Protein 4GRD (pdb70)

B-factor: mean 15.96, std 6.88, range [7.81, 51.04]

Structure (mmCIF, N/CA/C/O backbone):
data_4GRD
#
_entry.id   4GRD
#
_cell.length_a   116.510
_cell.length_b   117.180
_cell.length_c   122.310
_cell.angle_alpha   90.00
_cell.angle_beta   90.00
_cell.angle_gamma   90.00
#
_symmetry.space_group_name_H-M   'I 2 2 2'
#
loop_
_entity.id
_entity.type
_entity.pdbx_description
1 polymer 'Phosphoribosylaminoimidazole carboxylase catalytic subunit'
2 water water
#
loop_
_atom_site.group_PDB
_atom_site.id
_atom_site.type_symbol
_atom_site.label_atom_id
_atom_site.label_alt_id
_atom_site.label_comp_id
_atom_site.label_asym_id
_atom_site.label_entity_id
_atom_site.label_seq_id
_atom_site.pdbx_PDB_ins_code
_atom_site.Cartn_x
_atom_site.Cartn_y
_atom_site.Cartn_z
_atom_site.occupancy
_atom_site.B_iso_or_equiv
_atom_site.auth_seq_id
_atom_site.auth_comp_id
_atom_site.auth_asym_id
_atom_site.auth_atom_id
_atom_site.pdbx_PDB_model_num
ATOM 1 N N . THR A 1 6 ? 26.836 36.546 3.430 1.00 36.00 7 THR A N 1
ATOM 2 C CA . THR A 1 6 ? 27.956 36.836 2.463 1.00 36.85 7 THR A CA 1
ATOM 3 C C . THR A 1 6 ? 28.253 38.347 2.504 1.00 34.90 7 THR A C 1
ATOM 4 O O . THR A 1 6 ? 29.369 38.765 2.825 1.00 33.92 7 THR A O 1
ATOM 6 N N . ALA A 1 7 ? 27.238 39.166 2.227 1.00 32.59 8 ALA A N 1
ATOM 7 C CA . ALA A 1 7 ? 27.294 40.576 2.594 1.00 28.88 8 ALA A CA 1
ATOM 8 C C . ALA A 1 7 ? 27.345 40.579 4.113 1.00 26.10 8 ALA A C 1
ATOM 9 O O . ALA A 1 7 ? 26.653 39.747 4.741 1.00 28.51 8 ALA A O 1
ATOM 11 N N . HIS A 1 8 ? 28.175 41.449 4.707 1.00 20.87 9 HIS A N 1
ATOM 12 C CA . HIS A 1 8 ? 28.112 41.757 6.167 1.00 17.84 9 HIS A CA 1
ATOM 13 C C . HIS A 1 8 ? 28.663 40.697 7.095 1.00 16.39 9 HIS A C 1
ATOM 14 O O . HIS A 1 8 ? 28.066 40.369 8.135 1.00 14.12 9 HIS A O 1
ATOM 21 N N . THR A 1 9 ? 29.822 40.155 6.726 1.00 16.68 10 THR A N 1
ATOM 22 C CA . THR A 1 9 ? 30.522 39.179 7.536 1.00 17.39 10 THR A CA 1
ATOM 23 C C . THR A 1 9 ? 31.955 39.644 7.754 1.00 17.50 10 THR A C 1
ATOM 24 O O . THR A 1 9 ? 32.486 40.475 7.020 1.00 16.85 10 THR A O 1
ATOM 28 N N . HIS A 1 10 ? 32.561 39.128 8.812 1.00 17.30 11 HIS A N 1
ATOM 29 C CA . HIS A 1 10 ? 33.958 39.392 9.095 1.00 18.22 11 HIS A CA 1
ATOM 30 C C . HIS A 1 10 ? 34.499 38.263 9.908 1.00 18.58 11 HIS A C 1
ATOM 31 O O . HIS A 1 10 ? 33.774 37.661 10.688 1.00 18.97 11 HIS A O 1
ATOM 38 N N . SER A 1 11 ? 35.787 37.978 9.739 1.00 20.20 12 SER A N 1
ATOM 39 C CA . SER A 1 11 ? 36.453 36.924 10.503 1.00 20.91 12 SER A CA 1
ATOM 40 C C . SER A 1 11 ? 36.747 37.352 11.955 1.00 19.93 12 SER A C 1
ATOM 41 O O . SER A 1 11 ? 36.966 36.505 12.824 1.00 19.11 12 SER A O 1
ATOM 44 N N . ALA A 1 12 ? 36.716 38.661 12.218 1.00 18.48 13 ALA A N 1
ATOM 45 C CA . ALA A 1 12 ? 37.039 39.216 13.534 1.00 17.34 13 ALA A CA 1
ATOM 46 C C . ALA A 1 12 ? 36.223 40.507 13.788 1.00 15.84 13 ALA A C 1
ATOM 47 O O . ALA A 1 12 ? 36.779 41.595 13.934 1.00 14.93 13 ALA A O 1
ATOM 49 N N . PRO A 1 13 ? 34.905 40.382 13.815 1.00 15.11 14 PRO A N 1
ATOM 50 C CA . PRO A 1 13 ? 34.087 41.576 13.994 1.00 14.48 14 PRO A CA 1
ATOM 51 C C . PRO A 1 13 ? 34.236 42.184 15.377 1.00 13.72 14 PRO A C 1
ATOM 52 O O . PRO A 1 13 ? 34.418 41.466 16.357 1.00 13.61 14 PRO A O 1
ATOM 56 N N . LEU A 1 14 ? 34.151 43.509 15.456 1.00 12.51 15 LEU A N 1
ATOM 57 C CA . LEU A 1 14 ? 34.115 44.178 16.755 1.00 12.03 15 LEU A CA 1
ATOM 58 C C . LEU A 1 14 ? 32.691 44.561 17.140 1.00 11.30 15 LEU A C 1
ATOM 59 O O . LEU A 1 14 ? 32.383 44.759 18.334 1.00 11.01 15 LEU A O 1
ATOM 64 N N . VAL A 1 15 ? 31.809 44.657 16.147 1.00 10.75 16 VAL A N 1
ATOM 65 C CA . VAL A 1 15 ? 30.404 45.025 16.401 1.00 10.40 16 VAL A CA 1
ATOM 66 C C . VAL A 1 15 ? 29.501 44.073 15.615 1.00 10.14 16 VAL A C 1
ATOM 67 O O . VAL A 1 15 ? 29.757 43.783 14.437 1.00 10.46 16 VAL A O 1
ATOM 71 N N . GLY A 1 16 ? 28.483 43.548 16.283 1.00 9.97 17 GLY A N 1
ATOM 72 C CA . GLY A 1 16 ? 27.440 42.781 15.632 1.00 10.03 17 GLY A CA 1
ATOM 73 C C . GLY A 1 16 ? 26.159 43.591 15.552 1.00 10.10 17 GLY A C 1
ATOM 74 O O . GLY A 1 16 ? 25.792 44.259 16.516 1.00 10.27 17 GLY A O 1
ATOM 75 N N . VAL A 1 17 ? 25.519 43.570 14.387 1.00 9.76 18 VAL A N 1
ATOM 76 C CA . VAL A 1 17 ? 24.249 44.255 14.146 1.00 9.80 18 VAL A CA 1
ATOM 77 C C . VAL A 1 17 ? 23.180 43.194 13.892 1.00 10.03 18 VAL A C 1
ATOM 78 O O . VAL A 1 17 ? 23.237 42.481 12.884 1.00 10.26 18 VAL A O 1
ATOM 82 N N . LEU A 1 18 ? 22.236 43.066 14.812 1.00 10.21 19 LEU A N 1
ATOM 83 C CA . LEU A 1 18 ? 21.229 42.010 14.766 1.00 10.58 19 LEU A CA 1
ATOM 84 C C . LEU A 1 18 ? 19.831 42.603 14.648 1.00 11.10 19 LEU A C 1
ATOM 85 O O . LEU A 1 18 ? 19.563 43.695 15.172 1.00 10.94 19 LEU A O 1
ATOM 90 N N . MET A 1 19 ? 18.921 41.849 14.033 1.00 11.30 20 MET A N 1
ATOM 91 C CA . MET A 1 19 ? 17.531 42.249 13.928 1.00 11.92 20 MET A CA 1
ATOM 92 C C . MET A 1 19 ? 16.710 40.983 13.697 1.00 12.65 20 MET A C 1
ATOM 93 O O . MET A 1 19 ? 17.233 40.003 13.167 1.00 12.55 20 MET A O 1
ATOM 98 N N . GLY A 1 20 ? 15.426 41.021 14.055 1.00 13.74 21 GLY A N 1
ATOM 99 C CA . GLY A 1 20 ? 14.577 39.828 13.995 1.00 15.07 21 GLY A CA 1
ATOM 100 C C . GLY A 1 20 ? 14.088 39.455 12.608 1.00 15.65 21 GLY A C 1
ATOM 101 O O . GLY A 1 20 ? 13.699 38.305 12.376 1.00 15.93 21 GLY A O 1
ATOM 102 N N . SER A 1 21 ? 14.155 40.402 11.667 1.00 15.53 22 SER A N 1
ATOM 103 C CA . SER A 1 21 ? 13.702 40.146 10.285 1.00 15.94 22 SER A CA 1
ATOM 104 C C . SER A 1 21 ? 14.449 41.013 9.282 1.00 15.82 22 SER A C 1
ATOM 105 O O . SER A 1 21 ? 14.906 42.122 9.619 1.00 14.87 22 SER A O 1
ATOM 108 N N . SER A 1 22 ? 14.529 40.541 8.038 1.00 15.95 23 SER A N 1
ATOM 109 C CA . SER A 1 22 ? 15.066 41.375 6.970 1.00 15.95 23 SER A CA 1
ATOM 110 C C . SER A 1 22 ? 14.220 42.634 6.782 1.00 15.78 23 SER A C 1
ATOM 111 O O . SER A 1 22 ? 14.711 43.614 6.265 1.00 14.64 23 SER A O 1
ATOM 114 N N . SER A 1 23 ? 12.975 42.627 7.241 1.00 16.14 24 SER A N 1
ATOM 115 C CA . SER A 1 23 ? 12.130 43.827 7.140 1.00 17.04 24 SER A CA 1
ATOM 116 C C . SER A 1 23 ? 12.683 44.988 7.988 1.00 16.49 24 SER A C 1
ATOM 117 O O . SER A 1 23 ? 12.391 46.140 7.707 1.00 17.61 24 SER A O 1
ATOM 120 N N . ASP A 1 24 ? 13.501 44.682 8.997 1.00 15.15 25 ASP A N 1
ATOM 121 C CA . ASP A 1 24 ? 14.123 45.699 9.855 1.00 14.67 25 ASP A CA 1
ATOM 122 C C . ASP A 1 24 ? 15.322 46.374 9.205 1.00 14.07 25 ASP A C 1
ATOM 123 O O . ASP A 1 24 ? 15.868 47.357 9.738 1.00 13.38 25 ASP A O 1
ATOM 128 N N . TRP A 1 25 ? 15.746 45.864 8.047 1.00 13.94 26 TRP A N 1
ATOM 129 C CA . TRP A 1 25 ? 16.956 46.373 7.419 1.00 13.76 26 TRP A CA 1
ATOM 130 C C . TRP A 1 25 ? 16.825 47.814 7.011 1.00 14.30 26 TRP A C 1
ATOM 131 O O . TRP A 1 25 ? 17.797 48.561 7.046 1.00 13.67 26 TRP A O 1
ATOM 142 N N A ASP A 1 26 ? 15.624 48.238 6.624 0.50 15.31 27 ASP A N 1
ATOM 143 N N B ASP A 1 26 ? 15.613 48.228 6.648 0.50 15.18 27 ASP A N 1
ATOM 144 C CA A ASP A 1 26 ? 15.391 49.639 6.251 0.50 16.27 27 ASP A CA 1
ATOM 145 C CA B ASP A 1 26 ? 15.355 49.620 6.279 0.50 16.07 27 ASP A CA 1
ATOM 146 C C A ASP A 1 26 ? 15.857 50.611 7.346 0.50 15.33 27 ASP A C 1
ATOM 147 C C B ASP A 1 26 ? 15.840 50.606 7.347 0.50 15.22 27 ASP A C 1
ATOM 148 O O A ASP A 1 26 ? 16.353 51.691 7.041 0.50 15.18 27 ASP A O 1
ATOM 149 O O B ASP A 1 26 ? 16.333 51.683 7.026 0.50 15.07 27 ASP A O 1
ATOM 158 N N . VAL A 1 27 ? 15.687 50.214 8.606 1.00 14.43 28 VAL A N 1
ATOM 159 C CA . VAL A 1 27 ? 16.204 50.973 9.754 1.00 13.82 28 VAL A CA 1
ATOM 160 C C . VAL A 1 27 ? 17.667 50.599 10.044 1.00 12.84 28 VAL A C 1
ATOM 161 O O . VAL A 1 27 ? 18.541 51.456 10.171 1.00 11.93 28 VAL A O 1
ATOM 165 N N . MET A 1 28 ? 17.941 49.309 10.159 1.00 12.09 29 MET A N 1
ATOM 166 C CA . MET A 1 28 ? 19.238 48.889 10.693 1.00 11.91 29 MET A CA 1
ATOM 167 C C . MET A 1 28 ? 20.410 49.117 9.733 1.00 11.90 29 MET A C 1
ATOM 168 O O . MET A 1 28 ? 21.573 49.221 10.158 1.00 11.14 29 MET A O 1
ATOM 173 N N . LYS A 1 29 ? 20.108 49.291 8.448 1.00 12.26 30 LYS A N 1
ATOM 174 C CA . LYS A 1 29 ? 21.169 49.603 7.482 1.00 12.80 30 LYS A CA 1
ATOM 175 C C . LYS A 1 29 ? 21.886 50.898 7.829 1.00 12.54 30 LYS A C 1
ATOM 176 O O . LYS A 1 29 ? 23.020 51.097 7.408 1.00 11.93 30 LYS A O 1
ATOM 182 N N . HIS A 1 30 ? 21.209 51.809 8.549 1.00 12.78 31 HIS A N 1
ATOM 183 C CA . HIS A 1 30 ? 21.824 53.077 8.954 1.00 13.17 31 HIS A CA 1
ATOM 184 C C . HIS A 1 30 ? 22.929 52.894 9.968 1.00 12.62 31 HIS A C 1
ATOM 185 O O . HIS A 1 30 ? 23.882 53.695 10.026 1.00 13.14 31 HIS A O 1
ATOM 192 N N . ALA A 1 31 ? 22.829 51.838 10.778 1.00 11.80 32 ALA A N 1
ATOM 193 C CA . ALA A 1 31 ? 23.927 51.451 11.671 1.00 11.18 32 ALA A CA 1
ATOM 194 C C . ALA A 1 31 ? 25.097 50.923 10.865 1.00 11.11 32 ALA A C 1
ATOM 195 O O . ALA A 1 31 ? 26.248 51.305 11.074 1.00 10.58 32 ALA A O 1
ATOM 197 N N . VAL A 1 32 ? 24.798 50.028 9.927 1.00 10.83 33 VAL A N 1
ATOM 198 C CA . VAL A 1 32 ? 25.854 49.440 9.101 1.00 10.75 33 VAL A CA 1
ATOM 199 C C . VAL A 1 32 ? 26.596 50.512 8.304 1.00 10.96 33 VAL A C 1
ATOM 200 O O . VAL A 1 32 ? 27.803 50.429 8.154 1.00 10.96 33 VAL A O 1
ATOM 204 N N . ALA A 1 33 ? 25.885 51.511 7.785 1.00 11.07 34 ALA A N 1
ATOM 205 C CA . ALA A 1 33 ? 26.524 52.616 7.062 1.00 11.53 34 ALA A CA 1
ATOM 206 C C . ALA A 1 33 ? 27.583 53.344 7.894 1.00 11.54 34 ALA A C 1
ATOM 207 O O . ALA A 1 33 ? 28.682 53.610 7.397 1.00 11.80 34 ALA A O 1
ATOM 209 N N . ILE A 1 34 ? 27.281 53.624 9.163 1.00 11.23 35 ILE A N 1
ATOM 210 C CA . ILE A 1 34 ? 28.250 54.263 10.074 1.00 11.24 35 ILE A CA 1
ATOM 211 C C . ILE A 1 34 ? 29.455 53.354 10.274 1.00 11.43 35 ILE A C 1
ATOM 212 O O . ILE A 1 34 ? 30.629 53.798 10.215 1.00 11.76 35 ILE A O 1
ATOM 217 N N . LEU A 1 35 ? 29.201 52.067 10.503 1.00 11.38 36 LEU A N 1
ATOM 218 C CA . LEU A 1 35 ? 30.304 51.131 10.786 1.00 11.39 36 LEU A CA 1
ATOM 219 C C . LEU A 1 35 ? 31.253 51.049 9.595 1.00 12.32 36 LEU A C 1
ATOM 220 O O . LEU A 1 35 ? 32.495 51.048 9.756 1.00 12.71 36 LEU A O 1
ATOM 225 N N . GLN A 1 36 ? 30.681 51.012 8.393 1.00 12.90 37 GLN A N 1
ATOM 226 C CA . GLN A 1 36 ? 31.481 51.031 7.173 1.00 13.95 37 GLN A CA 1
ATOM 227 C C . GLN A 1 36 ? 32.261 52.331 7.027 1.00 14.94 37 GLN A C 1
ATOM 228 O O . GLN A 1 36 ? 33.440 52.304 6.703 1.00 16.08 37 GLN A O 1
ATOM 234 N N . GLU A 1 37 ? 31.604 53.455 7.265 1.00 15.57 38 GLU A N 1
ATOM 235 C CA . GLU A 1 37 ? 32.249 54.762 7.173 1.00 17.08 38 GLU A CA 1
ATOM 236 C C . GLU A 1 37 ? 33.457 54.857 8.100 1.00 16.38 38 GLU A C 1
ATOM 237 O O . GLU A 1 37 ? 34.460 55.457 7.732 1.00 16.60 38 GLU A O 1
ATOM 243 N N . PHE A 1 38 ? 33.346 54.295 9.302 1.00 14.88 39 PHE A N 1
ATOM 244 C CA . PHE A 1 38 ? 34.408 54.350 10.314 1.00 14.96 39 PHE A CA 1
ATOM 245 C C . PHE A 1 38 ? 35.396 53.200 10.226 1.00 15.04 39 PHE A C 1
ATOM 246 O O . PHE A 1 38 ? 36.331 53.121 11.036 1.00 15.68 39 PHE A O 1
ATOM 254 N N . GLY A 1 39 ? 35.210 52.306 9.262 1.00 14.84 40 GLY A N 1
ATOM 255 C CA . GLY A 1 39 ? 36.118 51.185 9.103 1.00 15.34 40 GLY A CA 1
ATOM 256 C C . GLY A 1 39 ? 36.089 50.180 10.244 1.00 14.98 40 GLY A C 1
ATOM 257 O O . GLY A 1 39 ? 37.091 49.509 10.499 1.00 15.73 40 GLY A O 1
ATOM 258 N N . VAL A 1 40 ? 34.943 50.042 10.912 1.00 13.98 41 VAL A N 1
ATOM 259 C CA . VAL A 1 40 ? 34.802 49.101 12.026 1.00 13.45 41 VAL A CA 1
ATOM 260 C C . VAL A 1 40 ? 34.483 47.713 11.480 1.00 13.46 41 VAL A C 1
ATOM 261 O O . VAL A 1 40 ? 33.491 47.546 10.782 1.00 13.27 41 VAL A O 1
ATOM 265 N N . PRO A 1 41 ? 35.330 46.713 11.775 1.00 13.45 42 PRO A N 1
ATOM 266 C CA . PRO A 1 41 ? 34.954 45.344 11.428 1.00 13.11 42 PRO A CA 1
ATOM 267 C C . PRO A 1 41 ? 33.616 44.938 12.056 1.00 12.48 42 PRO A C 1
ATOM 268 O O . PRO A 1 41 ? 33.432 45.080 13.274 1.00 12.44 42 PRO A O 1
ATOM 272 N N . TYR A 1 42 ? 32.678 44.469 11.237 1.00 12.00 43 TYR A N 1
ATOM 273 C CA . TYR A 1 42 ? 31.333 44.202 11.740 1.00 11.62 43 TYR A CA 1
ATOM 274 C C . TYR A 1 42 ? 30.717 43.013 11.020 1.00 11.65 43 TYR A C 1
ATOM 275 O O . TYR A 1 42 ? 31.179 42.579 9.938 1.00 12.15 43 TYR A O 1
ATOM 284 N N . GLU A 1 43 ? 29.677 42.477 11.645 1.00 11.33 44 GLU A N 1
ATOM 285 C CA . GLU A 1 43 ? 28.792 41.511 11.010 1.00 11.32 44 GLU A CA 1
ATOM 286 C C . GLU A 1 43 ? 27.376 41.967 11.226 1.00 11.01 44 GLU A C 1
ATOM 287 O O . GLU A 1 43 ? 27.088 42.671 12.185 1.00 10.60 44 GLU A O 1
ATOM 293 N N . ALA A 1 44 ? 26.497 41.628 10.294 1.00 11.14 45 ALA A N 1
ATOM 294 C CA . ALA A 1 44 ? 25.084 41.896 10.422 1.00 11.48 45 ALA A CA 1
ATOM 295 C C . ALA A 1 44 ? 24.342 40.605 10.152 1.00 12.67 45 ALA A C 1
ATOM 296 O O . ALA A 1 44 ? 24.686 39.882 9.193 1.00 12.47 45 ALA A O 1
ATOM 298 N N . LYS A 1 45 ? 23.343 40.319 10.980 1.00 13.04 46 LYS A N 1
ATOM 299 C CA . LYS A 1 45 ? 22.639 39.027 10.955 1.00 14.49 46 LYS A CA 1
ATOM 300 C C . LYS A 1 45 ? 21.170 39.176 11.297 1.00 13.79 46 LYS A C 1
ATOM 301 O O . LYS A 1 45 ? 20.796 40.018 12.109 1.00 13.47 46 LYS A O 1
ATOM 307 N N . VAL A 1 46 ? 20.350 38.292 10.735 1.00 13.76 47 VAL A N 1
ATOM 308 C CA . VAL A 1 46 ? 18.975 38.134 11.171 1.00 13.49 47 VAL A CA 1
ATOM 309 C C . VAL A 1 46 ? 18.918 37.095 12.303 1.00 13.39 47 VAL A C 1
ATOM 310 O O . VAL A 1 46 ? 19.246 35.901 12.117 1.00 13.35 47 VAL A O 1
ATOM 314 N N . VAL A 1 47 ? 18.600 37.569 13.517 1.00 13.47 48 VAL A N 1
ATOM 315 C CA . VAL A 1 47 ? 18.455 36.706 14.692 1.00 12.73 48 VAL A CA 1
ATOM 316 C C . VAL A 1 47 ? 17.158 37.138 15.384 1.00 12.76 48 VAL A C 1
ATOM 317 O O . VAL A 1 47 ? 17.079 38.229 15.932 1.00 12.50 48 VAL A O 1
ATOM 321 N N . SER A 1 48 ? 16.134 36.286 15.314 1.00 12.58 49 SER A N 1
ATOM 322 C CA . SER A 1 48 ? 14.841 36.591 15.877 1.00 12.53 49 SER A CA 1
ATOM 323 C C . SER A 1 48 ? 14.698 36.043 17.285 1.00 12.42 49 SER A C 1
ATOM 324 O O . SER A 1 48 ? 14.877 34.833 17.522 1.00 12.08 49 SER A O 1
ATOM 327 N N . ALA A 1 49 ? 14.298 36.922 18.220 1.00 12.00 50 ALA A N 1
ATOM 328 C CA . ALA A 1 49 ? 14.053 36.495 19.612 1.00 11.70 50 ALA A CA 1
ATOM 329 C C . ALA A 1 49 ? 12.981 35.401 19.692 1.00 11.68 50 ALA A C 1
ATOM 330 O O . ALA A 1 49 ? 13.063 34.488 20.512 1.00 11.23 50 ALA A O 1
ATOM 332 N N . HIS A 1 50 ? 11.957 35.522 18.858 1.00 11.75 51 HIS A N 1
ATOM 333 C CA . HIS A 1 50 ? 10.788 34.657 18.971 1.00 12.11 51 HIS A CA 1
ATOM 334 C C . HIS A 1 50 ? 10.761 33.475 18.024 1.00 12.33 51 HIS A C 1
ATOM 335 O O . HIS A 1 50 ? 10.160 32.457 18.353 1.00 12.47 51 HIS A O 1
ATOM 342 N N . ARG A 1 51 ? 11.364 33.614 16.841 1.00 12.71 52 ARG A N 1
ATOM 343 C CA . ARG A 1 51 ? 11.448 32.519 15.864 1.00 13.42 52 ARG A CA 1
ATOM 344 C C . ARG A 1 51 ? 12.773 31.752 15.938 1.00 12.33 52 ARG A C 1
ATOM 345 O O . ARG A 1 51 ? 12.859 30.659 15.424 1.00 11.82 52 ARG A O 1
ATOM 353 N N . MET A 1 52 ? 13.800 32.368 16.531 1.00 11.63 53 MET A N 1
ATOM 354 C CA . MET A 1 52 ? 15.141 31.777 16.685 1.00 11.48 53 MET A CA 1
ATOM 355 C C . MET A 1 52 ? 15.668 31.925 18.131 1.00 11.28 53 MET A C 1
ATOM 356 O O . MET A 1 52 ? 16.794 32.390 18.367 1.00 11.13 53 MET A O 1
ATOM 361 N N . PRO A 1 53 ? 14.861 31.534 19.116 1.00 11.42 54 PRO A N 1
ATOM 362 C CA . PRO A 1 53 ? 15.269 31.813 20.500 1.00 11.68 54 PRO A CA 1
ATOM 363 C C . PRO A 1 53 ? 16.585 31.142 20.911 1.00 12.12 54 PRO A C 1
ATOM 364 O O . PRO A 1 53 ? 17.412 31.782 21.561 1.00 11.98 54 PRO A O 1
ATOM 368 N N . ASP A 1 54 ? 16.790 29.890 20.504 1.00 12.60 55 ASP A N 1
ATOM 369 C CA . ASP A 1 54 ? 18.049 29.178 20.816 1.00 13.73 55 ASP A CA 1
ATOM 370 C C . ASP A 1 54 ? 19.259 29.822 20.175 1.00 13.25 55 ASP A C 1
ATOM 371 O O . ASP A 1 54 ? 20.318 29.963 20.802 1.00 12.93 55 ASP A O 1
ATOM 376 N N . GLU A 1 55 ? 19.103 30.201 18.914 1.00 12.60 56 GLU A N 1
ATOM 377 C CA . GLU A 1 55 ? 20.142 30.906 18.172 1.00 12.76 56 GLU A CA 1
ATOM 378 C C . GLU A 1 55 ? 20.513 32.258 18.786 1.00 12.24 56 GLU A C 1
ATOM 379 O O . GLU A 1 55 ? 21.686 32.646 18.764 1.00 12.47 56 GLU A O 1
ATOM 385 N N . MET A 1 56 ? 19.524 32.990 19.300 1.00 11.72 57 MET A N 1
ATOM 386 C CA . MET A 1 56 ? 19.773 34.241 19.992 1.00 11.43 57 MET A CA 1
ATOM 387 C C . MET A 1 56 ? 20.641 33.972 21.221 1.00 11.72 57 MET A C 1
ATOM 388 O O . MET A 1 56 ? 21.634 34.682 21.460 1.00 10.74 57 MET A O 1
ATOM 393 N N . PHE A 1 57 ? 20.244 32.984 22.026 1.00 11.92 58 PHE A N 1
ATOM 394 C CA . PHE A 1 57 ? 21.040 32.647 23.229 1.00 12.69 58 PHE A CA 1
ATOM 395 C C . PHE A 1 57 ? 22.478 32.244 22.843 1.00 13.29 58 PHE A C 1
ATOM 396 O O . PHE A 1 57 ? 23.446 32.651 23.506 1.00 14.00 58 PHE A O 1
ATOM 404 N N . ASP A 1 58 ? 22.618 31.485 21.766 1.00 13.80 59 ASP A N 1
ATOM 405 C CA . ASP A 1 58 ? 23.936 30.977 21.329 1.00 14.30 59 ASP A CA 1
ATOM 406 C C . ASP A 1 58 ? 24.799 32.149 20.901 1.00 13.45 59 ASP A C 1
ATOM 407 O O . ASP A 1 58 ? 25.992 32.215 21.229 1.00 12.49 59 ASP A O 1
ATOM 412 N N . TYR A 1 59 ? 24.192 33.096 20.197 1.00 12.53 60 TYR A N 1
ATOM 413 C CA . TYR A 1 59 ? 24.936 34.285 19.751 1.00 12.12 60 TYR A CA 1
ATOM 414 C C . TYR A 1 59 ? 25.449 35.090 20.945 1.00 12.12 60 TYR A C 1
ATOM 415 O O . TYR A 1 59 ? 26.610 35.487 20.984 1.00 12.15 60 TYR A O 1
ATOM 424 N N . ALA A 1 60 ? 24.585 35.351 21.924 1.00 12.02 61 ALA A N 1
ATOM 425 C CA . ALA A 1 60 ? 24.991 36.114 23.115 1.00 12.31 61 ALA A CA 1
ATOM 426 C C . ALA A 1 60 ? 26.089 35.367 23.888 1.00 12.75 61 ALA A C 1
ATOM 427 O O . ALA A 1 60 ? 27.089 35.969 24.280 1.00 13.00 61 ALA A O 1
ATOM 429 N N . GLU A 1 61 ? 25.882 34.088 24.117 1.00 13.37 62 GLU A N 1
ATOM 430 C CA . GLU A 1 61 ? 26.884 33.244 24.820 1.00 14.63 62 GLU A CA 1
ATOM 431 C C . GLU A 1 61 ? 28.275 33.397 24.252 1.00 14.27 62 GLU A C 1
ATOM 432 O O . GLU A 1 61 ? 29.242 33.515 25.000 1.00 15.29 62 GLU A O 1
ATOM 438 N N . LYS A 1 62 ? 28.376 33.401 22.927 1.00 13.73 63 LYS A N 1
ATOM 439 C CA . LYS A 1 62 ? 29.665 33.431 22.231 1.00 13.82 63 LYS A CA 1
ATOM 440 C C . LYS A 1 62 ? 30.250 34.823 21.984 1.00 12.91 63 LYS A C 1
ATOM 441 O O . LYS A 1 62 ? 31.395 34.944 21.552 1.00 12.46 63 LYS A O 1
ATOM 447 N N . ALA A 1 63 ? 29.474 35.875 22.244 1.00 12.09 64 ALA A N 1
ATOM 448 C CA . ALA A 1 63 ? 29.887 37.228 21.881 1.00 12.14 64 ALA A CA 1
ATOM 449 C C . ALA A 1 63 ? 31.197 37.651 22.510 1.00 12.35 64 ALA A C 1
ATOM 450 O O . ALA A 1 63 ? 32.054 38.192 21.833 1.00 11.73 64 ALA A O 1
ATOM 452 N N . ARG A 1 64 ? 31.355 37.402 23.809 1.00 13.40 65 ARG A N 1
ATOM 453 C CA . ARG A 1 64 ? 32.554 37.887 24.470 1.00 14.78 65 ARG A CA 1
ATOM 454 C C . ARG A 1 64 ? 33.808 37.148 23.962 1.00 13.93 65 ARG A C 1
ATOM 455 O O . ARG A 1 64 ? 34.789 37.783 23.561 1.00 13.83 65 ARG A O 1
ATOM 463 N N . GLU A 1 65 ? 33.770 35.821 23.932 1.00 14.50 66 GLU A N 1
ATOM 464 C CA . GLU A 1 65 ? 34.956 35.054 23.478 1.00 14.52 66 GLU A CA 1
ATOM 465 C C . GLU A 1 65 ? 35.316 35.379 22.026 1.00 14.16 66 GLU A C 1
ATOM 466 O O . GLU A 1 65 ? 36.487 35.306 21.678 1.00 14.35 66 GLU A O 1
ATOM 472 N N . ARG A 1 66 ? 34.336 35.734 21.188 1.00 13.80 67 ARG A N 1
ATOM 473 C CA . ARG A 1 66 ? 34.609 36.082 19.795 1.00 13.74 67 ARG A CA 1
ATOM 474 C C . ARG A 1 66 ? 35.256 37.446 19.607 1.00 13.59 67 ARG A C 1
ATOM 475 O O . ARG A 1 66 ? 35.678 37.773 18.495 1.00 14.26 67 ARG A O 1
ATOM 483 N N . GLY A 1 67 ? 35.337 38.250 20.660 1.00 13.15 68 GLY A N 1
ATOM 484 C CA . GLY A 1 67 ? 35.977 39.573 20.592 1.00 12.95 68 GLY A CA 1
ATOM 485 C C . GLY A 1 67 ? 35.003 40.738 20.335 1.00 12.98 68 GLY A C 1
ATOM 486 O O . GLY A 1 67 ? 35.435 41.887 20.148 1.00 13.24 68 GLY A O 1
ATOM 487 N N . LEU A 1 68 ? 33.690 40.470 20.337 1.00 12.32 69 LEU A N 1
ATOM 488 C CA . LEU A 1 68 ? 32.722 41.561 20.122 1.00 12.00 69 LEU A CA 1
ATOM 489 C C . LEU A 1 68 ? 32.843 42.590 21.252 1.00 11.89 69 LEU A C 1
ATOM 490 O O . LEU A 1 68 ? 32.960 42.232 22.434 1.00 11.52 69 LEU A O 1
ATOM 495 N N . ARG A 1 69 ? 32.813 43.869 20.872 1.00 11.38 70 ARG A N 1
ATOM 496 C CA . ARG A 1 69 ? 32.863 44.973 21.825 1.00 11.28 70 ARG A CA 1
ATOM 497 C C . ARG A 1 69 ? 31.485 45.633 22.035 1.00 10.72 70 ARG A C 1
ATOM 498 O O . ARG A 1 69 ? 31.277 46.326 23.028 1.00 10.51 70 ARG A O 1
ATOM 506 N N . ALA A 1 70 ? 30.558 45.406 21.101 1.00 10.25 71 ALA A N 1
ATOM 507 C CA . ALA A 1 70 ? 29.167 45.892 21.224 1.00 9.87 71 ALA A CA 1
ATOM 508 C C . ALA A 1 70 ? 28.267 45.039 20.344 1.00 9.55 71 ALA A C 1
ATOM 509 O O . ALA A 1 70 ? 28.686 44.571 19.280 1.00 9.54 71 ALA A O 1
ATOM 511 N N . ILE A 1 71 ? 27.030 44.845 20.771 1.00 9.40 72 ILE A N 1
ATOM 512 C CA . ILE A 1 71 ? 26.005 44.258 19.902 1.00 9.36 72 ILE A CA 1
ATOM 513 C C . ILE A 1 71 ? 24.914 45.298 19.747 1.00 9.35 72 ILE A C 1
ATOM 514 O O . ILE A 1 71 ? 24.339 45.721 20.741 1.00 9.43 72 ILE A O 1
ATOM 519 N N . ILE A 1 72 ? 24.675 45.726 18.520 1.00 9.49 73 ILE A N 1
ATOM 520 C CA . ILE A 1 72 ? 23.551 46.602 18.156 1.00 9.54 73 ILE A CA 1
ATOM 521 C C . ILE A 1 72 ? 22.387 45.706 17.759 1.00 9.75 73 ILE A C 1
ATOM 522 O O . ILE A 1 72 ? 22.529 44.840 16.870 1.00 10.40 73 ILE A O 1
ATOM 527 N N . ALA A 1 73 ? 21.253 45.848 18.422 1.00 9.51 74 ALA A N 1
ATOM 528 C CA . ALA A 1 73 ? 20.104 44.975 18.185 1.00 9.68 74 ALA A CA 1
ATOM 529 C C . ALA A 1 73 ? 18.847 45.815 17.990 1.00 9.89 74 ALA A C 1
ATOM 530 O O . ALA A 1 73 ? 18.498 46.609 18.849 1.00 9.44 74 ALA A O 1
ATOM 532 N N . GLY A 1 74 ? 18.166 45.629 16.867 1.00 10.28 75 GLY A N 1
ATOM 533 C CA . GLY A 1 74 ? 16.939 46.352 16.575 1.00 10.69 75 GLY A CA 1
ATOM 534 C C . GLY A 1 74 ? 15.756 45.445 16.643 1.00 11.18 75 GLY A C 1
ATOM 535 O O . GLY A 1 74 ? 15.832 44.296 16.171 1.00 11.41 75 GLY A O 1
ATOM 536 N N . ALA A 1 75 ? 14.646 45.948 17.190 1.00 11.21 76 ALA A N 1
ATOM 537 C CA . ALA A 1 75 ? 13.405 45.181 17.250 1.00 11.74 76 ALA A CA 1
ATOM 538 C C . ALA A 1 75 ? 12.237 46.134 17.458 1.00 11.92 76 ALA A C 1
ATOM 539 O O . ALA A 1 75 ? 12.392 47.227 18.000 1.00 11.46 76 ALA A O 1
ATOM 541 N N . GLY A 1 76 ? 11.067 45.681 17.063 1.00 12.18 77 GLY A N 1
ATOM 542 C CA . GLY A 1 76 ? 9.851 46.499 17.151 1.00 12.36 77 GLY A CA 1
ATOM 543 C C . GLY A 1 76 ? 8.711 45.746 17.820 1.00 12.64 77 GLY A C 1
ATOM 544 O O . GLY A 1 76 ? 8.734 44.500 17.907 1.00 12.99 77 GLY A O 1
ATOM 545 N N . GLY A 1 77 ? 7.698 46.491 18.270 1.00 12.32 78 GLY A N 1
ATOM 546 C CA . GLY A 1 77 ? 6.536 45.892 18.933 1.00 12.23 78 GLY A CA 1
ATOM 547 C C . GLY A 1 77 ? 6.907 45.425 20.332 1.00 12.08 78 GLY A C 1
ATOM 548 O O . GLY A 1 77 ? 7.489 46.181 21.107 1.00 11.64 78 GLY A O 1
ATOM 549 N N . ALA A 1 78 ? 6.604 44.160 20.632 1.00 12.01 79 ALA A N 1
ATOM 550 C CA . ALA A 1 78 ? 7.062 43.500 21.864 1.00 11.88 79 ALA A CA 1
ATOM 551 C C . ALA A 1 78 ? 8.503 43.135 21.526 1.00 11.81 79 ALA A C 1
ATOM 552 O O . ALA A 1 78 ? 8.789 42.044 21.027 1.00 12.33 79 ALA A O 1
ATOM 554 N N . ALA A 1 79 ? 9.394 44.112 21.725 1.00 11.43 80 ALA A N 1
ATOM 555 C CA . ALA A 1 79 ? 10.768 44.076 21.254 1.00 11.17 80 ALA A CA 1
ATOM 556 C C . ALA A 1 79 ? 11.636 43.454 22.356 1.00 11.24 80 ALA A C 1
ATOM 557 O O . ALA A 1 79 ? 11.976 44.115 23.332 1.00 12.63 80 ALA A O 1
ATOM 559 N N . HIS A 1 80 ? 11.938 42.171 22.237 1.00 10.58 81 HIS A N 1
ATOM 560 C CA . HIS A 1 80 ? 12.611 41.425 23.284 1.00 10.31 81 HIS A CA 1
ATOM 561 C C . HIS A 1 80 ? 14.061 41.123 22.967 1.00 9.96 81 HIS A C 1
ATOM 562 O O . HIS A 1 80 ? 14.830 40.752 23.846 1.00 10.07 81 HIS A O 1
ATOM 569 N N . LEU A 1 81 ? 14.452 41.291 21.713 1.00 9.77 82 LEU A N 1
ATOM 570 C CA . LEU A 1 81 ? 15.789 40.884 21.259 1.00 9.38 82 LEU A CA 1
ATOM 571 C C . LEU A 1 81 ? 16.939 41.569 22.046 1.00 9.15 82 LEU A C 1
ATOM 572 O O . LEU A 1 81 ? 17.850 40.861 22.570 1.00 9.05 82 LEU A O 1
ATOM 577 N N . PRO A 1 82 ? 16.917 42.915 22.165 1.00 8.81 83 PRO A N 1
ATOM 578 C CA . PRO A 1 82 ? 17.999 43.562 22.959 1.00 8.85 83 PRO A CA 1
ATOM 579 C C . PRO A 1 82 ? 18.104 43.044 24.408 1.00 8.93 83 PRO A C 1
ATOM 580 O O . PRO A 1 82 ? 19.201 42.685 24.867 1.00 9.03 83 PRO A O 1
ATOM 584 N N . GLY A 1 83 ? 16.975 42.972 25.107 1.00 9.10 84 GLY A N 1
ATOM 585 C CA . GLY A 1 83 ? 16.973 42.599 26.514 1.00 9.21 84 GLY A CA 1
ATOM 586 C C . GLY A 1 83 ? 17.430 41.172 26.724 1.00 9.27 84 GLY A C 1
ATOM 587 O O . GLY A 1 83 ? 18.158 40.868 27.678 1.00 9.01 84 GLY A O 1
ATOM 588 N N . MET A 1 84 ? 17.014 40.273 25.841 1.00 9.46 85 MET A N 1
ATOM 589 C CA . MET A 1 84 ? 17.367 38.856 26.013 1.00 9.70 85 MET A CA 1
ATOM 590 C C . MET A 1 84 ? 18.803 38.566 25.573 1.00 9.77 85 MET A C 1
ATOM 591 O O . MET A 1 84 ? 19.471 37.698 26.153 1.00 10.07 85 MET A O 1
ATOM 596 N N . LEU A 1 85 ? 19.326 39.294 24.583 1.00 9.66 86 LEU A N 1
ATOM 597 C CA . LEU A 1 85 ? 20.779 39.268 24.336 1.00 9.78 86 LEU A CA 1
ATOM 598 C C . LEU A 1 85 ? 21.539 39.708 25.601 1.00 9.73 86 LEU A C 1
ATOM 599 O O . LEU A 1 85 ? 22.483 39.022 26.091 1.00 10.16 86 LEU A O 1
ATOM 604 N N . ALA A 1 86 ? 21.094 40.807 26.196 1.00 9.48 87 ALA A N 1
ATOM 605 C CA . ALA A 1 86 ? 21.792 41.363 27.348 1.00 9.66 87 ALA A CA 1
ATOM 606 C C . ALA A 1 86 ? 21.690 40.398 28.559 1.00 9.90 87 ALA A C 1
ATOM 607 O O . ALA A 1 86 ? 22.607 40.321 29.389 1.00 10.26 87 ALA A O 1
ATOM 609 N N . ALA A 1 87 ? 20.618 39.599 28.617 1.00 9.98 88 ALA A N 1
ATOM 610 C CA . ALA A 1 87 ? 20.455 38.627 29.709 1.00 10.37 88 ALA A CA 1
ATOM 611 C C . ALA A 1 87 ? 21.525 37.536 29.627 1.00 10.72 88 ALA A C 1
ATOM 612 O O . ALA A 1 87 ? 21.868 36.916 30.642 1.00 11.06 88 ALA A O 1
ATOM 614 N N . LYS A 1 88 ? 22.084 37.351 28.434 1.00 10.89 89 LYS A N 1
ATOM 615 C CA . LYS A 1 88 ? 22.956 36.220 28.133 1.00 11.44 89 LYS A CA 1
ATOM 616 C C . LYS A 1 88 ? 24.403 36.581 27.768 1.00 11.87 89 LYS A C 1
ATOM 617 O O . LYS A 1 88 ? 25.212 35.679 27.491 1.00 11.95 89 LYS A O 1
ATOM 623 N N . THR A 1 89 ? 24.740 37.871 27.802 1.00 11.84 90 THR A N 1
ATOM 624 C CA . THR A 1 89 ? 26.128 38.340 27.600 1.00 12.45 90 THR A CA 1
ATOM 625 C C . THR A 1 89 ? 26.427 39.563 28.486 1.00 12.94 90 THR A C 1
ATOM 626 O O . THR A 1 89 ? 25.514 40.308 28.838 1.00 12.48 90 THR A O 1
ATOM 630 N N . THR A 1 90 ? 27.695 39.745 28.872 1.00 13.80 91 THR A N 1
ATOM 631 C CA . THR A 1 90 ? 28.139 41.017 29.513 1.00 14.22 91 THR A CA 1
ATOM 632 C C . THR A 1 90 ? 28.753 42.039 28.530 1.00 13.33 91 THR A C 1
ATOM 633 O O . THR A 1 90 ? 29.162 43.125 28.935 1.00 13.55 91 THR A O 1
ATOM 637 N N . VAL A 1 91 ? 28.809 41.678 27.256 1.00 12.36 92 VAL A N 1
ATOM 638 C CA . VAL A 1 91 ? 29.171 42.588 26.178 1.00 11.68 92 VAL A CA 1
ATOM 639 C C . VAL A 1 91 ? 28.074 43.671 26.086 1.00 11.21 92 VAL A C 1
ATOM 640 O O . VAL A 1 91 ? 26.883 43.327 26.201 1.00 11.35 92 VAL A O 1
ATOM 644 N N . PRO A 1 92 ? 28.471 44.954 25.974 1.00 10.79 93 PRO A N 1
ATOM 645 C CA . PRO A 1 92 ? 27.460 46.041 25.842 1.00 10.52 93 PRO A CA 1
ATOM 646 C C . PRO A 1 92 ? 26.427 45.766 24.735 1.00 10.16 93 PRO A C 1
ATOM 647 O O . PRO A 1 92 ? 26.810 45.486 23.580 1.00 10.09 93 PRO A O 1
ATOM 651 N N . VAL A 1 93 ? 25.139 45.876 25.088 1.00 9.79 94 VAL A N 1
ATOM 652 C CA . VAL A 1 93 ? 24.042 45.739 24.147 1.00 9.56 94 VAL A CA 1
ATOM 653 C C . VAL A 1 93 ? 23.377 47.100 23.960 1.00 9.52 94 VAL A C 1
ATOM 654 O O . VAL A 1 93 ? 23.013 47.783 24.923 1.00 9.39 94 VAL A O 1
ATOM 658 N N . LEU A 1 94 ? 23.257 47.469 22.699 1.00 9.58 95 LEU A N 1
ATOM 659 C CA . LEU A 1 94 ? 22.790 48.758 22.233 1.00 9.74 95 LEU A CA 1
ATOM 660 C C . LEU A 1 94 ? 21.475 48.516 21.480 1.00 9.69 95 LEU A C 1
ATOM 661 O O . LEU A 1 94 ? 21.478 47.937 20.402 1.00 9.75 95 LEU A O 1
ATOM 666 N N . GLY A 1 95 ? 20.360 48.937 22.074 1.00 9.36 96 GLY A N 1
ATOM 667 C CA . GLY A 1 95 ? 19.046 48.666 21.529 1.00 9.34 96 GLY A CA 1
ATOM 668 C C . GLY A 1 95 ? 18.480 49.804 20.684 1.00 9.28 96 GLY A C 1
ATOM 669 O O . GLY A 1 95 ? 18.517 50.981 21.082 1.00 9.00 96 GLY A O 1
ATOM 670 N N . VAL A 1 96 ? 17.918 49.424 19.536 1.00 9.12 97 VAL A N 1
ATOM 671 C CA . VAL A 1 96 ? 17.314 50.327 18.585 1.00 9.15 97 VAL A CA 1
ATOM 672 C C . VAL A 1 96 ? 15.839 49.981 18.432 1.00 9.27 97 VAL A C 1
ATOM 673 O O . VAL A 1 96 ? 15.494 48.922 17.899 1.00 9.21 97 VAL A O 1
ATOM 677 N N . PRO A 1 97 ? 14.944 50.856 18.938 1.00 9.40 98 PRO A N 1
ATOM 678 C CA . PRO A 1 97 ? 13.549 50.583 18.734 1.00 9.70 98 PRO A CA 1
ATOM 679 C C . PRO A 1 97 ? 13.155 50.838 17.277 1.00 10.28 98 PRO A C 1
ATOM 680 O O . PRO A 1 97 ? 13.406 51.917 16.749 1.00 10.70 98 PRO A O 1
ATOM 684 N N . VAL A 1 98 ? 12.546 49.846 16.649 1.00 10.57 99 VAL A N 1
ATOM 685 C CA . VAL A 1 98 ? 12.087 49.965 15.278 1.00 11.26 99 VAL A CA 1
ATOM 686 C C . VAL A 1 98 ? 10.619 50.326 15.357 1.00 11.74 99 VAL A C 1
ATOM 687 O O . VAL A 1 98 ? 9.850 49.683 16.113 1.00 11.72 99 VAL A O 1
ATOM 691 N N . ALA A 1 99 ? 10.200 51.319 14.578 1.00 12.38 100 ALA A N 1
ATOM 692 C CA . ALA A 1 99 ? 8.800 51.748 14.641 1.00 13.40 100 ALA A CA 1
ATOM 693 C C . ALA A 1 99 ? 7.895 50.637 14.161 1.00 14.50 100 ALA A C 1
ATOM 694 O O . ALA A 1 99 ? 8.188 49.910 13.199 1.00 15.24 100 ALA A O 1
ATOM 696 N N . SER A 1 100 ? 6.782 50.521 14.869 1.00 15.22 101 SER A N 1
ATOM 697 C CA . SER A 1 100 ? 5.757 49.553 14.623 1.00 15.44 101 SER A CA 1
ATOM 698 C C . SER A 1 100 ? 4.633 50.252 13.820 1.00 15.65 101 SER A C 1
ATOM 699 O O . SER A 1 100 ? 4.521 51.486 13.814 1.00 16.34 101 SER A O 1
ATOM 702 N N . LYS A 1 101 ? 3.817 49.452 13.159 1.00 15.68 102 LYS A N 1
ATOM 703 C CA . LYS A 1 101 ? 2.802 49.958 12.241 1.00 15.94 102 LYS A CA 1
ATOM 704 C C . LYS A 1 101 ? 1.781 50.844 12.923 1.00 15.28 102 LYS A C 1
ATOM 705 O O . LYS A 1 101 ? 1.463 51.907 12.410 1.00 15.23 102 LYS A O 1
ATOM 711 N N . TYR A 1 102 ? 1.267 50.417 14.083 1.00 14.42 103 TYR A N 1
ATOM 712 C CA . TYR A 1 102 ? 0.177 51.164 14.729 1.00 14.20 103 TYR A CA 1
ATOM 713 C C . TYR A 1 102 ? 0.642 52.095 15.850 1.00 14.08 103 TYR A C 1
ATOM 714 O O . TYR A 1 102 ? 0.150 53.232 15.956 1.00 14.25 103 TYR A O 1
ATOM 723 N N . LEU A 1 103 ? 1.561 51.613 16.673 1.00 13.27 104 LEU A N 1
ATOM 724 C CA . LEU A 1 103 ? 2.002 52.364 17.843 1.00 13.19 104 LEU A CA 1
ATOM 725 C C . LEU A 1 103 ? 3.257 53.216 17.586 1.00 13.71 104 LEU A C 1
ATOM 726 O O . LEU A 1 103 ? 3.719 53.926 18.489 1.00 13.61 104 LEU A O 1
ATOM 731 N N . LYS A 1 104 ? 3.799 53.122 16.375 1.00 14.38 105 LYS A N 1
ATOM 732 C CA . LYS A 1 104 ? 4.851 54.031 15.883 1.00 15.25 105 LYS A CA 1
ATOM 733 C C . LYS A 1 104 ? 6.136 53.929 16.727 1.00 13.80 105 LYS A C 1
ATOM 734 O O . LYS A 1 104 ? 6.891 54.903 16.854 1.00 13.56 105 LYS A O 1
ATOM 740 N N . GLY A 1 105 ? 6.383 52.761 17.299 1.00 12.56 106 GLY A N 1
ATOM 741 C CA . GLY A 1 105 ? 7.593 52.548 18.122 1.00 11.81 106 GLY A CA 1
ATOM 742 C C . GLY A 1 105 ? 7.521 52.911 19.594 1.00 11.25 106 GLY A C 1
ATOM 743 O O . GLY A 1 105 ? 8.504 52.702 20.336 1.00 10.81 106 GLY A O 1
ATOM 744 N N . VAL A 1 106 ? 6.373 53.404 20.043 1.00 10.91 107 VAL A N 1
ATOM 745 C CA . VAL A 1 106 ? 6.121 53.590 21.484 1.00 10.78 107 VAL A CA 1
ATOM 746 C C . VAL A 1 106 ? 6.222 52.272 22.252 1.00 10.68 107 VAL A C 1
ATOM 747 O O . VAL A 1 106 ? 6.883 52.195 23.309 1.00 10.61 107 VAL A O 1
ATOM 751 N N . ASP A 1 107 ? 5.590 51.230 21.710 1.00 10.37 108 ASP A N 1
ATOM 752 C CA . ASP A 1 107 ? 5.737 49.868 22.238 1.00 10.44 108 ASP A CA 1
ATOM 753 C C . ASP A 1 107 ? 7.181 49.352 22.176 1.00 10.16 108 ASP A C 1
ATOM 754 O O . ASP A 1 107 ? 7.736 48.866 23.173 1.00 10.11 108 ASP A O 1
ATOM 759 N N . SER A 1 108 ? 7.834 49.592 21.059 1.00 10.06 109 SER A N 1
ATOM 760 C CA . SER A 1 108 ? 9.225 49.180 20.876 1.00 9.86 109 SER A CA 1
ATOM 761 C C . SER A 1 108 ? 10.094 49.842 21.937 1.00 9.66 109 SER A C 1
ATOM 762 O O . SER A 1 108 ? 10.913 49.181 22.588 1.00 9.64 109 SER A O 1
ATOM 765 N N . LEU A 1 109 ? 9.903 51.146 22.113 1.00 9.50 110 LEU A N 1
ATOM 766 C CA . LEU A 1 109 ? 10.735 51.920 23.062 1.00 9.43 110 LEU A CA 1
ATOM 767 C C . LEU A 1 109 ? 10.547 51.390 24.497 1.00 9.55 110 LEU A C 1
ATOM 768 O O . LEU A 1 109 ? 11.522 51.093 25.185 1.00 9.35 110 LEU A O 1
ATOM 773 N N . HIS A 1 110 ? 9.297 51.263 24.940 1.00 9.98 111 HIS A N 1
ATOM 774 C CA . HIS A 1 110 ? 9.018 50.714 26.287 1.00 10.31 111 HIS A CA 1
ATOM 775 C C . HIS A 1 110 ? 9.667 49.378 26.525 1.00 10.41 111 HIS A C 1
ATOM 776 O O . HIS A 1 110 ? 10.259 49.157 27.586 1.00 10.64 111 HIS A O 1
ATOM 783 N N . SER A 1 111 ? 9.534 48.493 25.540 1.00 10.35 112 SER A N 1
ATOM 784 C CA A SER A 1 111 ? 10.024 47.099 25.569 0.50 10.54 112 SER A CA 1
ATOM 785 C CA B SER A 1 111 ? 9.990 47.122 25.686 0.50 10.61 112 SER A CA 1
ATOM 786 C C . SER A 1 111 ? 11.521 46.980 25.676 1.00 10.41 112 SER A C 1
ATOM 787 O O . SER A 1 111 ? 12.053 45.974 26.152 1.00 11.19 112 SER A O 1
ATOM 792 N N . ILE A 1 112 ? 12.236 48.003 25.208 1.00 9.88 113 ILE A N 1
ATOM 793 C CA . ILE A 1 112 ? 13.694 47.974 25.213 1.00 9.39 113 ILE A CA 1
ATOM 794 C C . ILE A 1 112 ? 14.283 48.779 26.379 1.00 9.36 113 ILE A C 1
ATOM 795 O O . ILE A 1 112 ? 15.157 48.290 27.086 1.00 9.38 113 ILE A O 1
ATOM 800 N N . VAL A 1 113 ? 13.786 49.985 26.612 1.00 9.07 114 VAL A N 1
ATOM 801 C CA . VAL A 1 113 ? 14.498 50.899 27.534 1.00 9.15 114 VAL A CA 1
ATOM 802 C C . VAL A 1 113 ? 14.201 50.546 28.994 1.00 9.42 114 VAL A C 1
ATOM 803 O O . VAL A 1 113 ? 15.064 50.714 29.843 1.00 9.75 114 VAL A O 1
ATOM 807 N N . GLN A 1 114 ? 13.033 49.983 29.281 1.00 9.67 115 GLN A N 1
ATOM 808 C CA . GLN A 1 114 ? 12.568 49.824 30.673 1.00 10.19 115 GLN A CA 1
ATOM 809 C C . GLN A 1 114 ? 13.085 48.558 31.376 1.00 10.64 115 GLN A C 1
ATOM 810 O O . GLN A 1 114 ? 12.359 47.897 32.125 1.00 10.89 115 GLN A O 1
ATOM 816 N N . MET A 1 115 ? 14.341 48.218 31.122 1.00 10.85 116 MET A N 1
ATOM 817 C CA . MET A 1 115 ? 14.962 47.055 31.726 1.00 11.30 116 MET A CA 1
ATOM 818 C C . MET A 1 115 ? 15.129 47.235 33.247 1.00 12.16 116 MET A C 1
ATOM 819 O O . MET A 1 115 ? 15.576 48.286 33.699 1.00 12.25 116 MET A O 1
ATOM 824 N N . PRO A 1 116 ? 14.758 46.224 34.030 1.00 13.42 117 PRO A N 1
ATOM 825 C CA A PRO A 1 116 ? 14.989 46.305 35.463 0.50 13.89 117 PRO A CA 1
ATOM 826 C CA B PRO A 1 116 ? 14.972 46.231 35.471 0.50 13.87 117 PRO A CA 1
ATOM 827 C C . PRO A 1 116 ? 16.456 46.280 35.845 1.00 14.25 117 PRO A C 1
ATOM 828 O O . PRO A 1 116 ? 17.338 45.888 35.044 1.00 13.76 117 PRO A O 1
ATOM 835 N N . LYS A 1 117 ? 16.738 46.704 37.072 1.00 14.65 118 LYS A N 1
ATOM 836 C CA . LYS A 1 117 ? 18.104 46.697 37.560 1.00 15.54 118 LYS A CA 1
ATOM 837 C C . LYS A 1 117 ? 18.768 45.337 37.392 1.00 15.04 118 LYS A C 1
ATOM 838 O O . LYS A 1 117 ? 18.180 44.307 37.754 1.00 14.70 118 LYS A O 1
ATOM 844 N N . GLY A 1 118 ? 19.993 45.346 36.871 1.00 14.15 119 GLY A N 1
ATOM 845 C CA . GLY A 1 118 ? 20.821 44.157 36.754 1.00 13.88 119 GLY A CA 1
ATOM 846 C C . GLY A 1 118 ? 21.222 43.749 35.360 1.00 13.48 119 GLY A C 1
ATOM 847 O O . GLY A 1 118 ? 22.261 43.114 35.167 1.00 13.35 119 GLY A O 1
ATOM 848 N N . VAL A 1 119 ? 20.388 44.102 34.384 1.00 12.76 120 VAL A N 1
ATOM 849 C CA . VAL A 1 119 ? 20.632 43.762 32.995 1.00 12.29 120 VAL A CA 1
ATOM 850 C C . VAL A 1 119 ? 20.365 44.995 32.119 1.00 12.02 120 VAL A C 1
ATOM 851 O O . VAL A 1 119 ? 19.221 45.258 31.695 1.00 12.01 120 VAL A O 1
ATOM 855 N N . PRO A 1 120 ? 21.405 45.816 31.894 1.00 11.83 121 PRO A N 1
ATOM 856 C CA . PRO A 1 120 ? 21.200 47.061 31.123 1.00 11.45 121 PRO A CA 1
ATOM 857 C C . PRO A 1 120 ? 21.101 46.863 29.631 1.00 10.87 121 PRO A C 1
ATOM 858 O O . PRO A 1 120 ? 21.768 45.973 29.063 1.00 10.55 121 PRO A O 1
ATOM 862 N N . VAL A 1 121 ? 20.296 47.722 28.992 1.00 10.00 122 VAL A N 1
ATOM 863 C CA . VAL A 1 121 ? 20.356 47.919 27.543 1.00 9.40 122 VAL A CA 1
ATOM 864 C C . VAL A 1 121 ? 20.445 49.412 27.290 1.00 9.12 122 VAL A C 1
ATOM 865 O O . VAL A 1 121 ? 19.575 50.189 27.706 1.00 8.87 122 VAL A O 1
ATOM 869 N N . ALA A 1 122 ? 21.507 49.821 26.609 1.00 8.93 123 ALA A N 1
ATOM 870 C CA . ALA A 1 122 ? 21.657 51.204 26.179 1.00 8.75 123 ALA A CA 1
ATOM 871 C C . ALA A 1 122 ? 20.703 51.450 25.029 1.00 8.61 123 ALA A C 1
ATOM 872 O O . ALA A 1 122 ? 20.861 50.830 23.967 1.00 8.82 123 ALA A O 1
ATOM 874 N N . THR A 1 123 ? 19.737 52.356 25.210 1.00 8.48 124 THR A N 1
ATOM 875 C CA . THR A 1 123 ? 18.676 52.538 24.228 1.00 8.42 124 THR A CA 1
ATOM 876 C C . THR A 1 123 ? 18.837 53.863 23.488 1.00 8.51 124 THR A C 1
ATOM 877 O O . THR A 1 123 ? 19.189 54.909 24.100 1.00 8.37 124 THR A O 1
ATOM 881 N N . PHE A 1 124 ? 18.563 53.811 22.187 1.00 8.42 125 PHE A N 1
ATOM 882 C CA . PHE A 1 124 ? 18.646 54.994 21.303 1.00 8.54 125 PHE A CA 1
ATOM 883 C C . PHE A 1 124 ? 17.303 55.342 20.681 1.00 8.66 125 PHE A C 1
ATOM 884 O O . PHE A 1 124 ? 16.295 54.661 20.922 1.00 8.69 125 PHE A O 1
ATOM 892 N N . ALA A 1 125 ? 17.263 56.430 19.909 1.00 8.72 126 ALA A N 1
ATOM 893 C CA . ALA A 1 125 ? 16.002 56.933 19.378 1.00 8.81 126 ALA A CA 1
ATOM 894 C C . ALA A 1 125 ? 15.251 55.910 18.518 1.00 9.02 126 ALA A C 1
ATOM 895 O O . ALA A 1 125 ? 15.868 55.017 17.920 1.00 9.23 126 ALA A O 1
ATOM 897 N N . ILE A 1 126 ? 13.931 56.089 18.427 1.00 9.19 127 ILE A N 1
ATOM 898 C CA . ILE A 1 126 ? 13.092 55.257 17.549 1.00 9.31 127 ILE A CA 1
ATOM 899 C C . ILE A 1 126 ? 13.561 55.464 16.122 1.00 9.62 127 ILE A C 1
ATOM 900 O O . ILE A 1 126 ? 13.701 56.598 15.644 1.00 9.61 127 ILE A O 1
ATOM 905 N N . GLY A 1 127 ? 13.846 54.354 15.448 1.00 9.80 128 GLY A N 1
ATOM 906 C CA . GLY A 1 127 ? 14.103 54.383 14.008 1.00 10.44 128 GLY A CA 1
ATOM 907 C C . GLY A 1 127 ? 15.525 54.634 13.559 1.00 10.86 128 GLY A C 1
ATOM 908 O O . GLY A 1 127 ? 16.479 54.362 14.274 1.00 10.93 128 GLY A O 1
ATOM 909 N N . GLU A 1 128 ? 15.624 55.120 12.324 1.00 11.50 129 GLU A N 1
ATOM 910 C CA A GLU A 1 128 ? 16.901 55.322 11.620 0.50 11.86 129 GLU A CA 1
ATOM 911 C CA B GLU A 1 128 ? 16.903 55.285 11.635 0.50 11.43 129 GLU A CA 1
ATOM 912 C C . GLU A 1 128 ? 17.910 56.137 12.414 1.00 11.42 129 GLU A C 1
ATOM 913 O O . GLU A 1 128 ? 19.092 55.832 12.418 1.00 11.62 129 GLU A O 1
ATOM 924 N N . ALA A 1 129 ? 17.446 57.179 13.091 1.00 11.21 130 ALA A N 1
ATOM 925 C CA . ALA A 1 129 ? 18.349 58.007 13.933 1.00 10.76 130 ALA A CA 1
ATOM 926 C C . ALA A 1 129 ? 18.997 57.169 15.034 1.00 10.25 130 ALA A C 1
ATOM 927 O O . ALA A 1 129 ? 20.179 57.290 15.299 1.00 9.82 130 ALA A O 1
ATOM 929 N N . GLY A 1 130 ? 18.205 56.331 15.691 1.00 10.08 131 GLY A N 1
ATOM 930 C CA . GLY A 1 130 ? 18.751 55.460 16.728 1.00 9.63 131 GLY A CA 1
ATOM 931 C C . GLY A 1 130 ? 19.720 54.429 16.195 1.00 9.49 131 GLY A C 1
ATOM 932 O O . GLY A 1 130 ? 20.682 54.110 16.845 1.00 9.56 131 GLY A O 1
ATOM 933 N N . ALA A 1 131 ? 19.476 53.912 14.995 1.00 9.33 132 ALA A N 1
ATOM 934 C CA . ALA A 1 131 ? 20.362 52.922 14.405 1.00 9.24 132 ALA A CA 1
ATOM 935 C C . ALA A 1 131 ? 21.707 53.565 14.110 1.00 9.24 132 ALA A C 1
ATOM 936 O O . ALA A 1 131 ? 22.763 53.040 14.503 1.00 9.17 132 ALA A O 1
ATOM 938 N N . ALA A 1 132 ? 21.692 54.724 13.481 1.00 9.22 133 ALA A N 1
ATOM 939 C CA . ALA A 1 132 ? 22.947 55.430 13.211 1.00 9.35 133 ALA A CA 1
ATOM 940 C C . ALA A 1 132 ? 23.655 55.794 14.517 1.00 9.29 133 ALA A C 1
ATOM 941 O O . ALA A 1 132 ? 24.868 55.623 14.635 1.00 9.33 133 ALA A O 1
ATOM 943 N N . ASN A 1 133 ? 22.899 56.254 15.512 1.00 9.22 134 ASN A N 1
ATOM 944 C CA . ASN A 1 133 ? 23.522 56.632 16.799 1.00 9.30 134 ASN A CA 1
ATOM 945 C C . ASN A 1 133 ? 24.072 55.464 17.611 1.00 9.07 134 ASN A C 1
ATOM 946 O O . ASN A 1 133 ? 25.050 55.612 18.300 1.00 8.70 134 ASN A O 1
ATOM 951 N N . ALA A 1 134 ? 23.467 54.287 17.482 1.00 8.94 135 ALA A N 1
ATOM 952 C CA . ALA A 1 134 ? 23.969 53.123 18.193 1.00 8.79 135 ALA A CA 1
ATOM 953 C C . ALA A 1 134 ? 25.339 52.779 17.629 1.00 8.99 135 ALA A C 1
ATOM 954 O O . ALA A 1 134 ? 26.267 52.432 18.382 1.00 8.91 135 ALA A O 1
ATOM 956 N N . ALA A 1 135 ? 25.464 52.876 16.300 1.00 9.10 136 ALA A N 1
ATOM 957 C CA . ALA A 1 135 ? 26.742 52.610 15.663 1.00 9.55 136 ALA A CA 1
ATOM 958 C C . ALA A 1 135 ? 27.795 53.673 16.071 1.00 9.63 136 ALA A C 1
ATOM 959 O O . ALA A 1 135 ? 28.956 53.333 16.382 1.00 9.71 136 ALA A O 1
ATOM 961 N N . LEU A 1 136 ? 27.399 54.945 16.091 1.00 9.62 137 LEU A N 1
ATOM 962 C CA . LEU A 1 136 ? 28.321 56.021 16.521 1.00 9.74 137 LEU A CA 1
ATOM 963 C C . LEU A 1 136 ? 28.712 55.853 17.983 1.00 10.07 137 LEU A C 1
ATOM 964 O O . LEU A 1 136 ? 29.842 56.129 18.362 1.00 10.42 137 LEU A O 1
ATOM 969 N N . PHE A 1 137 ? 27.776 55.365 18.797 1.00 10.29 138 PHE A N 1
ATOM 970 C CA . PHE A 1 137 ? 28.071 55.052 20.196 1.00 10.43 138 PHE A CA 1
ATOM 971 C C . PHE A 1 137 ? 29.035 53.873 20.307 1.00 10.51 138 PHE A C 1
ATOM 972 O O . PHE A 1 137 ? 29.919 53.888 21.168 1.00 10.86 138 PHE A O 1
ATOM 980 N N . ALA A 1 138 ? 28.866 52.859 19.474 1.00 10.60 139 ALA A N 1
ATOM 981 C CA . ALA A 1 138 ? 29.836 51.749 19.456 1.00 10.53 139 ALA A CA 1
ATOM 982 C C . ALA A 1 138 ? 31.233 52.269 19.153 1.00 10.83 139 ALA A C 1
ATOM 983 O O . ALA A 1 138 ? 32.195 51.847 19.791 1.00 10.91 139 ALA A O 1
ATOM 985 N N . VAL A 1 139 ? 31.345 53.203 18.211 1.00 11.08 140 VAL A N 1
ATOM 986 C CA . VAL A 1 139 ? 32.641 53.818 17.922 1.00 11.30 140 VAL A CA 1
ATOM 987 C C . VAL A 1 139 ? 33.173 54.560 19.148 1.00 11.71 140 VAL A C 1
ATOM 988 O O . VAL A 1 139 ? 34.378 54.498 19.413 1.00 12.09 140 VAL A O 1
ATOM 992 N N . SER A 1 140 ? 32.309 55.251 19.904 1.00 11.92 141 SER A N 1
ATOM 993 C CA A SER A 1 140 ? 32.766 55.900 21.141 0.50 12.03 141 SER A CA 1
ATOM 994 C CA B SER A 1 140 ? 32.773 55.909 21.131 0.50 12.08 141 SER A CA 1
ATOM 995 C C . SER A 1 140 ? 33.295 54.875 22.131 1.00 12.04 141 SER A C 1
ATOM 996 O O . SER A 1 140 ? 34.285 55.135 22.808 1.00 11.94 141 SER A O 1
ATOM 1001 N N . ILE A 1 141 ? 32.651 53.708 22.213 1.00 11.56 142 ILE A N 1
ATOM 1002 C CA . ILE A 1 141 ? 33.163 52.638 23.069 1.00 11.84 142 ILE A CA 1
ATOM 1003 C C . ILE A 1 141 ? 34.561 52.206 22.611 1.00 12.15 142 ILE A C 1
ATOM 1004 O O . ILE A 1 141 ? 35.510 52.108 23.407 1.00 12.39 142 ILE A O 1
ATOM 1009 N N . LEU A 1 142 ? 34.724 51.990 21.324 1.00 12.28 143 LEU A N 1
ATOM 1010 C CA . LEU A 1 142 ? 36.047 51.613 20.813 1.00 12.70 143 LEU A CA 1
ATOM 1011 C C . LEU A 1 142 ? 37.095 52.713 21.053 1.00 13.55 143 LEU A C 1
ATOM 1012 O O . LEU A 1 142 ? 38.276 52.402 21.283 1.00 13.93 143 LEU A O 1
ATOM 1017 N N . SER A 1 143 ? 36.660 53.972 21.018 1.00 13.62 144 SER A N 1
ATOM 1018 C CA . SER A 1 143 ? 37.556 55.129 21.232 1.00 14.20 144 SER A CA 1
A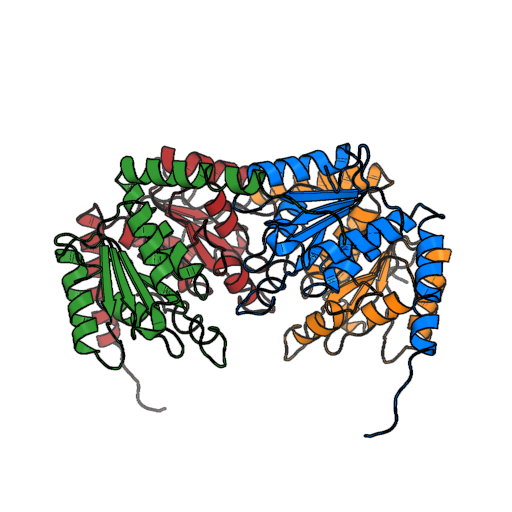TOM 1019 C C . SER A 1 143 ? 38.146 55.195 22.654 1.00 14.71 144 SER A C 1
ATOM 1020 O O . SER A 1 143 ? 39.108 55.955 22.909 1.00 15.46 144 SER A O 1
ATOM 1023 N N . GLY A 1 144 ? 37.590 54.414 23.566 1.00 14.89 145 GLY A N 1
ATOM 1024 C CA . GLY A 1 144 ? 38.070 54.360 24.942 1.00 16.30 145 GLY A CA 1
ATOM 1025 C C . GLY A 1 144 ? 39.509 53.886 25.017 1.00 17.61 145 GLY A C 1
ATOM 1026 O O . GLY A 1 144 ? 40.291 54.361 25.877 1.00 18.76 145 GLY A O 1
ATOM 1027 N N . ASN A 1 145 ? 39.862 52.974 24.115 1.00 23.74 146 ASN A N 1
ATOM 1028 C CA . ASN A 1 145 ? 41.221 52.444 24.052 1.00 25.13 146 ASN A CA 1
ATOM 1029 C C . ASN A 1 145 ? 41.799 52.400 22.627 1.00 24.33 146 ASN A C 1
ATOM 1030 O O . ASN A 1 145 ? 42.626 51.555 22.325 1.00 24.50 146 ASN A O 1
ATOM 1035 N N . SER A 1 146 ? 41.354 53.319 21.762 1.00 22.26 147 SER A N 1
ATOM 1036 C CA . SER A 1 146 ? 41.875 53.453 20.396 1.00 21.48 147 SER A CA 1
ATOM 1037 C C . SER A 1 146 ? 41.990 54.918 20.013 1.00 21.37 147 SER A C 1
ATOM 1038 O O . SER A 1 146 ? 40.986 55.596 19.863 1.00 19.43 147 SER A O 1
ATOM 1041 N N . VAL A 1 147 ? 43.216 55.409 19.851 1.00 22.33 148 VAL A N 1
ATOM 1042 C CA . VAL A 1 147 ? 43.432 56.763 19.344 1.00 23.59 148 VAL A CA 1
ATOM 1043 C C . VAL A 1 147 ? 42.854 56.945 17.927 1.00 22.55 148 VAL A C 1
ATOM 1044 O O . VAL A 1 147 ? 42.250 57.984 17.637 1.00 22.01 148 VAL A O 1
ATOM 1048 N N . ASP A 1 148 ? 43.006 55.928 17.086 1.00 22.23 149 ASP A N 1
ATOM 1049 C CA A ASP A 1 148 ? 42.420 55.919 15.734 0.50 21.85 149 ASP A CA 1
ATOM 1050 C CA B ASP A 1 148 ? 42.438 55.948 15.736 0.50 21.90 149 ASP A CA 1
ATOM 1051 C C . ASP A 1 148 ? 40.924 56.200 15.739 1.00 20.28 149 ASP A C 1
ATOM 1052 O O . ASP A 1 148 ? 40.459 57.092 15.049 1.00 20.20 149 ASP A O 1
ATOM 1061 N N . TYR A 1 149 ? 40.167 55.452 16.537 1.00 19.16 150 TYR A N 1
ATOM 1062 C CA . TYR A 1 149 ? 38.720 55.684 16.616 1.00 17.90 150 TYR A CA 1
ATOM 1063 C C . TYR A 1 149 ? 38.359 57.015 17.288 1.00 17.79 150 TYR A C 1
ATOM 1064 O O . TYR A 1 149 ? 37.383 57.673 16.878 1.00 16.73 150 TYR A O 1
ATOM 1073 N N . ALA A 1 150 ? 39.133 57.447 18.285 1.00 17.57 151 ALA A N 1
ATOM 1074 C CA . ALA A 1 150 ? 38.930 58.783 18.839 1.00 18.01 151 ALA A CA 1
ATOM 1075 C C . ALA A 1 150 ? 39.130 59.839 17.747 1.00 18.03 151 ALA A C 1
ATOM 1076 O O . ALA A 1 150 ? 38.332 60.770 17.611 1.00 17.72 151 ALA A O 1
ATOM 1078 N N . ASN A 1 151 ? 40.191 59.686 16.966 1.00 18.55 152 ASN A N 1
ATOM 1079 C CA . ASN A 1 151 ? 40.469 60.638 15.884 1.00 19.21 152 ASN A CA 1
ATOM 1080 C C . ASN A 1 151 ? 39.360 60.680 14.820 1.00 18.54 152 ASN A C 1
ATOM 1081 O O . ASN A 1 151 ? 38.985 61.768 14.372 1.00 18.48 152 ASN A O 1
ATOM 1086 N N . ARG A 1 152 ? 38.830 59.510 14.467 1.00 18.30 153 ARG A N 1
ATOM 1087 C CA . ARG A 1 152 ? 37.753 59.434 13.481 1.00 18.63 153 ARG A CA 1
ATOM 1088 C C . ARG A 1 152 ? 36.496 60.109 13.983 1.00 17.90 153 ARG A C 1
ATOM 1089 O O . ARG A 1 152 ? 35.853 60.822 13.236 1.00 17.74 153 ARG A O 1
ATOM 1097 N N . LEU A 1 153 ? 36.144 59.888 15.254 1.00 17.27 154 LEU A N 1
ATOM 1098 C CA . LEU A 1 153 ? 35.014 60.607 15.841 1.00 17.31 154 LEU A CA 1
ATOM 1099 C C . LEU A 1 153 ? 35.181 62.116 15.797 1.00 17.26 154 LEU A C 1
ATOM 1100 O O . LEU A 1 153 ? 34.238 62.835 15.486 1.00 17.49 154 LEU A O 1
ATOM 1105 N N . ALA A 1 154 ? 36.375 62.607 16.129 1.00 17.28 155 ALA A N 1
ATOM 1106 C CA . ALA A 1 154 ? 36.637 64.039 16.175 1.00 17.90 155 ALA A CA 1
ATOM 1107 C C . ALA A 1 154 ? 36.453 64.636 14.770 1.00 17.66 155 ALA A C 1
ATOM 1108 O O . ALA A 1 154 ? 35.811 65.660 14.602 1.00 17.64 155 ALA A O 1
ATOM 1110 N N . ALA A 1 155 ? 36.965 63.928 13.776 1.00 17.35 156 ALA A N 1
ATOM 1111 C CA . ALA A 1 155 ? 36.848 64.358 12.379 1.00 17.87 156 ALA A CA 1
ATOM 1112 C C . ALA A 1 155 ? 35.384 64.332 11.914 1.00 17.69 156 ALA A C 1
ATOM 1113 O O . ALA A 1 155 ? 34.946 65.252 11.261 1.00 18.26 156 ALA A O 1
ATOM 1115 N N . PHE A 1 156 ? 34.624 63.302 12.302 1.00 17.60 157 PHE A N 1
ATOM 1116 C CA . PHE A 1 156 ? 33.197 63.241 12.028 1.00 18.24 157 PHE A CA 1
ATOM 1117 C C . PHE A 1 156 ? 32.484 64.477 12.567 1.00 18.98 157 PHE A C 1
ATOM 1118 O O . PHE A 1 156 ? 31.666 65.077 11.896 1.00 18.87 157 PHE A O 1
ATOM 1126 N N . ARG A 1 157 ? 32.825 64.876 13.783 1.00 15.34 158 ARG A N 1
ATOM 1127 C CA . ARG A 1 157 ? 32.152 65.994 14.427 1.00 15.31 158 ARG A CA 1
ATOM 1128 C C . ARG A 1 157 ? 32.487 67.315 13.759 1.00 15.15 158 ARG A C 1
ATOM 1129 O O . ARG A 1 157 ? 31.607 68.180 13.631 1.00 14.39 158 ARG A O 1
ATOM 1137 N N . VAL A 1 158 ? 33.728 67.462 13.312 1.00 15.37 159 VAL A N 1
ATOM 1138 C CA . VAL A 1 158 ? 34.096 68.642 12.526 1.00 16.10 159 VAL A CA 1
ATOM 1139 C C . VAL A 1 158 ? 33.280 68.706 11.214 1.00 16.54 159 VAL A C 1
ATOM 1140 O O . VAL A 1 158 ? 32.702 69.743 10.884 1.00 15.90 159 VAL A O 1
ATOM 1144 N N . ARG A 1 159 ? 33.199 67.590 10.500 1.00 17.43 160 ARG A N 1
ATOM 1145 C CA . ARG A 1 159 ? 32.387 67.524 9.268 1.00 18.67 160 ARG A CA 1
ATOM 1146 C C . ARG A 1 159 ? 30.920 67.860 9.511 1.00 17.22 160 ARG A C 1
ATOM 1147 O O . ARG A 1 159 ? 30.308 68.576 8.709 1.00 16.62 160 ARG A O 1
ATOM 1155 N N . GLN A 1 160 ? 30.350 67.324 10.597 1.00 16.28 161 GLN A N 1
ATOM 1156 C CA A GLN A 1 160 ? 28.983 67.600 11.034 0.60 16.04 161 GLN A CA 1
ATOM 1157 C CA B GLN A 1 160 ? 28.968 67.603 10.920 0.40 15.57 161 GLN A CA 1
ATOM 1158 C C . GLN A 1 160 ? 28.766 69.083 11.227 1.00 15.00 161 GLN A C 1
ATOM 1159 O O . GLN A 1 160 ? 27.749 69.674 10.828 1.00 13.68 161 GLN A O 1
ATOM 1170 N N . ASN A 1 161 ? 29.724 69.685 11.925 1.00 14.26 162 ASN A N 1
ATOM 1171 C CA . ASN A 1 161 ? 29.654 71.095 12.226 1.00 13.93 162 ASN A CA 1
ATOM 1172 C C . ASN A 1 161 ? 29.753 71.954 10.965 1.00 14.37 162 ASN A C 1
ATOM 1173 O O . ASN A 1 161 ? 28.975 72.913 10.779 1.00 14.00 162 ASN A O 1
ATOM 1178 N N . GLU A 1 162 ? 30.698 71.614 10.091 1.00 15.42 163 GLU A N 1
ATOM 1179 C CA . GLU A 1 162 ? 30.826 72.297 8.809 1.00 17.15 163 GLU A CA 1
ATOM 1180 C C . GLU A 1 162 ? 29.552 72.180 7.954 1.00 16.39 163 GLU A C 1
ATOM 1181 O O . GLU A 1 162 ? 29.119 73.160 7.329 1.00 16.43 163 GLU A O 1
ATOM 1187 N N . ALA A 1 163 ? 28.942 71.004 7.951 1.00 16.57 164 ALA A N 1
ATOM 1188 C CA . ALA A 1 163 ? 27.722 70.776 7.172 1.00 16.77 164 ALA A CA 1
ATOM 1189 C C . ALA A 1 163 ? 26.587 71.641 7.689 1.00 15.66 164 ALA A C 1
ATOM 1190 O O . ALA A 1 163 ? 25.822 72.211 6.905 1.00 16.09 164 ALA A O 1
ATOM 1192 N N . ALA A 1 164 ? 26.505 71.799 9.016 1.00 15.15 165 ALA A N 1
ATOM 1193 C CA . ALA A 1 164 ? 25.464 72.647 9.606 1.00 14.78 165 ALA A CA 1
ATOM 1194 C C . ALA A 1 164 ? 25.649 74.107 9.221 1.00 14.59 165 ALA A C 1
ATOM 1195 O O . ALA A 1 164 ? 24.701 74.794 8.873 1.00 14.37 165 ALA A O 1
ATOM 1197 N N . HIS A 1 165 ? 26.894 74.576 9.263 1.00 15.15 166 HIS A N 1
ATOM 1198 C CA . HIS A 1 165 ? 27.234 75.920 8.829 1.00 15.03 166 HIS A CA 1
ATOM 1199 C C . HIS A 1 165 ? 26.918 76.191 7.380 1.00 16.13 166 HIS A C 1
ATOM 1200 O O . HIS A 1 165 ? 26.630 77.336 7.019 1.00 16.98 166 HIS A O 1
ATOM 1207 N N . ALA A 1 166 ? 26.978 75.159 6.532 1.00 16.02 167 ALA A N 1
ATOM 1208 C CA . ALA A 1 166 ? 26.739 75.328 5.104 1.00 16.44 167 ALA A CA 1
ATOM 1209 C C . ALA A 1 166 ? 25.252 75.386 4.725 1.00 16.12 167 ALA A C 1
ATOM 1210 O O . ALA A 1 166 ? 24.915 75.796 3.609 1.00 16.16 167 ALA A O 1
ATOM 1212 N N . MET A 1 167 ? 24.366 74.988 5.631 1.00 15.75 168 MET A N 1
ATOM 1213 C CA . MET A 1 167 ? 22.932 74.968 5.326 1.00 16.62 168 MET A CA 1
ATOM 1214 C C . MET A 1 167 ? 22.412 76.362 5.030 1.00 16.17 168 MET A C 1
ATOM 1215 O O . MET A 1 167 ? 22.901 77.369 5.567 1.00 15.40 168 MET A O 1
ATOM 1220 N N . VAL A 1 168 ? 21.395 76.402 4.188 1.00 16.42 169 VAL A N 1
ATOM 1221 C CA . VAL A 1 168 ? 20.855 77.678 3.709 1.00 17.20 169 VAL A CA 1
ATOM 1222 C C . VAL A 1 168 ? 19.352 77.700 3.851 1.00 16.36 169 VAL A C 1
ATOM 1223 O O . VAL A 1 168 ? 18.689 76.663 3.714 1.00 16.14 169 VAL A O 1
ATOM 1227 N N . LEU A 1 169 ? 18.825 78.885 4.172 1.00 15.57 170 LEU A N 1
ATOM 1228 C CA . LEU A 1 169 ? 17.389 79.096 4.321 1.00 14.99 170 LEU A CA 1
ATOM 1229 C C . LEU A 1 169 ? 16.951 79.952 3.134 1.00 15.47 170 LEU A C 1
ATOM 1230 O O . LEU A 1 169 ? 17.465 81.057 2.930 1.00 15.22 170 LEU A O 1
ATOM 1235 N N . PRO A 1 170 ? 16.033 79.424 2.316 1.00 15.46 171 PRO A N 1
ATOM 1236 C CA . PRO A 1 170 ? 15.660 80.106 1.087 1.00 16.03 171 PRO A CA 1
ATOM 1237 C C . PRO A 1 170 ? 14.653 81.226 1.323 1.00 15.84 171 PRO A C 1
ATOM 1238 O O . PRO A 1 170 ? 13.975 81.215 2.355 1.00 14.36 171 PRO A O 1
ATOM 1242 N N . PRO A 1 171 ? 14.523 82.162 0.363 1.00 16.64 172 PRO A N 1
ATOM 1243 C CA . PRO A 1 171 ? 13.405 83.128 0.420 1.00 16.87 172 PRO A CA 1
ATOM 1244 C C . PRO A 1 171 ? 12.044 82.470 0.547 1.00 16.89 172 PRO A C 1
ATOM 1245 O O . PRO A 1 171 ? 11.865 81.328 0.126 1.00 17.14 172 PRO A O 1
ATOM 1249 N N . LEU A 1 172 ? 11.084 83.185 1.128 1.00 17.62 173 LEU A N 1
ATOM 1250 C CA . LEU A 1 172 ? 9.686 82.750 1.072 1.00 18.86 173 LEU A CA 1
ATOM 1251 C C . LEU A 1 172 ? 9.239 82.736 -0.385 1.00 21.48 173 LEU A C 1
ATOM 1252 O O . LEU A 1 172 ? 9.656 83.579 -1.162 1.00 20.02 173 LEU A O 1
ATOM 1257 N N . GLU A 1 173 ? 8.401 81.771 -0.733 1.00 25.71 174 GLU A N 1
ATOM 1258 C CA . GLU A 1 173 ? 7.982 81.557 -2.124 1.00 30.56 174 GLU A CA 1
ATOM 1259 C C . GLU A 1 173 ? 6.799 82.433 -2.468 1.00 35.33 174 GLU A C 1
ATOM 1260 O O . GLU A 1 173 ? 5.941 82.728 -1.642 1.00 38.75 174 GLU A O 1
ATOM 1263 N N . THR B 1 6 ? 33.739 67.015 49.252 1.00 41.45 7 THR B N 1
ATOM 1264 C CA . THR B 1 6 ? 34.251 65.946 50.178 1.00 40.24 7 THR B CA 1
ATOM 1265 C C . THR B 1 6 ? 34.019 64.538 49.603 1.00 37.24 7 THR B C 1
ATOM 1266 O O . THR B 1 6 ? 34.967 63.868 49.183 1.00 37.70 7 THR B O 1
ATOM 1268 N N . ALA B 1 7 ? 32.762 64.098 49.570 1.00 33.27 8 ALA B N 1
ATOM 1269 C CA . ALA B 1 7 ? 32.433 62.756 49.113 1.00 30.28 8 ALA B CA 1
ATOM 1270 C C . ALA B 1 7 ? 32.478 62.736 47.587 1.00 26.67 8 ALA B C 1
ATOM 1271 O O . ALA B 1 7 ? 32.313 63.784 46.941 1.00 27.39 8 ALA B O 1
ATOM 1273 N N . HIS B 1 8 ? 32.736 61.563 47.019 1.00 22.66 9 HIS B N 1
ATOM 1274 C CA . HIS B 1 8 ? 32.567 61.343 45.577 1.00 19.99 9 HIS B CA 1
ATOM 1275 C C . HIS B 1 8 ? 33.535 62.122 44.727 1.00 19.83 9 HIS B C 1
ATOM 1276 O O . HIS B 1 8 ? 33.164 62.695 43.701 1.00 17.70 9 HIS B O 1
ATOM 1283 N N . THR B 1 9 ? 34.784 62.177 45.177 1.00 20.47 10 THR B N 1
ATOM 1284 C CA . THR B 1 9 ? 35.864 62.762 44.413 1.00 21.21 10 THR B CA 1
ATOM 1285 C C . THR B 1 9 ? 36.933 61.700 44.180 1.00 21.36 10 THR B C 1
ATOM 1286 O O . THR B 1 9 ? 37.001 60.704 44.894 1.00 21.18 10 THR B O 1
ATOM 1290 N N . HIS B 1 10 ? 37.749 61.908 43.163 1.00 21.46 11 HIS B N 1
ATOM 1291 C CA . HIS B 1 10 ? 38.866 61.035 42.861 1.00 22.21 11 HIS B CA 1
ATOM 1292 C C . HIS B 1 10 ? 39.846 61.790 42.004 1.00 23.14 11 HIS B C 1
ATOM 1293 O O . HIS B 1 10 ? 39.453 62.606 41.173 1.00 23.43 11 HIS B O 1
ATOM 1300 N N . SER B 1 11 ? 41.127 61.487 42.160 1.00 24.39 12 SER B N 1
ATOM 1301 C CA . SER B 1 11 ? 42.158 62.151 41.363 1.00 25.04 12 SER B CA 1
ATOM 1302 C C . SER B 1 11 ? 42.259 61.571 39.948 1.00 23.65 12 SER B C 1
ATOM 1303 O O . SER B 1 11 ? 42.801 62.208 39.060 1.00 23.86 12 SER B O 1
ATOM 1306 N N . ALA B 1 12 ? 41.724 60.371 39.724 1.00 21.48 13 ALA B N 1
ATOM 1307 C CA . ALA B 1 12 ? 41.805 59.738 38.412 1.00 20.08 13 ALA B CA 1
ATOM 1308 C C . ALA B 1 12 ? 40.508 58.933 38.174 1.00 18.39 13 ALA B C 1
ATOM 1309 O O . ALA B 1 12 ? 40.517 57.714 38.098 1.00 17.24 13 ALA B O 1
ATOM 1311 N N . PRO B 1 13 ? 39.370 59.635 38.087 1.00 17.37 14 PRO B N 1
ATOM 1312 C CA . PRO B 1 13 ? 38.119 58.914 37.917 1.00 16.44 14 PRO B CA 1
ATOM 1313 C C . PRO B 1 13 ? 37.998 58.328 36.523 1.00 15.57 14 PRO B C 1
ATOM 1314 O O . PRO B 1 13 ? 38.486 58.942 35.547 1.00 15.60 14 PRO B O 1
ATOM 1318 N N . LEU B 1 14 ? 37.340 57.169 36.433 1.00 14.37 15 LEU B N 1
ATOM 1319 C CA . LEU B 1 14 ? 36.999 56.563 35.131 1.00 14.05 15 LEU B CA 1
ATOM 1320 C C . LEU B 1 14 ? 35.559 56.843 34.714 1.00 13.23 15 LEU B C 1
ATOM 1321 O O . LEU B 1 14 ? 35.245 56.801 33.511 1.00 13.16 15 LEU B O 1
ATOM 1326 N N . VAL B 1 15 ? 34.684 57.124 35.691 1.00 12.82 16 VAL B N 1
ATOM 1327 C CA . VAL B 1 15 ? 33.263 57.423 35.430 1.00 12.36 16 VAL B CA 1
ATOM 1328 C C . VAL B 1 15 ? 32.872 58.675 36.205 1.00 12.53 16 VAL B C 1
ATOM 1329 O O . VAL B 1 15 ? 33.248 58.816 37.388 1.00 12.40 16 VAL B O 1
ATOM 1333 N N . GLY B 1 16 ? 32.184 59.600 35.524 1.00 12.02 17 GLY B N 1
ATOM 1334 C CA . GLY B 1 16 ? 31.576 60.767 36.160 1.00 11.96 17 GLY B CA 1
ATOM 1335 C C . GLY B 1 16 ? 30.075 60.561 36.287 1.00 11.92 17 GLY B C 1
ATOM 1336 O O . GLY B 1 16 ? 29.450 60.017 35.346 1.00 12.97 17 GLY B O 1
ATOM 1337 N N . VAL B 1 17 ? 29.507 60.931 37.434 1.00 11.30 18 VAL B N 1
ATOM 1338 C CA . VAL B 1 17 ? 28.076 60.869 37.661 1.00 11.43 18 VAL B CA 1
ATOM 1339 C C . VAL B 1 17 ? 27.549 62.277 37.933 1.00 11.72 18 VAL B C 1
ATOM 1340 O O . VAL B 1 17 ? 27.803 62.868 38.985 1.00 11.79 18 VAL B O 1
ATOM 1344 N N . LEU B 1 18 ? 26.831 62.821 36.961 1.00 11.49 19 LEU B N 1
ATOM 1345 C CA . LEU B 1 18 ? 26.364 64.189 37.007 1.00 11.76 19 LEU B CA 1
ATOM 1346 C C . LEU B 1 18 ? 24.842 64.273 37.105 1.00 12.10 19 LEU B C 1
ATOM 1347 O O . LEU B 1 18 ? 24.131 63.388 36.642 1.00 11.87 19 LEU B O 1
ATOM 1352 N N . MET B 1 19 ? 24.369 65.342 37.727 1.00 12.71 20 MET B N 1
ATOM 1353 C CA . MET B 1 19 ? 22.942 65.638 37.858 1.00 13.36 20 MET B CA 1
ATOM 1354 C C . MET B 1 19 ? 22.751 67.133 38.105 1.00 14.15 20 MET B C 1
ATOM 1355 O O . MET B 1 19 ? 23.646 67.799 38.611 1.00 14.42 20 MET B O 1
ATOM 1360 N N . GLY B 1 20 ? 21.565 67.637 37.772 1.00 15.25 21 GLY B N 1
ATOM 1361 C CA . GLY B 1 20 ? 21.276 69.048 37.814 1.00 16.22 21 GLY B CA 1
ATOM 1362 C C . GLY B 1 20 ? 21.063 69.617 39.200 1.00 16.83 21 GLY B C 1
ATOM 1363 O O . GLY B 1 20 ? 21.182 70.819 39.411 1.00 18.11 21 GLY B O 1
ATOM 1364 N N . SER B 1 21 ? 20.712 68.756 40.138 1.00 17.25 22 SER B N 1
ATOM 1365 C CA . SER B 1 21 ? 20.362 69.186 41.494 1.00 17.80 22 SER B CA 1
ATOM 1366 C C . SER B 1 21 ? 20.640 68.086 42.487 1.00 18.34 22 SER B C 1
ATOM 1367 O O . SER B 1 21 ? 20.568 66.902 42.137 1.00 17.05 22 SER B O 1
ATOM 1370 N N . SER B 1 22 ? 20.926 68.465 43.738 1.00 18.30 23 SER B N 1
ATOM 1371 C CA . SER B 1 22 ? 21.040 67.482 44.805 1.00 18.61 23 SER B CA 1
ATOM 1372 C C . SER B 1 22 ? 19.718 66.745 45.019 1.00 19.40 23 SER B C 1
ATOM 1373 O O . SER B 1 22 ? 19.735 65.635 45.519 1.00 19.24 23 SER B O 1
ATOM 1376 N N . SER B 1 23 ? 18.589 67.317 44.582 1.00 19.84 24 SER B N 1
ATOM 1377 C CA . SER B 1 23 ? 17.318 66.589 44.602 1.00 21.24 24 SER B CA 1
ATOM 1378 C C . SER B 1 23 ? 17.309 65.319 43.732 1.00 20.31 24 SER B C 1
ATOM 1379 O O . SER B 1 23 ? 16.499 64.431 43.957 1.00 21.51 24 SER B O 1
ATOM 1382 N N . ASP B 1 24 ? 18.203 65.237 42.746 1.00 19.15 25 ASP B N 1
ATOM 1383 C CA . ASP B 1 24 ? 18.324 64.061 41.886 1.00 18.17 25 ASP B CA 1
ATOM 1384 C C . ASP B 1 24 ? 19.127 62.934 42.562 1.00 17.00 25 ASP B C 1
ATOM 1385 O O . ASP B 1 24 ? 19.165 61.819 42.045 1.00 16.21 25 ASP B O 1
ATOM 1390 N N . TRP B 1 25 ? 19.748 63.208 43.709 1.00 16.72 26 TRP B N 1
ATOM 1391 C CA . TRP B 1 25 ? 20.559 62.202 44.409 1.00 16.38 26 TRP B CA 1
ATOM 1392 C C . TRP B 1 25 ? 19.763 60.973 44.808 1.00 16.82 26 TRP B C 1
ATOM 1393 O O . TRP B 1 25 ? 20.280 59.876 44.756 1.00 17.03 26 TRP B O 1
ATOM 1404 N N . ASP B 1 26 ? 18.500 61.138 45.188 1.00 17.95 27 ASP B N 1
ATOM 1405 C CA A ASP B 1 26 ? 17.648 59.985 45.553 0.50 18.76 27 ASP B CA 1
ATOM 1406 C CA B ASP B 1 26 ? 17.649 59.990 45.545 0.50 18.81 27 ASP B CA 1
ATOM 1407 C C . ASP B 1 26 ? 17.685 58.898 44.470 1.00 18.03 27 ASP B C 1
ATOM 1408 O O . ASP B 1 26 ? 17.709 57.700 44.769 1.00 18.37 27 ASP B O 1
ATOM 1417 N N . VAL B 1 27 ? 17.709 59.316 43.218 1.00 16.59 28 VAL B N 1
ATOM 1418 C CA . VAL B 1 27 ? 17.859 58.395 42.096 1.00 15.47 28 VAL B CA 1
ATOM 1419 C C . VAL B 1 27 ? 19.319 58.061 41.774 1.00 14.37 28 VAL B C 1
ATOM 1420 O O . VAL B 1 27 ? 19.687 56.885 41.653 1.00 13.39 28 VAL B O 1
ATOM 1424 N N . MET B 1 28 ? 20.144 59.088 41.613 1.00 14.40 29 MET B N 1
ATOM 1425 C CA . MET B 1 28 ? 21.488 58.904 41.079 1.00 14.01 29 MET B CA 1
ATOM 1426 C C . MET B 1 28 ? 22.447 58.199 42.036 1.00 14.19 29 MET B C 1
ATOM 1427 O O . MET B 1 28 ? 23.464 57.624 41.612 1.00 13.75 29 MET B O 1
ATOM 1432 N N . LYS B 1 29 ? 22.128 58.204 43.332 1.00 14.63 30 LYS B N 1
ATOM 1433 C CA . LYS B 1 29 ? 22.940 57.460 44.310 1.00 14.73 30 LYS B CA 1
ATOM 1434 C C . LYS B 1 29 ? 22.994 55.968 43.986 1.00 14.36 30 LYS B C 1
ATOM 1435 O O . LYS B 1 29 ? 23.944 55.259 44.383 1.00 13.73 30 LYS B O 1
ATOM 1441 N N . HIS B 1 30 ? 21.974 55.459 43.278 1.00 14.13 31 HIS B N 1
ATOM 1442 C CA . HIS B 1 30 ? 22.005 54.056 42.848 1.00 14.29 31 HIS B CA 1
ATOM 1443 C C . HIS B 1 30 ? 23.072 53.780 41.843 1.00 13.49 31 HIS B C 1
ATOM 1444 O O . HIS B 1 30 ? 23.524 52.650 41.773 1.00 14.14 31 HIS B O 1
ATOM 1451 N N . ALA B 1 31 ? 23.434 54.772 41.005 1.00 13.21 32 ALA B N 1
ATOM 1452 C CA . ALA B 1 31 ? 24.588 54.643 40.101 1.00 12.75 32 ALA B CA 1
ATOM 1453 C C . ALA B 1 31 ? 25.879 54.556 40.919 1.00 12.97 32 ALA B C 1
ATOM 1454 O O . ALA B 1 31 ? 26.748 53.684 40.684 1.00 12.82 32 ALA B O 1
ATOM 1456 N N . VAL B 1 32 ? 25.984 55.446 41.898 1.00 12.92 33 VAL B N 1
ATOM 1457 C CA . VAL B 1 32 ? 27.179 55.507 42.750 1.00 12.78 33 VAL B CA 1
ATOM 1458 C C . VAL B 1 32 ? 27.327 54.225 43.564 1.00 12.94 33 VAL B C 1
ATOM 1459 O O . VAL B 1 32 ? 28.449 53.738 43.702 1.00 12.98 33 VAL B O 1
ATOM 1463 N N . ALA B 1 33 ? 26.232 53.647 44.062 1.00 13.38 34 ALA B N 1
ATOM 1464 C CA . ALA B 1 33 ? 26.330 52.390 44.808 1.00 14.19 34 ALA B CA 1
ATOM 1465 C C . ALA B 1 33 ? 26.988 51.292 43.975 1.00 13.89 34 ALA B C 1
ATOM 1466 O O . ALA B 1 33 ? 27.846 50.565 44.464 1.00 14.66 34 ALA B O 1
ATOM 1468 N N . ILE B 1 34 ? 26.578 51.162 42.706 1.00 13.32 35 ILE B N 1
ATOM 1469 C CA . ILE B 1 34 ? 27.170 50.159 41.813 1.00 13.02 35 ILE B CA 1
ATOM 1470 C C . ILE B 1 34 ? 28.639 50.450 41.594 1.00 12.94 35 ILE B C 1
ATOM 1471 O O . ILE B 1 34 ? 29.480 49.543 41.717 1.00 13.34 35 ILE B O 1
ATOM 1476 N N . LEU B 1 35 ? 28.974 51.703 41.303 1.00 12.94 36 LEU B N 1
ATOM 1477 C CA . LEU B 1 35 ? 30.391 52.046 41.074 1.00 12.90 36 LEU B CA 1
ATOM 1478 C C . LEU B 1 35 ? 31.273 51.699 42.305 1.00 13.72 36 LEU B C 1
ATOM 1479 O O . LEU B 1 35 ? 32.369 51.154 42.169 1.00 13.52 36 LEU B O 1
ATOM 1484 N N . GLN B 1 36 ? 30.766 51.980 43.494 1.00 14.60 37 GLN B N 1
ATOM 1485 C CA . GLN B 1 36 ? 31.467 51.613 44.724 1.00 15.33 37 GLN B CA 1
ATOM 1486 C C . GLN B 1 36 ? 31.613 50.101 44.874 1.00 15.80 37 GLN B C 1
ATOM 1487 O O . GLN B 1 36 ? 32.720 49.603 45.153 1.00 16.19 37 GLN B O 1
ATOM 1493 N N . GLU B 1 37 ? 30.523 49.364 44.673 1.00 16.18 38 GLU B N 1
ATOM 1494 C CA . GLU B 1 37 ? 30.549 47.906 44.779 1.00 17.53 38 GLU B CA 1
ATOM 1495 C C . GLU B 1 37 ? 31.578 47.296 43.846 1.00 16.77 38 GLU B C 1
ATOM 1496 O O . GLU B 1 37 ? 32.224 46.294 44.191 1.00 16.57 38 GLU B O 1
ATOM 1502 N N . PHE B 1 38 ? 31.744 47.889 42.662 1.00 15.04 39 PHE B N 1
ATOM 1503 C CA . PHE B 1 38 ? 32.654 47.344 41.654 1.00 14.90 39 PHE B CA 1
ATOM 1504 C C . PHE B 1 38 ? 34.061 47.906 41.745 1.00 15.07 39 PHE B C 1
ATOM 1505 O O . PHE B 1 38 ? 34.937 47.532 40.965 1.00 14.85 39 PHE B O 1
ATOM 1513 N N . GLY B 1 39 ? 34.280 48.821 42.680 1.00 15.87 40 GLY B N 1
ATOM 1514 C CA . GLY B 1 39 ? 35.597 49.410 42.856 1.00 16.06 40 GLY B CA 1
ATOM 1515 C C . GLY B 1 39 ? 36.027 50.323 41.711 1.00 15.90 40 GLY B C 1
ATOM 1516 O O . GLY B 1 39 ? 37.215 50.453 41.446 1.00 16.23 40 GLY B O 1
ATOM 1517 N N . VAL B 1 40 ? 35.069 50.958 41.031 1.00 14.89 41 VAL B N 1
ATOM 1518 C CA . VAL B 1 40 ? 35.388 51.841 39.928 1.00 14.27 41 VAL B CA 1
ATOM 1519 C C . VAL B 1 40 ? 35.714 53.238 40.462 1.00 14.23 41 VAL B C 1
ATOM 1520 O O . VAL B 1 40 ? 34.871 53.851 41.125 1.00 13.60 41 VAL B O 1
ATOM 1524 N N . PRO B 1 41 ? 36.912 53.744 40.170 1.00 14.75 42 PRO B N 1
ATOM 1525 C CA . PRO B 1 41 ? 37.190 55.145 40.491 1.00 14.83 42 PRO B CA 1
ATOM 1526 C C . PRO B 1 41 ? 36.176 56.066 39.829 1.00 14.27 42 PRO B C 1
ATOM 1527 O O . PRO B 1 41 ? 35.949 55.969 38.613 1.00 14.14 42 PRO B O 1
ATOM 1531 N N . TYR B 1 42 ? 35.558 56.933 40.618 1.00 13.91 43 TYR B N 1
ATOM 1532 C CA . TYR B 1 42 ? 34.471 57.785 40.106 1.00 13.34 43 TYR B CA 1
ATOM 1533 C C . TYR B 1 42 ? 34.429 59.117 40.829 1.00 13.67 43 TYR B C 1
ATOM 1534 O O . TYR B 1 42 ? 34.983 59.263 41.927 1.00 13.97 43 TYR B O 1
ATOM 1543 N N . GLU B 1 43 ? 33.702 60.062 40.231 1.00 13.14 44 GLU B N 1
ATOM 1544 C CA . GLU B 1 43 ? 33.313 61.304 40.875 1.00 13.43 44 GLU B CA 1
ATOM 1545 C C . GLU B 1 43 ? 31.827 61.527 40.631 1.00 13.11 44 GLU B C 1
ATOM 1546 O O . GLU B 1 43 ? 31.307 61.084 39.608 1.00 12.52 44 GLU B O 1
ATOM 1552 N N . ALA B 1 44 ? 31.157 62.212 41.549 1.00 13.63 45 ALA B N 1
ATOM 1553 C CA . ALA B 1 44 ? 29.754 62.603 41.383 1.00 14.18 45 ALA B CA 1
ATOM 1554 C C . ALA B 1 44 ? 29.670 64.098 41.646 1.00 15.52 45 ALA B C 1
ATOM 1555 O O . ALA B 1 44 ? 30.260 64.579 42.628 1.00 16.08 45 ALA B O 1
ATOM 1557 N N . LYS B 1 45 ? 28.932 64.822 40.805 1.00 15.14 46 LYS B N 1
ATOM 1558 C CA A LYS B 1 45 ? 28.917 66.290 40.846 0.50 15.74 46 LYS B CA 1
ATOM 1559 C CA B LYS B 1 45 ? 28.920 66.289 40.810 0.50 15.67 46 LYS B CA 1
ATOM 1560 C C . LYS B 1 45 ? 27.543 66.801 40.458 1.00 15.17 46 LYS B C 1
ATOM 1561 O O . LYS B 1 45 ? 26.824 66.174 39.647 1.00 13.99 46 LYS B O 1
ATOM 1572 N N . VAL B 1 46 ? 27.170 67.932 41.046 1.00 14.70 47 VAL B N 1
ATOM 1573 C CA . VAL B 1 46 ? 25.996 68.655 40.588 1.00 14.45 47 VAL B CA 1
ATOM 1574 C C . VAL B 1 46 ? 26.445 69.582 39.461 1.00 14.45 47 VAL B C 1
ATOM 1575 O O . VAL B 1 46 ? 27.246 70.520 39.665 1.00 14.66 47 VAL B O 1
ATOM 1579 N N . VAL B 1 47 ? 25.931 69.313 38.257 1.00 13.61 48 VAL B N 1
ATOM 1580 C CA . VAL B 1 47 ? 26.182 70.137 37.080 1.00 13.33 48 VAL B CA 1
ATOM 1581 C C . VAL B 1 47 ? 24.839 70.305 36.374 1.00 13.14 48 VAL B C 1
ATOM 1582 O O . VAL B 1 47 ? 24.306 69.348 35.808 1.00 13.46 48 VAL B O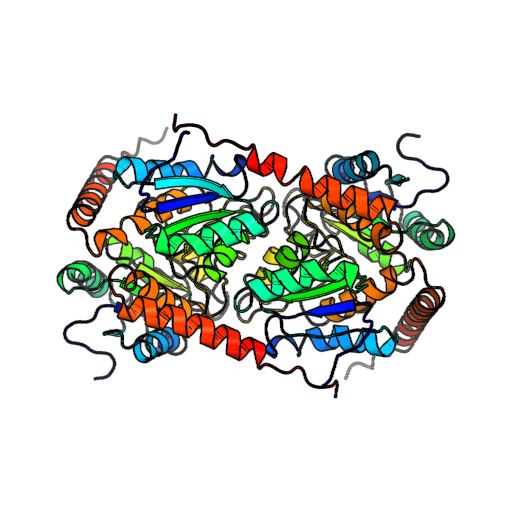 1
ATOM 1586 N N . SER B 1 48 ? 24.277 71.515 36.451 1.00 13.17 49 SER B N 1
ATOM 1587 C CA . SER B 1 48 ? 22.959 71.817 35.864 1.00 12.63 49 SER B CA 1
ATOM 1588 C C . SER B 1 48 ? 23.090 72.353 34.425 1.00 12.54 49 SER B C 1
ATOM 1589 O O . SER B 1 48 ? 23.790 73.336 34.177 1.00 12.94 49 SER B O 1
ATOM 1592 N N . ALA B 1 49 ? 22.410 71.702 33.475 1.00 11.98 50 ALA B N 1
ATOM 1593 C CA . ALA B 1 49 ? 22.357 72.197 32.089 1.00 11.60 50 ALA B CA 1
ATOM 1594 C C . ALA B 1 49 ? 21.847 73.637 32.013 1.00 11.59 50 ALA B C 1
ATOM 1595 O O . ALA B 1 49 ? 22.350 74.450 31.220 1.00 11.24 50 ALA B O 1
ATOM 1597 N N . HIS B 1 50 ? 20.841 73.962 32.823 1.00 11.53 51 HIS B N 1
ATOM 1598 C CA . HIS B 1 50 ? 20.163 75.266 32.707 1.00 12.15 51 HIS B CA 1
ATOM 1599 C C . HIS B 1 50 ? 20.690 76.349 33.610 1.00 12.77 51 HIS B C 1
ATOM 1600 O O . HIS B 1 50 ? 20.646 77.517 33.247 1.00 12.07 51 HIS B O 1
ATOM 1607 N N . ARG B 1 51 ? 21.199 75.969 34.778 1.00 13.18 52 ARG B N 1
ATOM 1608 C CA . ARG B 1 51 ? 21.734 76.932 35.734 1.00 14.14 52 ARG B CA 1
ATOM 1609 C C . ARG B 1 51 ? 23.261 77.005 35.700 1.00 13.52 52 ARG B C 1
ATOM 1610 O O . ARG B 1 51 ? 23.855 77.958 36.237 1.00 13.03 52 ARG B O 1
ATOM 1618 N N . MET B 1 52 ? 23.891 75.995 35.091 1.00 12.43 53 MET B N 1
ATOM 1619 C CA . MET B 1 52 ? 25.356 75.946 34.962 1.00 12.35 53 MET B CA 1
ATOM 1620 C C . MET B 1 52 ? 25.787 75.582 33.537 1.00 11.84 53 MET B C 1
ATOM 1621 O O . MET B 1 52 ? 26.610 74.699 33.347 1.00 11.49 53 MET B O 1
ATOM 1626 N N . PRO B 1 53 ? 25.247 76.284 32.520 1.00 11.72 54 PRO B N 1
ATOM 1627 C CA . PRO B 1 53 ? 25.526 75.871 31.138 1.00 11.77 54 PRO B CA 1
ATOM 1628 C C . PRO B 1 53 ? 26.998 75.922 30.758 1.00 12.46 54 PRO B C 1
ATOM 1629 O O . PRO B 1 53 ? 27.503 74.999 30.095 1.00 12.56 54 PRO B O 1
ATOM 1633 N N . ASP B 1 54 ? 27.701 76.964 31.191 1.00 13.15 55 ASP B N 1
ATOM 1634 C CA . ASP B 1 54 ? 29.119 77.071 30.858 1.00 14.52 55 ASP B CA 1
ATOM 1635 C C . ASP B 1 54 ? 29.939 75.955 31.513 1.00 13.94 55 ASP B C 1
ATOM 1636 O O . ASP B 1 54 ? 30.833 75.375 30.895 1.00 13.91 55 ASP B O 1
ATOM 1641 N N . GLU B 1 55 ? 29.623 75.650 32.760 1.00 13.54 56 GLU B N 1
ATOM 1642 C CA . GLU B 1 55 ? 30.323 74.606 33.515 1.00 14.00 56 GLU B CA 1
ATOM 1643 C C . GLU B 1 55 ? 30.087 73.217 32.893 1.00 13.38 56 GLU B C 1
ATOM 1644 O O . GLU B 1 55 ? 30.979 72.346 32.878 1.00 13.14 56 GLU B O 1
ATOM 1650 N N . MET B 1 56 ? 28.881 73.006 32.382 1.00 12.62 57 MET B N 1
ATOM 1651 C CA . MET B 1 56 ? 28.536 71.755 31.706 1.00 12.19 57 MET B CA 1
ATOM 1652 C C . MET B 1 56 ? 29.427 71.580 30.472 1.00 12.41 57 MET B C 1
ATOM 1653 O O . MET B 1 56 ? 30.002 70.512 30.250 1.00 12.28 57 MET B O 1
ATOM 1658 N N . PHE B 1 57 ? 29.520 72.632 29.655 1.00 12.74 58 PHE B N 1
ATOM 1659 C CA . PHE B 1 57 ? 30.410 72.608 28.491 1.00 12.90 58 PHE B CA 1
ATOM 1660 C C . PHE B 1 57 ? 31.856 72.324 28.881 1.00 13.35 58 PHE B C 1
ATOM 1661 O O . PHE B 1 57 ? 32.535 71.506 28.242 1.00 12.80 58 PHE B O 1
ATOM 1669 N N . ASP B 1 58 ? 32.326 72.991 29.931 1.00 14.00 59 ASP B N 1
ATOM 1670 C CA . ASP B 1 58 ? 33.712 72.805 30.403 1.00 14.95 59 ASP B CA 1
ATOM 1671 C C . ASP B 1 58 ? 33.977 71.366 30.842 1.00 14.21 59 ASP B C 1
ATOM 1672 O O . ASP B 1 58 ? 35.021 70.775 30.495 1.00 14.03 59 ASP B O 1
ATOM 1677 N N . TYR B 1 59 ? 33.043 70.802 31.620 1.00 13.66 60 TYR B N 1
ATOM 1678 C CA . TYR B 1 59 ? 33.186 69.426 32.056 1.00 13.50 60 TYR B CA 1
ATOM 1679 C C . TYR B 1 59 ? 33.344 68.485 30.851 1.00 13.17 60 TYR B C 1
ATOM 1680 O O . TYR B 1 59 ? 34.201 67.608 30.849 1.00 12.88 60 TYR B O 1
ATOM 1689 N N . ALA B 1 60 ? 32.461 68.630 29.857 1.00 13.27 61 ALA B N 1
ATOM 1690 C CA . ALA B 1 60 ? 32.457 67.739 28.706 1.00 13.08 61 ALA B CA 1
ATOM 1691 C C . ALA B 1 60 ? 33.765 67.927 27.932 1.00 13.68 61 ALA B C 1
ATOM 1692 O O . ALA B 1 60 ? 34.397 66.953 27.529 1.00 13.45 61 ALA B O 1
ATOM 1694 N N . GLU B 1 61 ? 34.157 69.175 27.735 1.00 14.25 62 GLU B N 1
ATOM 1695 C CA . GLU B 1 61 ? 35.396 69.473 26.999 1.00 15.80 62 GLU B CA 1
ATOM 1696 C C . GLU B 1 61 ? 36.613 68.737 27.567 1.00 15.72 62 GLU B C 1
ATOM 1697 O O . GLU B 1 61 ? 37.448 68.228 26.818 1.00 16.02 62 GLU B O 1
ATOM 1703 N N . LYS B 1 62 ? 36.688 68.699 28.890 1.00 15.29 63 LYS B N 1
ATOM 1704 C CA . LYS B 1 62 ? 37.825 68.141 29.610 1.00 15.72 63 LYS B CA 1
ATOM 1705 C C . LYS B 1 62 ? 37.769 66.643 29.867 1.00 14.89 63 LYS B C 1
ATOM 1706 O O . LYS B 1 62 ? 38.770 66.074 30.320 1.00 15.60 63 LYS B O 1
ATOM 1712 N N . ALA B 1 63 ? 36.626 65.998 29.594 1.00 14.16 64 ALA B N 1
ATOM 1713 C CA . ALA B 1 63 ? 36.369 64.616 30.019 1.00 14.17 64 ALA B CA 1
ATOM 1714 C C . ALA B 1 63 ? 37.414 63.640 29.482 1.00 15.11 64 ALA B C 1
ATOM 1715 O O . ALA B 1 63 ? 37.997 62.846 30.261 1.00 15.40 64 ALA B O 1
ATOM 1717 N N . ARG B 1 64 ? 37.669 63.692 28.181 1.00 15.40 65 ARG B N 1
ATOM 1718 C CA . ARG B 1 64 ? 38.558 62.673 27.575 1.00 16.60 65 ARG B CA 1
ATOM 1719 C C . ARG B 1 64 ? 39.982 62.806 28.130 1.00 18.09 65 ARG B C 1
ATOM 1720 O O . ARG B 1 64 ? 40.554 61.819 28.603 1.00 18.33 65 ARG B O 1
ATOM 1728 N N . GLU B 1 65 ? 40.516 64.024 28.120 1.00 18.89 66 GLU B N 1
ATOM 1729 C CA . GLU B 1 65 ? 41.884 64.275 28.576 1.00 21.37 66 GLU B CA 1
ATOM 1730 C C . GLU B 1 65 ? 42.075 63.953 30.062 1.00 20.93 66 GLU B C 1
ATOM 1731 O O . GLU B 1 65 ? 43.180 63.586 30.493 1.00 20.42 66 GLU B O 1
ATOM 1737 N N . ARG B 1 66 ? 41.010 64.050 30.854 1.00 18.83 67 ARG B N 1
ATOM 1738 C CA . ARG B 1 66 ? 41.080 63.640 32.250 1.00 18.90 67 ARG B CA 1
ATOM 1739 C C . ARG B 1 66 ? 41.044 62.126 32.453 1.00 18.59 67 ARG B C 1
ATOM 1740 O O . ARG B 1 66 ? 41.262 61.668 33.577 1.00 18.77 67 ARG B O 1
ATOM 1748 N N . GLY B 1 67 ? 40.720 61.373 31.395 1.00 17.78 68 GLY B N 1
ATOM 1749 C CA . GLY B 1 67 ? 40.648 59.917 31.448 1.00 17.02 68 GLY B CA 1
ATOM 1750 C C . GLY B 1 67 ? 39.284 59.332 31.749 1.00 15.98 68 GLY B C 1
ATOM 1751 O O . GLY B 1 67 ? 39.166 58.135 32.017 1.00 15.60 68 GLY B O 1
ATOM 1752 N N . LEU B 1 68 ? 38.227 60.156 31.725 1.00 15.14 69 LEU B N 1
ATOM 1753 C CA . LEU B 1 68 ? 36.881 59.600 31.841 1.00 14.08 69 LEU B CA 1
ATOM 1754 C C . LEU B 1 68 ? 36.565 58.666 30.676 1.00 13.58 69 LEU B C 1
ATOM 1755 O O . LEU B 1 68 ? 36.809 58.990 29.518 1.00 13.66 69 LEU B O 1
ATOM 1760 N N . ARG B 1 69 ? 35.968 57.526 31.000 1.00 13.14 70 ARG B N 1
ATOM 1761 C CA . ARG B 1 69 ? 35.589 56.506 30.031 1.00 13.20 70 ARG B CA 1
ATOM 1762 C C . ARG B 1 69 ? 34.060 56.499 29.805 1.00 12.22 70 ARG B C 1
ATOM 1763 O O . ARG B 1 69 ? 33.557 55.920 28.814 1.00 12.01 70 ARG B O 1
ATOM 1771 N N . ALA B 1 70 ? 33.319 57.100 30.744 1.00 11.94 71 ALA B N 1
ATOM 1772 C CA . ALA B 1 70 ? 31.885 57.257 30.615 1.00 11.39 71 ALA B CA 1
ATOM 1773 C C . ALA B 1 70 ? 31.402 58.372 31.515 1.00 11.29 71 ALA B C 1
ATOM 1774 O O . ALA B 1 70 ? 31.947 58.568 32.609 1.00 11.30 71 ALA B O 1
ATOM 1776 N N . ILE B 1 71 ? 30.368 59.081 31.072 1.00 10.96 72 ILE B N 1
ATOM 1777 C CA . ILE B 1 71 ? 29.654 60.055 31.896 1.00 10.95 72 ILE B CA 1
ATOM 1778 C C . ILE B 1 71 ? 28.208 59.622 32.034 1.00 10.72 72 ILE B C 1
ATOM 1779 O O . ILE B 1 71 ? 27.500 59.470 31.038 1.00 10.55 72 ILE B O 1
ATOM 1784 N N . ILE B 1 72 ? 27.773 59.417 33.275 1.00 10.39 73 ILE B N 1
ATOM 1785 C CA . ILE B 1 72 ? 26.409 59.045 33.598 1.00 10.17 73 ILE B CA 1
ATOM 1786 C C . ILE B 1 72 ? 25.761 60.351 33.999 1.00 10.22 73 ILE B C 1
ATOM 1787 O O . ILE B 1 72 ? 26.278 61.062 34.850 1.00 10.67 73 ILE B O 1
ATOM 1792 N N . ALA B 1 73 ? 24.671 60.703 33.342 1.00 10.00 74 ALA B N 1
ATOM 1793 C CA . ALA B 1 73 ? 24.008 61.965 33.593 1.00 10.01 74 ALA B CA 1
ATOM 1794 C C . ALA B 1 73 ? 22.523 61.751 33.764 1.00 10.06 74 ALA B C 1
ATOM 1795 O O . ALA B 1 73 ? 21.857 61.163 32.891 1.00 9.53 74 ALA B O 1
ATOM 1797 N N . GLY B 1 74 ? 21.993 62.259 34.875 1.00 10.29 75 GLY B N 1
ATOM 1798 C CA . GLY B 1 74 ? 20.567 62.192 35.114 1.00 10.57 75 GLY B CA 1
ATOM 1799 C C . GLY B 1 74 ? 19.889 63.532 35.080 1.00 10.90 75 GLY B C 1
ATOM 1800 O O . GLY B 1 74 ? 20.453 64.538 35.562 1.00 11.10 75 GLY B O 1
ATOM 1801 N N . ALA B 1 75 ? 18.669 63.546 34.560 1.00 10.73 76 ALA B N 1
ATOM 1802 C CA . ALA B 1 75 ? 17.897 64.772 34.452 1.00 11.40 76 ALA B CA 1
ATOM 1803 C C . ALA B 1 75 ? 16.444 64.422 34.251 1.00 11.32 76 ALA B C 1
ATOM 1804 O O . ALA B 1 75 ? 16.123 63.339 33.734 1.00 11.12 76 ALA B O 1
ATOM 1806 N N . GLY B 1 76 ? 15.567 65.350 34.641 1.00 11.71 77 GLY B N 1
ATOM 1807 C CA . GLY B 1 76 ? 14.129 65.139 34.533 1.00 12.11 77 GLY B CA 1
ATOM 1808 C C . GLY B 1 76 ? 13.449 66.321 33.873 1.00 12.35 77 GLY B C 1
ATOM 1809 O O . GLY B 1 76 ? 14.027 67.427 33.780 1.00 12.41 77 GLY B O 1
ATOM 1810 N N . GLY B 1 77 ? 12.223 66.095 33.410 1.00 12.51 78 GLY B N 1
ATOM 1811 C CA . GLY B 1 77 ? 11.456 67.151 32.736 1.00 12.54 78 GLY B CA 1
ATOM 1812 C C . GLY B 1 77 ? 12.023 67.375 31.347 1.00 12.50 78 GLY B C 1
ATOM 1813 O O . GLY B 1 77 ? 12.222 66.407 30.585 1.00 12.79 78 GLY B O 1
ATOM 1814 N N . ALA B 1 78 ? 12.265 68.654 31.006 1.00 12.28 79 ALA B N 1
ATOM 1815 C CA . ALA B 1 78 ? 12.980 69.030 29.792 1.00 12.13 79 ALA B CA 1
ATOM 1816 C C . ALA B 1 78 ? 14.409 68.734 30.134 1.00 11.97 79 ALA B C 1
ATOM 1817 O O . ALA B 1 78 ? 15.158 69.592 30.642 1.00 12.48 79 ALA B O 1
ATOM 1819 N N . ALA B 1 79 ? 14.783 67.475 29.909 1.00 11.41 80 ALA B N 1
ATOM 1820 C CA . ALA B 1 79 ? 16.034 66.935 30.389 1.00 11.50 80 ALA B CA 1
ATOM 1821 C C . ALA B 1 79 ? 17.101 67.086 29.300 1.00 11.40 80 ALA B C 1
ATOM 1822 O O . ALA B 1 79 ? 17.122 66.320 28.326 1.00 12.61 80 ALA B O 1
ATOM 1824 N N . HIS B 1 80 ? 17.962 68.087 29.446 1.00 10.83 81 HIS B N 1
ATOM 1825 C CA . HIS B 1 80 ? 18.919 68.439 28.403 1.00 10.54 81 HIS B CA 1
ATOM 1826 C C . HIS B 1 80 ? 20.369 68.099 28.736 1.00 10.35 81 HIS B C 1
ATOM 1827 O O . HIS B 1 80 ? 21.245 68.134 27.864 1.00 10.13 81 HIS B O 1
ATOM 1834 N N . LEU B 1 81 ? 20.634 67.809 30.004 1.00 10.09 82 LEU B N 1
ATOM 1835 C CA . LEU B 1 81 ? 22.000 67.597 30.465 1.00 9.77 82 LEU B CA 1
ATOM 1836 C C . LEU B 1 81 ? 22.713 66.453 29.699 1.00 9.52 82 LEU B C 1
ATOM 1837 O O . LEU B 1 81 ? 23.804 66.660 29.196 1.00 9.30 82 LEU B O 1
ATOM 1842 N N . PRO B 1 82 ? 22.077 65.259 29.537 1.00 9.33 83 PRO B N 1
ATOM 1843 C CA . PRO B 1 82 ? 22.847 64.208 28.828 1.00 9.15 83 PRO B CA 1
ATOM 1844 C C . PRO B 1 82 ? 23.186 64.575 27.363 1.00 9.17 83 PRO B C 1
ATOM 1845 O O . PRO B 1 82 ? 24.333 64.396 26.885 1.00 9.01 83 PRO B O 1
ATOM 1849 N N . GLY B 1 83 ? 22.208 65.131 26.652 1.00 9.21 84 GLY B N 1
ATOM 1850 C CA . GLY B 1 83 ? 22.375 65.446 25.214 1.00 9.29 84 GLY B CA 1
ATOM 1851 C C . GLY B 1 83 ? 23.364 66.571 24.980 1.00 9.53 84 GLY B C 1
ATOM 1852 O O . GLY B 1 83 ? 24.138 66.537 24.020 1.00 9.50 84 GLY B O 1
ATOM 1853 N N . MET B 1 84 ? 23.379 67.556 25.875 1.00 9.80 85 MET B N 1
ATOM 1854 C CA . MET B 1 84 ? 24.338 68.662 25.748 1.00 10.06 85 MET B CA 1
ATOM 1855 C C . MET B 1 84 ? 25.762 68.281 26.148 1.00 10.14 85 MET B C 1
ATOM 1856 O O . MET B 1 84 ? 26.711 68.773 25.528 1.00 10.46 85 MET B O 1
ATOM 1861 N N . LEU B 1 85 ? 25.922 67.414 27.148 1.00 10.12 86 LEU B N 1
ATOM 1862 C CA . LEU B 1 85 ? 27.217 66.805 27.406 1.00 10.21 86 LEU B CA 1
ATOM 1863 C C . LEU B 1 85 ? 27.697 66.060 26.165 1.00 10.39 86 LEU B C 1
ATOM 1864 O O . LEU B 1 85 ? 28.832 66.248 25.728 1.00 10.59 86 LEU B O 1
ATOM 1869 N N . ALA B 1 86 ? 26.822 65.236 25.585 1.00 10.38 87 ALA B N 1
ATOM 1870 C CA . ALA B 1 86 ? 27.172 64.441 24.401 1.00 10.47 87 ALA B CA 1
ATOM 1871 C C . ALA B 1 86 ? 27.541 65.306 23.196 1.00 10.79 87 ALA B C 1
ATOM 1872 O O . ALA B 1 86 ? 28.371 64.895 22.377 1.00 11.22 87 ALA B O 1
ATOM 1874 N N . ALA B 1 87 ? 26.961 66.499 23.093 1.00 10.68 88 ALA B N 1
ATOM 1875 C CA . ALA B 1 87 ? 27.304 67.461 22.012 1.00 10.91 88 ALA B CA 1
ATOM 1876 C C . ALA B 1 87 ? 28.711 67.991 22.147 1.00 11.17 88 ALA B C 1
ATOM 1877 O O . ALA B 1 87 ? 29.285 68.471 21.175 1.00 11.34 88 ALA B O 1
ATOM 1879 N N . LYS B 1 88 ? 29.294 67.885 23.346 1.00 11.57 89 LYS B N 1
ATOM 1880 C CA . LYS B 1 88 ? 30.577 68.526 23.636 1.00 12.02 89 LYS B CA 1
ATOM 1881 C C . LYS B 1 88 ? 31.702 67.574 24.003 1.00 12.38 89 LYS B C 1
ATOM 1882 O O . LYS B 1 88 ? 32.800 68.038 24.312 1.00 12.30 89 LYS B O 1
ATOM 1888 N N . THR B 1 89 ? 31.445 66.270 23.957 1.00 12.09 90 THR B N 1
ATOM 1889 C CA . THR B 1 89 ? 32.505 65.244 24.140 1.00 12.36 90 THR B CA 1
ATOM 1890 C C . THR B 1 89 ? 32.144 64.003 23.343 1.00 12.72 90 THR B C 1
ATOM 1891 O O . THR B 1 89 ? 30.969 63.752 23.105 1.00 12.50 90 THR B O 1
ATOM 1895 N N . THR B 1 90 ? 33.162 63.224 22.929 1.00 13.17 91 THR B N 1
ATOM 1896 C CA . THR B 1 90 ? 32.935 61.951 22.259 1.00 13.13 91 THR B CA 1
ATOM 1897 C C . THR B 1 90 ? 33.092 60.754 23.212 1.00 12.83 91 THR B C 1
ATOM 1898 O O . THR B 1 90 ? 32.990 59.599 22.790 1.00 13.00 91 THR B O 1
ATOM 1902 N N . VAL B 1 91 ? 33.327 61.032 24.486 1.00 12.59 92 VAL B N 1
ATOM 1903 C CA . VAL B 1 91 ? 33.284 60.023 25.530 1.00 12.18 92 VAL B CA 1
ATOM 1904 C C . VAL B 1 91 ? 31.830 59.564 25.648 1.00 11.89 92 VAL B C 1
ATOM 1905 O O . VAL B 1 91 ? 30.913 60.409 25.589 1.00 11.71 92 VAL B O 1
ATOM 1909 N N . PRO B 1 92 ? 31.607 58.264 25.834 1.00 11.51 93 PRO B N 1
ATOM 1910 C CA . PRO B 1 92 ? 30.237 57.740 26.017 1.00 11.07 93 PRO B CA 1
ATOM 1911 C C . PRO B 1 92 ? 29.434 58.491 27.101 1.00 10.99 93 PRO B C 1
ATOM 1912 O O . PRO B 1 92 ? 29.905 58.640 28.236 1.00 10.88 93 PRO B O 1
ATOM 1916 N N . VAL B 1 93 ? 28.242 58.965 26.735 1.00 10.32 94 VAL B N 1
ATOM 1917 C CA . VAL B 1 93 ? 27.315 59.584 27.673 1.00 9.99 94 VAL B CA 1
ATOM 1918 C C . VAL B 1 93 ? 26.121 58.650 27.863 1.00 9.84 94 VAL B C 1
ATOM 1919 O O . VAL B 1 93 ? 25.494 58.231 26.884 1.00 9.67 94 VAL B O 1
ATOM 1923 N N . LEU B 1 94 ? 25.835 58.358 29.131 1.00 9.81 95 LEU B N 1
ATOM 1924 C CA . LEU B 1 94 ? 24.821 57.402 29.570 1.00 9.90 95 LEU B CA 1
ATOM 1925 C C . LEU B 1 94 ? 23.745 58.188 30.316 1.00 9.93 95 LEU B C 1
ATOM 1926 O O . LEU B 1 94 ? 23.982 58.742 31.423 1.00 10.17 95 LEU B O 1
ATOM 1931 N N . GLY B 1 95 ? 22.560 58.277 29.707 1.00 9.73 96 GLY B N 1
ATOM 1932 C CA . GLY B 1 95 ? 21.505 59.140 30.224 1.00 9.56 96 GLY B CA 1
ATOM 1933 C C . GLY B 1 95 ? 20.493 58.393 31.077 1.00 9.52 96 GLY B C 1
ATOM 1934 O O . GLY B 1 95 ? 19.989 57.306 30.681 1.00 9.34 96 GLY B O 1
ATOM 1935 N N . VAL B 1 96 ? 20.133 59.008 32.201 1.00 9.58 97 VAL B N 1
ATOM 1936 C CA . VAL B 1 96 ? 19.182 58.442 33.162 1.00 9.64 97 VAL B CA 1
ATOM 1937 C C . VAL B 1 96 ? 18.015 59.412 33.306 1.00 9.71 97 VAL B C 1
ATOM 1938 O O . VAL B 1 96 ? 18.196 60.520 33.824 1.00 9.52 97 VAL B O 1
ATOM 1942 N N . PRO B 1 97 ? 16.820 59.021 32.816 1.00 9.96 98 PRO B N 1
ATOM 1943 C CA . PRO B 1 97 ? 15.644 59.873 32.956 1.00 10.39 98 PRO B CA 1
ATOM 1944 C C . PRO B 1 97 ? 15.194 59.849 34.408 1.00 10.96 98 PRO B C 1
ATOM 1945 O O . PRO B 1 97 ? 14.910 58.782 34.930 1.00 11.48 98 PRO B O 1
ATOM 1949 N N . VAL B 1 98 ? 15.188 61.001 35.071 1.00 11.70 99 VAL B N 1
ATOM 1950 C CA . VAL B 1 98 ? 14.680 61.096 36.451 1.00 12.45 99 VAL B CA 1
ATOM 1951 C C . VAL B 1 98 ? 13.193 61.427 36.349 1.00 13.04 99 VAL B C 1
ATOM 1952 O O . VAL B 1 98 ? 12.809 62.318 35.605 1.00 13.55 99 VAL B O 1
ATOM 1956 N N . ALA B 1 99 ? 12.362 60.713 37.091 1.00 13.95 100 ALA B N 1
ATOM 1957 C CA . ALA B 1 99 ? 10.945 60.955 37.045 1.00 14.71 100 ALA B CA 1
ATOM 1958 C C . ALA B 1 99 ? 10.580 62.339 37.581 1.00 16.18 100 ALA B C 1
ATOM 1959 O O . ALA B 1 99 ? 11.119 62.854 38.573 1.00 15.97 100 ALA B O 1
ATOM 1961 N N . SER B 1 100 ? 9.662 62.934 36.839 1.00 17.14 101 SER B N 1
ATOM 1962 C CA . SER B 1 100 ? 9.123 64.232 37.070 1.00 17.54 101 SER B CA 1
ATOM 1963 C C . SER B 1 100 ? 7.821 64.091 37.879 1.00 17.82 101 SER B C 1
ATOM 1964 O O . SER B 1 100 ? 7.173 63.012 37.89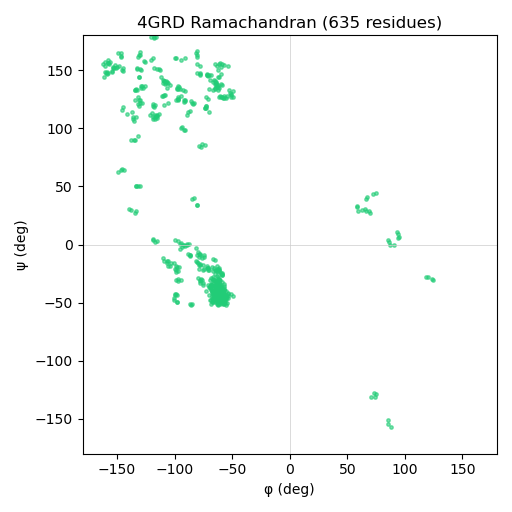7 1.00 17.21 101 SER B O 1
ATOM 1967 N N . LYS B 1 101 ? 7.434 65.179 38.546 1.00 18.15 102 LYS B N 1
ATOM 1968 C CA . LYS B 1 101 ? 6.280 65.163 39.446 1.00 18.02 102 LYS B CA 1
ATOM 1969 C C . LYS B 1 101 ? 4.955 64.765 38.780 1.00 17.39 102 LYS B C 1
ATOM 1970 O O . LYS B 1 101 ? 4.208 63.917 39.300 1.00 16.82 102 LYS B O 1
ATOM 1976 N N . TYR B 1 102 ? 4.667 65.369 37.630 1.00 16.03 103 TYR B N 1
ATOM 1977 C CA . TYR B 1 102 ? 3.385 65.195 36.954 1.00 16.03 103 TYR B CA 1
ATOM 1978 C C . TYR B 1 102 ? 3.432 64.181 35.806 1.00 15.95 103 TYR B C 1
ATOM 1979 O O . TYR B 1 102 ? 2.507 63.344 35.672 1.00 16.32 103 TYR B O 1
ATOM 1988 N N . LEU B 1 103 ? 4.483 64.228 34.987 1.00 14.80 104 LEU B N 1
ATOM 1989 C CA . LEU B 1 103 ? 4.541 63.306 33.839 1.00 14.69 104 LEU B CA 1
ATOM 1990 C C . LEU B 1 103 ? 5.285 61.971 34.104 1.00 14.92 104 LEU B C 1
ATOM 1991 O O . LEU B 1 103 ? 5.429 61.166 33.189 1.00 14.16 104 LEU B O 1
ATOM 1996 N N . LYS B 1 104 ? 5.802 61.796 35.333 1.00 15.25 105 LYS B N 1
ATOM 1997 C CA . LYS B 1 104 ? 6.367 60.554 35.830 1.00 16.27 105 LYS B CA 1
ATOM 1998 C C . LYS B 1 104 ? 7.519 60.080 34.955 1.00 15.03 105 LYS B C 1
ATOM 1999 O O . LYS B 1 104 ? 7.768 58.879 34.794 1.00 15.00 105 LYS B O 1
ATOM 2005 N N . GLY B 1 105 ? 8.243 61.038 34.406 1.00 13.87 106 GLY B N 1
ATOM 2006 C CA . GLY B 1 105 ? 9.416 60.742 33.627 1.00 13.18 106 GLY B CA 1
ATOM 2007 C C . GLY B 1 105 ? 9.216 60.430 32.152 1.00 12.36 106 GLY B C 1
ATOM 2008 O O . GLY B 1 105 ? 10.184 60.125 31.471 1.00 11.57 106 GLY B O 1
ATOM 2009 N N . VAL B 1 106 ? 7.990 60.522 31.654 1.00 11.73 107 VAL B N 1
ATOM 2010 C CA . VAL B 1 106 ? 7.740 60.370 30.225 1.00 11.53 107 VAL B CA 1
ATOM 2011 C C . VAL B 1 106 ? 8.435 61.505 29.467 1.00 11.26 107 VAL B C 1
ATOM 2012 O O . VAL B 1 106 ? 9.068 61.279 28.434 1.00 10.69 107 VAL B O 1
ATOM 2016 N N . ASP B 1 107 ? 8.285 62.718 29.980 1.00 11.11 108 ASP B N 1
ATOM 2017 C CA . ASP B 1 107 ? 9.002 63.886 29.429 1.00 11.03 108 ASP B CA 1
ATOM 2018 C C . ASP B 1 107 ? 10.517 63.710 29.490 1.00 10.69 108 ASP B C 1
ATOM 2019 O O . ASP B 1 107 ? 11.228 63.967 28.486 1.00 10.40 108 ASP B O 1
ATOM 2024 N N . SER B 1 108 ? 11.010 63.252 30.650 1.00 10.46 109 SER B N 1
ATOM 2025 C CA . SER B 1 108 ? 12.427 62.976 30.828 1.00 10.18 109 SER B CA 1
ATOM 2026 C C . SER B 1 108 ? 12.949 62.000 29.782 1.00 9.91 109 SER B C 1
ATOM 2027 O O . SER B 1 108 ? 13.991 62.237 29.127 1.00 9.41 109 SER B O 1
ATOM 2030 N N . LEU B 1 109 ? 12.201 60.912 29.576 1.00 9.61 110 LEU B N 1
ATOM 2031 C CA . LEU B 1 109 ? 12.646 59.878 28.647 1.00 9.57 110 LEU B CA 1
ATOM 2032 C C . LEU B 1 109 ? 12.711 60.433 27.220 1.00 9.66 110 LEU B C 1
ATOM 2033 O O . LEU B 1 109 ? 13.692 60.228 26.498 1.00 9.31 110 LEU B O 1
ATOM 2038 N N . HIS B 1 110 ? 11.647 61.127 26.817 1.00 9.70 111 HIS B N 1
ATOM 2039 C CA . HIS B 1 110 ? 11.579 61.705 25.477 1.00 10.27 111 HIS B CA 1
ATOM 2040 C C . HIS B 1 110 ? 12.725 62.664 25.205 1.00 10.31 111 HIS B C 1
ATOM 2041 O O . HIS B 1 110 ? 13.333 62.608 24.124 1.00 10.47 111 HIS B O 1
ATOM 2048 N N . SER B 1 111 ? 13.039 63.493 26.196 1.00 10.39 112 SER B N 1
ATOM 2049 C CA . SER B 1 111 ? 14.059 64.550 26.071 1.00 11.00 112 SER B CA 1
ATOM 2050 C C . SER B 1 111 ? 15.464 63.958 25.999 1.00 10.59 112 SER B C 1
ATOM 2051 O O . SER B 1 111 ? 16.379 64.611 25.519 1.00 10.94 112 SER B O 1
ATOM 2054 N N . ILE B 1 112 ? 15.649 62.730 26.495 1.00 10.09 113 ILE B N 1
ATOM 2055 C CA . ILE B 1 112 ? 16.956 62.085 26.503 1.00 9.72 113 ILE B CA 1
ATOM 2056 C C . ILE B 1 112 ? 17.154 61.114 25.331 1.00 9.79 113 ILE B C 1
ATOM 2057 O O . ILE B 1 112 ? 18.176 61.172 24.637 1.00 9.61 113 ILE B O 1
ATOM 2062 N N . VAL B 1 113 ? 16.189 60.219 25.101 1.00 9.52 114 VAL B N 1
ATOM 2063 C CA . VAL B 1 113 ? 16.419 59.121 24.162 1.00 9.52 114 VAL B CA 1
ATOM 2064 C C . VAL B 1 113 ? 16.317 59.572 22.713 1.00 9.56 114 VAL B C 1
ATOM 2065 O O . VAL B 1 113 ? 16.996 59.012 21.839 1.00 9.72 114 VAL B O 1
ATOM 2069 N N . GLN B 1 114 ? 15.498 60.587 22.442 1.00 9.60 115 GLN B N 1
ATOM 2070 C CA . GLN B 1 114 ? 15.183 60.960 21.062 1.00 9.85 115 GLN B CA 1
ATOM 2071 C C . GLN B 1 114 ? 16.252 61.814 20.357 1.00 10.11 115 GLN B C 1
ATOM 2072 O O . GLN B 1 114 ? 15.915 62.644 19.519 1.00 10.12 115 GLN B O 1
ATOM 2078 N N . MET B 1 115 ? 17.525 61.583 20.667 1.00 10.25 116 MET B N 1
ATOM 2079 C CA . MET B 1 115 ? 18.614 62.333 20.032 1.00 10.77 116 MET B CA 1
ATOM 2080 C C . MET B 1 115 ? 18.663 62.121 18.510 1.00 11.58 116 MET B C 1
ATOM 2081 O O . MET B 1 115 ? 18.552 60.979 18.044 1.00 11.34 116 MET B O 1
ATOM 2086 N N . PRO B 1 116 ? 18.833 63.220 17.730 1.00 12.35 117 PRO B N 1
ATOM 2087 C CA A PRO B 1 116 ? 18.950 63.003 16.297 0.50 12.77 117 PRO B CA 1
ATOM 2088 C CA B PRO B 1 116 ? 19.008 63.143 16.283 0.50 12.76 117 PRO B CA 1
ATOM 2089 C C . PRO B 1 116 ? 20.323 62.449 15.900 1.00 13.05 117 PRO B C 1
ATOM 2090 O O . PRO B 1 116 ? 21.265 62.447 16.703 1.00 12.55 117 PRO B O 1
ATOM 2097 N N . LYS B 1 117 ? 20.400 61.921 14.681 1.00 13.61 118 LYS B N 1
ATOM 2098 C CA . LYS B 1 117 ? 21.640 61.313 14.171 1.00 14.36 118 LYS B CA 1
ATOM 2099 C C . LYS B 1 117 ? 22.821 62.256 14.335 1.00 14.02 118 LYS B C 1
ATOM 2100 O O . LYS B 1 117 ? 22.735 63.421 13.935 1.00 13.69 118 LYS B O 1
ATOM 2106 N N . GLY B 1 118 ? 23.912 61.742 14.911 1.00 13.45 119 GLY B N 1
ATOM 2107 C CA . GLY B 1 118 ? 25.167 62.458 15.041 1.00 13.26 119 GLY B CA 1
ATOM 2108 C C . GLY B 1 118 ? 25.705 62.581 16.455 1.00 12.92 119 GLY B C 1
ATOM 2109 O O . GLY B 1 118 ? 26.912 62.691 16.659 1.00 13.59 119 GLY B O 1
ATOM 2110 N N . VAL B 1 119 ? 24.797 62.630 17.429 1.00 12.29 120 VAL B N 1
ATOM 2111 C CA . VAL B 1 119 ? 25.118 62.843 18.827 1.00 12.03 120 VAL B CA 1
ATOM 2112 C C . VAL B 1 119 ? 24.329 61.838 19.678 1.00 11.50 120 VAL B C 1
ATOM 2113 O O . VAL B 1 119 ? 23.217 62.100 20.111 1.00 11.56 120 VAL B O 1
ATOM 2117 N N . PRO B 1 120 ? 24.915 60.677 19.920 1.00 10.96 121 PRO B N 1
ATOM 2118 C CA . PRO B 1 120 ? 24.206 59.636 20.666 1.00 10.67 121 PRO B CA 1
ATOM 2119 C C . PRO B 1 120 ? 24.182 59.860 22.152 1.00 10.31 121 PRO B C 1
ATOM 2120 O O . PRO B 1 120 ? 25.169 60.368 22.708 1.00 9.90 121 PRO B O 1
ATOM 2124 N N . VAL B 1 121 ? 23.085 59.432 22.790 1.00 9.61 122 VAL B N 1
ATOM 2125 C CA . VAL B 1 121 ? 23.036 59.233 24.252 1.00 9.41 122 VAL B CA 1
ATOM 2126 C C . VAL B 1 121 ? 22.434 57.857 24.532 1.00 9.19 122 VAL B C 1
ATOM 2127 O O . VAL B 1 121 ? 21.312 57.584 24.107 1.00 9.25 122 VAL B O 1
ATOM 2131 N N . ALA B 1 122 ? 23.208 56.990 25.184 1.00 9.12 123 ALA B N 1
ATOM 2132 C CA . ALA B 1 122 ? 22.745 55.686 25.625 1.00 9.05 123 ALA B CA 1
ATOM 2133 C C . ALA B 1 122 ? 21.757 55.904 26.758 1.00 9.09 123 ALA B C 1
ATOM 2134 O O . ALA B 1 122 ? 22.129 56.402 27.791 1.00 9.15 123 ALA B O 1
ATOM 2136 N N . THR B 1 123 ? 20.480 55.562 26.557 1.00 9.03 124 THR B N 1
ATOM 2137 C CA . THR B 1 123 ? 19.462 55.846 27.565 1.00 9.01 124 THR B CA 1
ATOM 2138 C C . THR B 1 123 ? 18.985 54.581 28.302 1.00 8.99 124 THR B C 1
ATOM 2139 O O . THR B 1 123 ? 18.844 53.516 27.708 1.00 8.88 124 THR B O 1
ATOM 2143 N N . PHE B 1 124 ? 18.761 54.713 29.604 1.00 9.02 125 PHE B N 1
ATOM 2144 C CA . PHE B 1 124 ? 18.333 53.627 30.472 1.00 9.10 125 PHE B CA 1
ATOM 2145 C C . PHE B 1 124 ? 16.971 53.914 31.095 1.00 9.24 125 PHE B C 1
ATOM 2146 O O . PHE B 1 124 ? 16.337 54.950 30.785 1.00 9.18 125 PHE B O 1
ATOM 2154 N N . ALA B 1 125 ? 16.469 52.968 31.893 1.00 9.28 126 ALA B N 1
ATOM 2155 C CA . ALA B 1 125 ? 15.088 53.035 32.378 1.00 9.52 126 ALA B CA 1
ATOM 2156 C C . ALA B 1 125 ? 14.854 54.280 33.213 1.00 9.65 126 ALA B C 1
ATOM 2157 O O . ALA B 1 125 ? 15.781 54.819 33.784 1.00 9.51 126 ALA B O 1
ATOM 2159 N N . ILE B 1 126 ? 13.602 54.714 33.284 1.00 10.09 127 ILE B N 1
ATOM 2160 C CA . ILE B 1 126 ? 13.230 55.810 34.190 1.00 10.51 127 ILE B CA 1
ATOM 2161 C C . ILE B 1 126 ? 13.564 55.461 35.645 1.00 10.82 127 ILE B C 1
ATOM 2162 O O . ILE B 1 126 ? 13.203 54.409 36.145 1.00 11.23 127 ILE B O 1
ATOM 2167 N N . GLY B 1 127 ? 14.295 56.347 36.297 1.00 11.15 128 GLY B N 1
ATOM 2168 C CA . GLY B 1 127 ? 14.520 56.283 37.743 1.00 11.52 128 GLY B CA 1
ATOM 2169 C C . GLY B 1 127 ? 15.657 55.400 38.203 1.00 11.94 128 GLY B C 1
ATOM 2170 O O . GLY B 1 127 ? 16.673 55.207 37.502 1.00 11.79 128 GLY B O 1
ATOM 2171 N N . GLU B 1 128 ? 15.497 54.876 39.416 1.00 12.40 129 GLU B N 1
ATOM 2172 C CA A GLU B 1 128 ? 16.603 54.220 40.100 0.50 12.58 129 GLU B CA 1
ATOM 2173 C CA B GLU B 1 128 ? 16.557 54.140 40.137 0.50 12.64 129 GLU B CA 1
ATOM 2174 C C . GLU B 1 128 ? 17.129 52.985 39.354 1.00 12.48 129 GLU B C 1
ATOM 2175 O O . GLU B 1 128 ? 18.322 52.695 39.440 1.00 13.06 129 GLU B O 1
ATOM 2186 N N . ALA B 1 129 ? 16.257 52.272 38.635 1.00 12.45 130 ALA B N 1
ATOM 2187 C CA . ALA B 1 129 ? 16.669 51.127 37.833 1.00 12.13 130 ALA B CA 1
ATOM 2188 C C . ALA B 1 129 ? 17.638 51.562 36.728 1.00 11.48 130 ALA B C 1
ATOM 2189 O O . ALA B 1 129 ? 18.632 50.900 36.470 1.00 10.68 130 ALA B O 1
ATOM 2191 N N . GLY B 1 130 ? 17.319 52.667 36.053 1.00 11.26 131 GLY B N 1
ATOM 2192 C CA . GLY B 1 130 ? 18.188 53.205 35.030 1.00 10.78 131 GLY B CA 1
ATOM 2193 C C . GLY B 1 130 ? 19.508 53.761 35.590 1.00 10.63 131 GLY B C 1
ATOM 2194 O O . GLY B 1 130 ? 20.547 53.656 34.940 1.00 10.60 131 GLY B O 1
ATOM 2195 N N . ALA B 1 131 ? 19.479 54.344 36.790 1.00 10.48 132 ALA B N 1
ATOM 2196 C CA . ALA B 1 131 ? 20.713 54.808 37.440 1.00 10.53 132 ALA B CA 1
ATOM 2197 C C . ALA B 1 131 ? 21.651 53.630 37.709 1.00 10.49 132 ALA B C 1
ATOM 2198 O O . ALA B 1 131 ? 22.821 53.673 37.304 1.00 10.70 132 ALA B O 1
ATOM 2200 N N . ALA B 1 132 ? 21.137 52.581 38.357 1.00 10.56 133 ALA B N 1
ATOM 2201 C CA . ALA B 1 132 ? 21.919 51.351 38.603 1.00 10.51 133 ALA B CA 1
ATOM 2202 C C . ALA B 1 132 ? 22.426 50.753 37.286 1.00 10.31 133 ALA B C 1
ATOM 2203 O O . ALA B 1 132 ? 23.602 50.382 37.155 1.00 10.09 133 ALA B O 1
ATOM 2205 N N . ASN B 1 133 ? 21.531 50.626 36.307 1.00 10.24 134 ASN B N 1
ATOM 2206 C CA . ASN B 1 133 ? 21.909 50.056 35.012 1.00 10.14 134 ASN B CA 1
ATOM 2207 C C . ASN B 1 133 ? 22.917 50.863 34.221 1.00 10.20 134 ASN B C 1
ATOM 2208 O O . ASN B 1 133 ? 23.771 50.268 33.573 1.00 10.48 134 ASN B O 1
ATOM 2213 N N . ALA B 1 134 ? 22.853 52.199 34.270 1.00 10.10 135 ALA B N 1
ATOM 2214 C CA . ALA B 1 134 ? 23.877 53.043 33.627 1.00 10.15 135 ALA B CA 1
ATOM 2215 C C . ALA B 1 134 ? 25.265 52.705 34.186 1.00 10.28 135 ALA B C 1
ATOM 2216 O O . ALA B 1 134 ? 26.236 52.601 33.434 1.00 10.23 135 ALA B O 1
ATOM 2218 N N . ALA B 1 135 ? 25.332 52.526 35.499 1.00 10.25 136 ALA B N 1
ATOM 2219 C CA . ALA B 1 135 ? 26.587 52.180 36.177 1.00 10.38 136 ALA B CA 1
ATOM 2220 C C . ALA B 1 135 ? 27.066 50.766 35.790 1.00 10.28 136 ALA B C 1
ATOM 2221 O O . ALA B 1 135 ? 28.234 50.568 35.512 1.00 10.03 136 ALA B O 1
ATOM 2223 N N . LEU B 1 136 ? 26.156 49.796 35.795 1.00 10.17 137 LEU B N 1
ATOM 2224 C CA . LEU B 1 136 ? 26.472 48.455 35.312 1.00 10.41 137 LEU B CA 1
ATOM 2225 C C . LEU B 1 136 ? 26.966 48.488 33.855 1.00 10.34 137 LEU B C 1
ATOM 2226 O O . LEU B 1 136 ? 27.912 47.797 33.490 1.00 10.69 137 LEU B O 1
ATOM 2231 N N . PHE B 1 137 ? 26.357 49.326 33.034 1.00 10.18 138 PHE B N 1
ATOM 2232 C CA . PHE B 1 137 ? 26.754 49.453 31.641 1.00 10.21 138 PHE B CA 1
ATOM 2233 C C . PHE B 1 137 ? 28.152 50.066 31.522 1.00 10.29 138 PHE B C 1
ATOM 2234 O O . PHE B 1 137 ? 28.985 49.561 30.774 1.00 10.43 138 PHE B O 1
ATOM 2242 N N . ALA B 1 138 ? 28.425 51.075 32.337 1.00 10.37 139 ALA B N 1
ATOM 2243 C CA . ALA B 1 138 ? 29.774 51.640 32.444 1.00 10.55 139 ALA B CA 1
ATOM 2244 C C . ALA B 1 138 ? 30.792 50.539 32.761 1.00 10.76 139 ALA B C 1
ATOM 2245 O O . ALA B 1 138 ? 31.861 50.488 32.135 1.00 10.97 139 ALA B O 1
ATOM 2247 N N . VAL B 1 139 ? 30.448 49.646 33.693 1.00 11.12 140 VAL B N 1
ATOM 2248 C CA . VAL B 1 139 ? 31.348 48.550 34.055 1.00 11.30 140 VAL B CA 1
ATOM 2249 C C . VAL B 1 139 ? 31.530 47.654 32.831 1.00 11.45 140 VAL B C 1
ATOM 2250 O O . VAL B 1 139 ? 32.640 47.214 32.563 1.00 11.51 140 VAL B O 1
ATOM 2254 N N . SER B 1 140 ? 30.463 47.413 32.054 1.00 11.89 141 SER B N 1
ATOM 2255 C CA . SER B 1 140 ? 30.632 46.607 30.864 1.00 12.51 141 SER B CA 1
ATOM 2256 C C . SER B 1 140 ? 31.596 47.247 29.837 1.00 12.35 141 SER B C 1
ATOM 2257 O O . SER B 1 140 ? 32.343 46.519 29.175 1.00 12.42 141 SER B O 1
ATOM 2260 N N . ILE B 1 141 ? 31.566 48.578 29.712 1.00 12.11 142 ILE B N 1
ATOM 2261 C CA . ILE B 1 141 ? 32.508 49.300 28.864 1.00 11.96 142 ILE B CA 1
ATOM 2262 C C . ILE B 1 141 ? 33.944 49.045 29.378 1.00 11.72 142 ILE B C 1
ATOM 2263 O O . ILE B 1 141 ? 34.833 48.653 28.612 1.00 11.32 142 ILE B O 1
ATOM 2268 N N . LEU B 1 142 ? 34.156 49.252 30.678 1.00 11.58 143 LEU B N 1
ATOM 2269 C CA . LEU B 1 142 ? 35.479 49.065 31.263 1.00 12.10 143 LEU B CA 1
ATOM 2270 C C . LEU B 1 142 ? 35.981 47.600 31.109 1.00 12.47 143 LEU B C 1
ATOM 2271 O O . LEU B 1 142 ? 37.182 47.380 30.981 1.00 12.97 143 LEU B O 1
ATOM 2276 N N . SER B 1 143 ? 35.060 46.626 31.092 1.00 12.74 144 SER B N 1
ATOM 2277 C CA A SER B 1 143 ? 35.443 45.217 30.982 0.50 13.17 144 SER B CA 1
ATOM 2278 C CA B SER B 1 143 ? 35.411 45.212 30.978 0.50 13.31 144 SER B CA 1
ATOM 2279 C C . SER B 1 143 ? 36.014 44.884 29.615 1.00 13.87 144 SER B C 1
ATOM 2280 O O . SER B 1 143 ? 36.609 43.820 29.425 1.00 14.16 144 SER B O 1
ATOM 2285 N N . GLY B 1 144 ? 35.825 45.777 28.642 1.00 14.47 145 GLY B N 1
ATOM 2286 C CA . GLY B 1 144 ? 36.399 45.575 27.321 1.00 15.40 145 GLY B CA 1
ATOM 2287 C C . GLY B 1 144 ? 37.918 45.559 27.290 1.00 16.46 145 GLY B C 1
ATOM 2288 O O . GLY B 1 144 ? 38.510 44.993 26.363 1.00 17.89 145 GLY B O 1
ATOM 2289 N N . ASN B 1 145 ? 38.552 46.153 28.294 1.00 18.03 146 ASN B N 1
ATOM 2290 C CA . ASN B 1 145 ? 39.998 46.083 28.437 1.00 19.05 146 ASN B CA 1
ATOM 2291 C C . ASN B 1 145 ? 40.460 45.850 29.869 1.00 17.95 146 ASN B C 1
ATOM 2292 O O . ASN B 1 145 ? 41.523 46.299 30.237 1.00 18.03 146 ASN B O 1
ATOM 2297 N N . SER B 1 146 ? 39.663 45.167 30.681 1.00 16.64 147 SER B N 1
ATOM 2298 C CA . SER B 1 146 ? 40.080 44.819 32.036 1.00 16.37 147 SER B CA 1
ATOM 2299 C C . SER B 1 146 ? 39.524 43.466 32.424 1.00 16.78 147 SER B C 1
ATOM 2300 O O . SER B 1 146 ? 38.301 43.293 32.509 1.00 15.22 147 SER B O 1
ATOM 2303 N N . VAL B 1 147 ? 40.420 42.515 32.695 1.00 17.16 148 VAL B N 1
ATOM 2304 C CA . VAL B 1 147 ? 39.957 41.223 33.187 1.00 18.03 148 VAL B CA 1
ATOM 2305 C C . VAL B 1 147 ? 39.289 41.357 34.547 1.00 16.95 148 VAL B C 1
ATOM 2306 O O . VAL B 1 147 ? 38.318 40.634 34.819 1.00 15.85 148 VAL B O 1
ATOM 2310 N N . ASP B 1 148 ? 39.770 42.279 35.394 1.00 17.64 149 ASP B N 1
ATOM 2311 C CA . ASP B 1 148 ? 39.188 42.461 36.728 1.00 18.56 149 ASP B CA 1
ATOM 2312 C C . ASP B 1 148 ? 37.723 42.882 36.610 1.00 16.76 149 ASP B C 1
ATOM 2313 O O . ASP B 1 148 ? 36.860 42.303 37.264 1.00 16.37 149 ASP B O 1
ATOM 2318 N N . TYR B 1 149 ? 37.422 43.869 35.773 1.00 15.78 150 TYR B N 1
ATOM 2319 C CA . TYR B 1 149 ? 36.021 44.293 35.612 1.00 14.59 150 TYR B CA 1
ATOM 2320 C C . TYR B 1 149 ? 35.193 43.203 34.908 1.00 13.74 150 TYR B C 1
ATOM 2321 O O . TYR B 1 149 ? 34.053 42.967 35.260 1.00 13.52 150 TYR B O 1
ATOM 2330 N N . ALA B 1 150 ? 35.779 42.497 33.941 1.00 13.55 151 ALA B N 1
ATOM 2331 C CA . ALA B 1 150 ? 35.070 41.397 33.277 1.00 13.10 151 ALA B CA 1
ATOM 2332 C C . ALA B 1 150 ? 34.674 40.312 34.290 1.00 12.78 151 ALA B C 1
ATOM 2333 O O . ALA B 1 150 ? 33.544 39.825 34.284 1.00 12.12 151 ALA B O 1
ATOM 2335 N N . ASN B 1 151 ? 35.617 39.929 35.154 1.00 13.31 152 ASN B N 1
ATOM 2336 C CA . ASN B 1 151 ? 35.393 38.906 36.171 1.00 13.45 152 ASN B CA 1
ATOM 2337 C C . ASN B 1 151 ? 34.316 39.360 37.178 1.00 13.38 152 ASN B C 1
ATOM 2338 O O . ASN B 1 151 ? 33.414 38.607 37.512 1.00 13.10 152 ASN B O 1
ATOM 2343 N N . ARG B 1 152 ? 34.413 40.607 37.618 1.00 13.57 153 ARG B N 1
ATOM 2344 C CA . ARG B 1 152 ? 33.452 41.157 38.574 1.00 13.96 153 ARG B CA 1
ATOM 2345 C C . ARG B 1 152 ? 32.057 41.182 38.005 1.00 13.21 153 ARG B C 1
ATOM 2346 O O . ARG B 1 152 ? 31.091 40.861 38.683 1.00 12.71 153 ARG B O 1
ATOM 2354 N N . LEU B 1 153 ? 31.952 41.538 36.730 1.00 12.87 154 LEU B N 1
ATOM 2355 C CA . LEU B 1 153 ? 30.656 41.538 36.075 1.00 12.82 154 LEU B CA 1
ATOM 2356 C C . LEU B 1 153 ? 30.064 40.135 35.909 1.00 12.31 154 LEU B C 1
ATOM 2357 O O . LEU B 1 153 ? 28.870 39.924 36.214 1.00 11.89 154 LEU B O 1
ATOM 2362 N N . ALA B 1 154 ? 30.893 39.155 35.516 1.00 11.99 155 ALA B N 1
ATOM 2363 C CA . ALA B 1 154 ? 30.429 37.781 35.432 1.00 12.43 155 ALA B CA 1
ATOM 2364 C C . ALA B 1 154 ? 29.972 37.281 36.806 1.00 12.48 155 ALA B C 1
ATOM 2365 O O . ALA B 1 154 ? 28.922 36.648 36.927 1.00 12.45 155 ALA B O 1
ATOM 2367 N N . ALA B 1 155 ? 30.739 37.604 37.849 1.00 12.69 156 ALA B N 1
ATOM 2368 C CA . ALA B 1 155 ? 30.411 37.158 39.212 1.00 13.29 156 ALA B CA 1
ATOM 2369 C C . ALA B 1 155 ? 29.102 37.796 39.689 1.00 13.24 156 ALA B C 1
ATOM 2370 O O . ALA B 1 155 ? 28.261 37.115 40.315 1.00 14.03 156 ALA B O 1
ATOM 2372 N N . PHE B 1 156 ? 28.914 39.076 39.361 1.00 12.84 157 PHE B N 1
ATOM 2373 C CA . PHE B 1 156 ? 27.684 39.801 39.669 1.00 13.14 157 PHE B CA 1
ATOM 2374 C C . PHE B 1 156 ? 26.461 39.078 39.087 1.00 13.44 157 PHE B C 1
ATOM 2375 O O . PHE B 1 156 ? 25.434 38.885 39.774 1.00 14.07 157 PHE B O 1
ATOM 2383 N N . ARG B 1 157 ? 26.542 38.734 37.805 1.00 13.83 158 ARG B N 1
ATOM 2384 C CA . ARG B 1 157 ? 25.427 38.064 37.117 1.00 14.75 158 ARG B CA 1
ATOM 2385 C C . ARG B 1 157 ? 25.060 36.720 37.748 1.00 14.91 158 ARG B C 1
ATOM 2386 O O . ARG B 1 157 ? 23.876 36.372 37.896 1.00 15.24 158 ARG B O 1
ATOM 2394 N N . VAL B 1 158 ? 26.072 35.946 38.099 1.00 14.47 159 VAL B N 1
ATOM 2395 C CA . VAL B 1 158 ? 25.842 34.664 38.776 1.00 15.45 159 VAL B CA 1
ATOM 2396 C C . VAL B 1 158 ? 25.222 34.878 40.155 1.00 15.63 159 VAL B C 1
ATOM 2397 O O . VAL B 1 158 ? 24.293 34.162 40.524 1.00 16.08 159 VAL B O 1
ATOM 2401 N N . ARG B 1 159 ? 25.712 35.873 40.898 1.00 15.96 160 ARG B N 1
ATOM 2402 C CA . ARG B 1 159 ? 25.138 36.212 42.205 1.00 17.74 160 ARG B CA 1
ATOM 2403 C C . ARG B 1 159 ? 23.645 36.609 42.075 1.00 16.86 160 ARG B C 1
ATOM 2404 O O . ARG B 1 159 ? 22.822 36.214 42.893 1.00 15.92 160 ARG B O 1
ATOM 2412 N N . GLN B 1 160 ? 23.307 37.385 41.045 1.00 17.00 161 GLN B N 1
ATOM 2413 C CA . GLN B 1 160 ? 21.915 37.782 40.764 1.00 17.70 161 GLN B CA 1
ATOM 2414 C C . GLN B 1 160 ? 21.026 36.587 40.485 1.00 16.22 161 GLN B C 1
ATOM 2415 O O . GLN B 1 160 ? 19.862 36.540 40.883 1.00 16.39 161 GLN B O 1
ATOM 2421 N N . ASN B 1 161 ? 21.566 35.661 39.695 1.00 15.80 162 ASN B N 1
ATOM 2422 C CA . ASN B 1 161 ? 20.902 34.407 39.375 1.00 15.55 162 ASN B CA 1
ATOM 2423 C C . ASN B 1 161 ? 20.641 33.566 40.623 1.00 16.27 162 ASN B C 1
ATOM 2424 O O . ASN B 1 161 ? 19.537 33.054 40.805 1.00 16.06 162 ASN B O 1
ATOM 2429 N N . GLU B 1 162 ? 21.648 33.438 41.490 1.00 17.64 163 GLU B N 1
ATOM 2430 C CA . GLU B 1 162 ? 21.506 32.726 42.766 1.00 19.90 163 GLU B CA 1
ATOM 2431 C C . GLU B 1 162 ? 20.442 33.364 43.661 1.00 19.04 163 GLU B C 1
ATOM 2432 O O . GLU B 1 162 ? 19.629 32.653 44.268 1.00 18.71 163 GLU B O 1
ATOM 2438 N N . ALA B 1 163 ? 20.461 34.696 43.740 1.00 18.08 164 ALA B N 1
ATOM 2439 C CA . ALA B 1 163 ? 19.483 35.450 44.525 1.00 17.96 164 ALA B CA 1
ATOM 2440 C C . ALA B 1 163 ? 18.048 35.191 44.019 1.00 16.84 164 ALA B C 1
ATOM 2441 O O . ALA B 1 163 ? 17.132 35.053 44.816 1.00 16.29 164 ALA B O 1
ATOM 2443 N N . ALA B 1 164 ? 17.859 35.101 42.710 1.00 16.25 165 ALA B N 1
ATOM 2444 C CA . ALA B 1 164 ? 16.516 34.832 42.183 1.00 16.29 165 ALA B CA 1
ATOM 2445 C C . ALA B 1 164 ? 16.087 33.424 42.535 1.00 16.87 165 ALA B C 1
ATOM 2446 O O . ALA B 1 164 ? 14.917 33.196 42.876 1.00 16.83 165 ALA B O 1
ATOM 2448 N N . HIS B 1 165 ? 17.041 32.475 42.470 1.00 17.52 166 HIS B N 1
ATOM 2449 C CA . HIS B 1 165 ? 16.773 31.089 42.867 1.00 18.34 166 HIS B CA 1
ATOM 2450 C C . HIS B 1 165 ? 16.369 30.986 44.309 1.00 19.70 166 HIS B C 1
ATOM 2451 O O . HIS B 1 165 ? 15.552 30.138 44.667 1.00 20.59 166 HIS B O 1
ATOM 2458 N N . ALA B 1 166 ? 16.932 31.850 45.157 1.00 20.04 167 ALA B N 1
ATOM 2459 C CA . ALA B 1 166 ? 16.670 31.800 46.592 1.00 21.73 167 ALA B CA 1
ATOM 2460 C C . ALA B 1 166 ? 15.338 32.431 47.017 1.00 20.89 167 ALA B C 1
ATOM 2461 O O . ALA B 1 166 ? 14.952 32.354 48.178 1.00 21.38 167 ALA B O 1
ATOM 2463 N N . MET B 1 167 ? 14.630 33.061 46.092 1.00 19.99 168 MET B N 1
ATOM 2464 C CA . MET B 1 167 ? 13.382 33.723 46.445 1.00 20.08 168 MET B CA 1
ATOM 2465 C C . MET B 1 167 ? 12.305 32.669 46.745 1.00 20.85 168 MET B C 1
ATOM 2466 O O . MET B 1 167 ? 12.274 31.607 46.119 1.00 21.53 168 MET B O 1
ATOM 2471 N N . VAL B 1 168 ? 11.427 32.977 47.694 1.00 21.15 169 VAL B N 1
ATOM 2472 C CA . VAL B 1 168 ? 10.364 32.069 48.110 1.00 21.25 169 VAL B CA 1
ATOM 2473 C C . VAL B 1 168 ? 9.024 32.771 48.008 1.00 20.24 169 VAL B C 1
ATOM 2474 O O . VAL B 1 168 ? 8.879 33.936 48.389 1.00 21.37 169 VAL B O 1
ATOM 2478 N N . LEU B 1 169 ? 8.037 32.063 47.468 1.00 18.90 170 LEU B N 1
ATOM 2479 C CA . LEU B 1 169 ? 6.679 32.575 47.418 1.00 17.71 170 LEU B CA 1
ATOM 2480 C C . LEU B 1 169 ? 5.926 31.978 48.605 1.00 18.96 170 LEU B C 1
ATOM 2481 O O . LEU B 1 169 ? 5.875 30.761 48.744 1.00 18.36 170 LEU B O 1
ATOM 2486 N N . PRO B 1 170 ? 5.335 32.836 49.455 1.00 19.97 171 PRO B N 1
ATOM 2487 C CA . PRO B 1 170 ? 4.748 32.324 50.682 1.00 21.38 171 PRO B CA 1
ATOM 2488 C C . PRO B 1 170 ? 3.370 31.735 50.425 1.00 21.09 171 PRO B C 1
ATOM 2489 O O . PRO B 1 170 ? 2.769 31.997 49.367 1.00 19.84 171 PRO B O 1
ATOM 2493 N N . PRO B 1 171 ? 2.843 30.988 51.392 1.00 22.18 172 PRO B N 1
ATOM 2494 C CA . PRO B 1 171 ? 1.456 30.560 51.237 1.00 22.22 172 PRO B CA 1
ATOM 2495 C C . PRO B 1 171 ? 0.499 31.748 51.252 1.00 22.14 172 PRO B C 1
ATOM 2496 O O . PRO B 1 171 ? 0.817 32.812 51.807 1.00 21.49 172 PRO B O 1
ATOM 2500 N N . LEU B 1 172 ? -0.666 31.565 50.638 1.00 23.54 173 LEU B N 1
ATOM 2501 C CA . LEU B 1 172 ? -1.738 32.544 50.702 1.00 25.39 173 LEU B CA 1
ATOM 2502 C C . LEU B 1 172 ? -2.147 32.742 52.145 1.00 29.18 173 LEU B C 1
ATOM 2503 O O . LEU B 1 172 ? -2.245 31.762 52.891 1.00 29.64 173 LEU B O 1
ATOM 2508 N N . GLU B 1 173 ? -2.387 33.997 52.525 1.00 34.71 174 GLU B N 1
ATOM 2509 C CA . GLU B 1 173 ? -2.674 34.350 53.931 1.00 40.19 174 GLU B CA 1
ATOM 2510 C C . GLU B 1 173 ? -4.168 34.282 54.172 1.00 44.41 174 GLU B C 1
ATOM 2511 O O . GLU B 1 173 ? -4.925 33.695 53.386 1.00 45.85 174 GLU B O 1
ATOM 2514 N N . THR C 1 6 ? -22.036 31.661 3.563 1.00 34.66 7 THR C N 1
ATOM 2515 C CA . THR C 1 6 ? -21.755 30.592 2.543 1.00 35.77 7 THR C CA 1
ATOM 2516 C C . THR C 1 6 ? -20.251 30.296 2.536 1.00 34.12 7 THR C C 1
ATOM 2517 O O . THR C 1 6 ? -19.834 29.163 2.803 1.00 34.32 7 THR C O 1
ATOM 2519 N N . ALA C 1 7 ? -19.427 31.321 2.282 1.00 32.05 8 ALA C N 1
ATOM 2520 C CA . ALA C 1 7 ? -18.014 31.235 2.623 1.00 28.48 8 ALA C CA 1
ATOM 2521 C C . ALA C 1 7 ? -17.978 31.174 4.147 1.00 25.84 8 ALA C C 1
ATOM 2522 O O . ALA C 1 7 ? -18.824 31.825 4.802 1.00 29.86 8 ALA C O 1
ATOM 2524 N N . HIS C 1 8 ? -17.075 30.366 4.717 1.00 21.04 9 HIS C N 1
ATOM 2525 C CA . HIS C 1 8 ? -16.771 30.427 6.171 1.00 17.88 9 HIS C CA 1
ATOM 2526 C C . HIS C 1 8 ? -17.851 29.888 7.084 1.00 17.46 9 HIS C C 1
ATOM 2527 O O . HIS C 1 8 ? -18.193 30.486 8.117 1.00 15.43 9 HIS C O 1
ATOM 2534 N N . THR C 1 9 ? -18.408 28.742 6.701 1.00 17.71 10 THR C N 1
ATOM 2535 C CA . THR C 1 9 ? -19.398 28.049 7.498 1.00 18.52 10 THR C CA 1
ATOM 2536 C C . THR C 1 9 ? -18.919 26.627 7.711 1.00 18.31 10 THR C C 1
ATOM 2537 O O . THR C 1 9 ? -18.102 26.107 6.950 1.00 18.04 10 THR C O 1
ATOM 2541 N N . HIS C 1 10 ? -19.419 26.010 8.772 1.00 18.36 11 HIS C N 1
ATOM 2542 C CA . HIS C 1 10 ? -19.128 24.611 9.071 1.00 18.85 11 HIS C CA 1
ATOM 2543 C C . HIS C 1 10 ? -20.259 24.052 9.885 1.00 18.72 11 HIS C C 1
ATOM 2544 O O . HIS C 1 10 ? -20.867 24.775 10.646 1.00 18.14 11 HIS C O 1
ATOM 2551 N N . SER C 1 11 ? -20.533 22.762 9.726 1.00 20.21 12 SER C N 1
ATOM 2552 C CA . SER C 1 11 ? -21.590 22.102 10.488 1.00 20.92 12 SER C CA 1
ATOM 2553 C C . SER C 1 11 ? -21.163 21.777 11.935 1.00 19.77 12 SER C C 1
ATOM 2554 O O . SER C 1 11 ? -22.009 21.529 12.792 1.00 19.76 12 SER C O 1
ATOM 2557 N N . ALA C 1 12 ? -19.860 21.794 12.196 1.00 18.62 13 ALA C N 1
ATOM 2558 C CA . ALA C 1 12 ? -19.295 21.473 13.510 1.00 17.53 13 ALA C CA 1
ATOM 2559 C C . ALA C 1 12 ? -18.023 22.315 13.766 1.00 16.01 13 ALA C C 1
ATOM 2560 O O . ALA C 1 12 ? -16.933 21.766 13.916 1.00 14.93 13 ALA C O 1
ATOM 2562 N N . PRO C 1 13 ? -18.170 23.639 13.842 1.00 14.79 14 PRO C N 1
ATOM 2563 C CA . PRO C 1 13 ? -16.968 24.459 14.007 1.00 13.83 14 PRO C CA 1
ATOM 2564 C C . PRO C 1 13 ? -16.346 24.322 15.381 1.00 13.33 14 PRO C C 1
ATOM 2565 O O . PRO C 1 13 ? -17.054 24.151 16.372 1.00 13.45 14 PRO C O 1
ATOM 2569 N N . LEU C 1 14 ? -15.019 24.381 15.438 1.00 12.38 15 LEU C N 1
ATOM 2570 C CA . LEU C 1 14 ? -14.323 24.423 16.716 1.00 11.80 15 LEU C CA 1
ATOM 2571 C C . LEU C 1 14 ? -13.948 25.839 17.125 1.00 11.08 15 LEU C C 1
ATOM 2572 O O . LEU C 1 14 ? -13.761 26.102 18.311 1.00 10.56 15 LEU C O 1
ATOM 2577 N N . VAL C 1 15 ? -13.854 26.747 16.150 1.00 10.50 16 VAL C N 1
ATOM 2578 C CA . VAL C 1 15 ? -13.511 28.161 16.405 1.00 10.07 16 VAL C CA 1
ATOM 2579 C C . VAL C 1 15 ? -14.477 29.037 15.618 1.00 9.94 16 VAL C C 1
ATOM 2580 O O . VAL C 1 15 ? -14.756 28.758 14.443 1.00 10.47 16 VAL C O 1
ATOM 2584 N N . GLY C 1 16 ? -15.020 30.061 16.263 1.00 9.80 17 GLY C N 1
ATOM 2585 C CA . GLY C 1 16 ? -15.759 31.109 15.590 1.00 9.80 17 GLY C CA 1
ATOM 2586 C C . GLY C 1 16 ? -14.926 32.392 15.520 1.00 9.87 17 GLY C C 1
ATOM 2587 O O . GLY C 1 16 ? -14.251 32.750 16.497 1.00 10.13 17 GLY C O 1
ATOM 2588 N N . VAL C 1 17 ? -14.983 33.066 14.370 1.00 9.52 18 VAL C N 1
ATOM 2589 C CA . VAL C 1 17 ? -14.294 34.316 14.128 1.00 9.40 18 VAL C CA 1
ATOM 2590 C C . VAL C 1 17 ? -15.362 35.386 13.877 1.00 9.76 18 VAL C C 1
ATOM 2591 O O . VAL C 1 17 ? -16.049 35.355 12.854 1.00 9.75 18 VAL C O 1
ATOM 2595 N N . LEU C 1 18 ? -15.523 36.301 14.821 1.00 9.85 19 LEU C N 1
ATOM 2596 C CA . LEU C 1 18 ? -16.578 37.302 14.763 1.00 10.36 19 LEU C CA 1
ATOM 2597 C C . LEU C 1 18 ? -15.984 38.714 14.638 1.00 10.65 19 LEU C C 1
ATOM 2598 O O . LEU C 1 18 ? -14.908 38.990 15.175 1.00 10.59 19 LEU C O 1
ATOM 2603 N N . MET C 1 19 ? -16.732 39.617 13.999 1.00 10.74 20 MET C N 1
ATOM 2604 C CA . MET C 1 19 ? -16.345 41.006 13.910 1.00 11.27 20 MET C CA 1
ATOM 2605 C C . MET C 1 19 ? -17.617 41.833 13.687 1.00 11.89 20 MET C C 1
ATOM 2606 O O . MET C 1 19 ? -18.602 41.325 13.144 1.00 12.41 20 MET C O 1
ATOM 2611 N N . GLY C 1 20 ? -17.566 43.109 14.034 1.00 12.88 21 GLY C N 1
ATOM 2612 C CA . GLY C 1 20 ? -18.770 43.960 13.982 1.00 14.30 21 GLY C CA 1
ATOM 2613 C C . GLY C 1 20 ? -19.120 44.470 12.608 1.00 14.72 21 GLY C C 1
ATOM 2614 O O . GLY C 1 20 ? -20.264 44.896 12.377 1.00 15.95 21 GLY C O 1
ATOM 2615 N N . SER C 1 21 ? -18.167 44.382 11.671 1.00 14.51 22 SER C N 1
ATOM 2616 C CA . SER C 1 21 ? -18.390 44.866 10.315 1.00 15.13 22 SER C CA 1
ATOM 2617 C C . SER C 1 21 ? -17.540 44.107 9.317 1.00 14.95 22 SER C C 1
ATOM 2618 O O . SER C 1 21 ? -16.419 43.671 9.646 1.00 14.01 22 SER C O 1
ATOM 2621 N N . SER C 1 22 ? -18.023 44.004 8.075 1.00 15.26 23 SER C N 1
ATOM 2622 C CA . SER C 1 22 ? -17.173 43.456 7.014 1.00 15.26 23 SER C CA 1
ATOM 2623 C C . SER C 1 22 ? -15.956 44.331 6.782 1.00 15.21 23 SER C C 1
ATOM 2624 O O . SER C 1 22 ? -14.970 43.852 6.252 1.00 14.12 23 SER C O 1
ATOM 2627 N N . SER C 1 23 ? -15.996 45.581 7.224 1.00 15.71 24 SER C N 1
ATOM 2628 C CA . SER C 1 23 ? -14.807 46.448 7.154 1.00 16.92 24 SER C CA 1
ATOM 2629 C C . SER C 1 23 ? -13.632 45.903 7.991 1.00 16.26 24 SER C C 1
ATOM 2630 O O . SER C 1 23 ? -12.472 46.187 7.708 1.00 16.78 24 SER C O 1
ATOM 2633 N N . ASP C 1 24 ? -13.937 45.083 8.995 1.00 15.56 25 ASP C N 1
ATOM 2634 C CA . ASP C 1 24 ? -12.919 44.455 9.844 1.00 14.85 25 ASP C CA 1
ATOM 2635 C C . ASP C 1 24 ? -12.210 43.258 9.206 1.00 13.75 25 ASP C C 1
ATOM 2636 O O . ASP C 1 24 ? -11.234 42.736 9.766 1.00 12.87 25 ASP C O 1
ATOM 2641 N N . TRP C 1 25 ? -12.696 42.817 8.046 1.00 13.52 26 TRP C N 1
ATOM 2642 C CA . TRP C 1 25 ? -12.199 41.597 7.406 1.00 13.32 26 TRP C CA 1
ATOM 2643 C C . TRP C 1 25 ? -10.765 41.738 6.989 1.00 13.73 26 TRP C C 1
ATOM 2644 O O . TRP C 1 25 ? -9.992 40.776 7.027 1.00 13.32 26 TRP C O 1
ATOM 2655 N N . ASP C 1 26 ? -10.354 42.949 6.639 1.00 15.15 27 ASP C N 1
ATOM 2656 C CA A ASP C 1 26 ? -8.961 43.203 6.257 0.50 16.02 27 ASP C CA 1
ATOM 2657 C CA B ASP C 1 26 ? -8.958 43.213 6.274 0.50 15.78 27 ASP C CA 1
ATOM 2658 C C . ASP C 1 26 ? -7.978 42.726 7.343 1.00 15.44 27 ASP C C 1
ATOM 2659 O O . ASP C 1 26 ? -6.892 42.253 7.033 1.00 15.31 27 ASP C O 1
ATOM 2668 N N . VAL C 1 27 ? -8.373 42.877 8.600 1.00 14.42 28 VAL C N 1
ATOM 2669 C CA . VAL C 1 27 ? -7.609 42.372 9.752 1.00 13.66 28 VAL C CA 1
ATOM 2670 C C . VAL C 1 27 ? -7.971 40.917 10.059 1.00 12.86 28 VAL C C 1
ATOM 2671 O O . VAL C 1 27 ? -7.105 40.052 10.202 1.00 11.68 28 VAL C O 1
ATOM 2675 N N . MET C 1 28 ? -9.267 40.640 10.178 1.00 12.14 29 MET C N 1
ATOM 2676 C CA . MET C 1 28 ? -9.678 39.335 10.692 1.00 12.00 29 MET C CA 1
ATOM 2677 C C . MET C 1 28 ? -9.444 38.161 9.714 1.00 12.12 29 MET C C 1
ATOM 2678 O O . MET C 1 28 ? -9.364 36.996 10.125 1.00 11.49 29 MET C O 1
ATOM 2683 N N . LYS C 1 29 ? -9.300 38.461 8.427 1.00 12.37 30 LYS C N 1
ATOM 2684 C CA . LYS C 1 29 ? -9.001 37.407 7.464 1.00 12.95 30 LYS C CA 1
ATOM 2685 C C . LYS C 1 29 ? -7.696 36.709 7.827 1.00 12.79 30 LYS C C 1
ATOM 2686 O O . LYS C 1 29 ? -7.504 35.564 7.452 1.00 12.72 30 LYS C O 1
ATOM 2692 N N . HIS C 1 30 ? -6.780 37.391 8.529 1.00 12.80 31 HIS C N 1
ATOM 2693 C CA . HIS C 1 30 ? -5.521 36.760 8.938 1.00 12.94 31 HIS C CA 1
ATOM 2694 C C . HIS C 1 30 ? -5.692 35.649 9.949 1.00 12.44 31 HIS C C 1
ATOM 2695 O O . HIS C 1 30 ? -4.877 34.716 10.008 1.00 12.26 31 HIS C O 1
ATOM 2702 N N . ALA C 1 31 ? -6.733 35.747 10.775 1.00 11.42 32 ALA C N 1
ATOM 2703 C CA . ALA C 1 31 ? -7.108 34.659 11.664 1.00 10.94 32 ALA C CA 1
ATOM 2704 C C . ALA C 1 31 ? -7.643 33.472 10.863 1.00 10.87 32 ALA C C 1
ATOM 2705 O O . ALA C 1 31 ? -7.257 32.320 11.088 1.00 10.41 32 ALA C O 1
ATOM 2707 N N . VAL C 1 32 ? -8.549 33.755 9.937 1.00 10.42 33 VAL C N 1
ATOM 2708 C CA . VAL C 1 32 ? -9.121 32.692 9.089 1.00 10.81 33 VAL C CA 1
ATOM 2709 C C . VAL C 1 32 ? -8.053 31.964 8.280 1.00 10.93 33 VAL C C 1
ATOM 2710 O O . VAL C 1 32 ? -8.128 30.737 8.083 1.00 11.19 33 VAL C O 1
ATOM 2714 N N . ALA C 1 33 ? -7.059 32.705 7.807 1.00 11.11 34 ALA C N 1
ATOM 2715 C CA . ALA C 1 33 ? -5.953 32.092 7.053 1.00 11.71 34 ALA C CA 1
ATOM 2716 C C . ALA C 1 33 ? -5.203 31.024 7.874 1.00 11.97 34 ALA C C 1
ATOM 2717 O O . ALA C 1 33 ? -4.909 29.926 7.364 1.00 12.50 34 ALA C O 1
ATOM 2719 N N . ILE C 1 34 ? -4.925 31.323 9.148 1.00 11.61 35 ILE C N 1
ATOM 2720 C CA . ILE C 1 34 ? -4.284 30.355 10.051 1.00 11.63 35 ILE C CA 1
ATOM 2721 C C . ILE C 1 34 ? -5.187 29.130 10.262 1.00 11.67 35 ILE C C 1
ATOM 2722 O O . ILE C 1 34 ? -4.725 27.976 10.212 1.00 12.00 35 ILE C O 1
ATOM 2727 N N . LEU C 1 35 ? -6.472 29.362 10.500 1.00 11.62 36 LEU C N 1
ATOM 2728 C CA . LEU C 1 35 ? -7.419 28.245 10.736 1.00 11.81 36 LEU C CA 1
ATOM 2729 C C . LEU C 1 35 ? -7.493 27.308 9.530 1.00 12.53 36 LEU C C 1
ATOM 2730 O O . LEU C 1 35 ? -7.502 26.077 9.682 1.00 13.31 36 LEU C O 1
ATOM 2735 N N . GLN C 1 36 ? -7.532 27.875 8.338 1.00 12.85 37 GLN C N 1
ATOM 2736 C CA . GLN C 1 36 ? -7.523 27.071 7.128 1.00 13.63 37 GLN C CA 1
ATOM 2737 C C . GLN C 1 36 ? -6.225 26.291 6.997 1.00 14.52 37 GLN C C 1
ATOM 2738 O O . GLN C 1 36 ? -6.251 25.124 6.670 1.00 15.18 37 GLN C O 1
ATOM 2744 N N . GLU C 1 37 ? -5.103 26.952 7.241 1.00 15.03 38 GLU C N 1
ATOM 2745 C CA . GLU C 1 37 ? -3.794 26.310 7.141 1.00 16.46 38 GLU C CA 1
ATOM 2746 C C . GLU C 1 37 ? -3.684 25.104 8.076 1.00 15.63 38 GLU C C 1
ATOM 2747 O O . GLU C 1 37 ? -3.067 24.102 7.726 1.00 15.91 38 GLU C O 1
ATOM 2753 N N . PHE C 1 38 ? -4.249 25.225 9.271 1.00 14.10 39 PHE C N 1
ATOM 2754 C CA . PHE C 1 38 ? -4.194 24.184 10.293 1.00 13.88 39 PHE C CA 1
ATOM 2755 C C . PHE C 1 38 ? -5.336 23.194 10.198 1.00 14.00 39 PHE C C 1
ATOM 2756 O O . PHE C 1 38 ? -5.407 22.241 10.988 1.00 14.30 39 PHE C O 1
ATOM 2764 N N . GLY C 1 39 ? -6.231 23.394 9.238 1.00 13.93 40 GLY C N 1
ATOM 2765 C CA . GLY C 1 39 ? -7.321 22.471 9.054 1.00 14.62 40 GLY C CA 1
ATOM 2766 C C . GLY C 1 39 ? -8.353 22.495 10.170 1.00 14.43 40 GLY C C 1
ATOM 2767 O O . GLY C 1 39 ? -9.038 21.508 10.392 1.00 15.22 40 GLY C O 1
ATOM 2768 N N . VAL C 1 40 ? -8.494 23.627 10.855 1.00 14.02 41 VAL C N 1
ATOM 2769 C CA . VAL C 1 40 ? -9.449 23.748 11.983 1.00 13.41 41 VAL C CA 1
ATOM 2770 C C . VAL C 1 40 ? -10.832 24.051 11.425 1.00 13.33 41 VAL C C 1
ATOM 2771 O O . VAL C 1 40 ? -11.013 25.054 10.754 1.00 13.31 41 VAL C O 1
ATOM 2775 N N . PRO C 1 41 ? -11.832 23.205 11.707 1.00 13.18 42 PRO C N 1
ATOM 2776 C CA . PRO C 1 41 ? -13.206 23.605 11.390 1.00 12.96 42 PRO C CA 1
ATOM 2777 C C . PRO C 1 41 ? -13.592 24.942 12.025 1.00 12.45 42 PRO C C 1
ATOM 2778 O O . PRO C 1 41 ? -13.439 25.124 13.251 1.00 12.45 42 PRO C O 1
ATOM 2782 N N . TYR C 1 42 ? -14.075 25.883 11.207 1.00 11.98 43 TYR C N 1
ATOM 2783 C CA . TYR C 1 42 ? -14.340 27.219 11.699 1.00 11.65 43 TYR C CA 1
ATOM 2784 C C . TYR C 1 42 ? -15.542 27.838 10.988 1.00 11.81 43 TYR C C 1
ATOM 2785 O O . TYR C 1 42 ? -16.005 27.356 9.935 1.00 12.82 43 TYR C O 1
ATOM 2794 N N . GLU C 1 43 ? -16.086 28.872 11.620 1.00 11.47 44 GLU C N 1
ATOM 2795 C CA . GLU C 1 43 ? -17.055 29.767 11.002 1.00 11.55 44 GLU C CA 1
ATOM 2796 C C . GLU C 1 43 ? -16.595 31.204 11.219 1.00 11.18 44 GLU C C 1
ATOM 2797 O O . GLU C 1 43 ? -15.921 31.500 12.190 1.00 10.45 44 GLU C O 1
ATOM 2803 N N . ALA C 1 44 ? -16.935 32.077 10.288 1.00 11.36 45 ALA C N 1
ATOM 2804 C CA . ALA C 1 44 ? -16.681 33.508 10.406 1.00 11.79 45 ALA C CA 1
ATOM 2805 C C . ALA C 1 44 ? -17.965 34.258 10.129 1.00 12.90 45 ALA C C 1
ATOM 2806 O O . ALA C 1 44 ? -18.681 33.926 9.185 1.00 13.24 45 ALA C O 1
ATOM 2808 N N . LYS C 1 45 ? -18.273 35.239 10.966 1.00 13.43 46 LYS C N 1
ATOM 2809 C CA . LYS C 1 45 ? -19.565 35.927 10.952 1.00 14.75 46 LYS C CA 1
ATOM 2810 C C . LYS C 1 45 ? -19.418 37.391 11.296 1.00 14.13 46 LYS C C 1
ATOM 2811 O O . LYS C 1 45 ? -18.574 37.749 12.112 1.00 13.80 46 LYS C O 1
ATOM 2817 N N . VAL C 1 46 ? -20.300 38.218 10.733 1.00 13.82 47 VAL C N 1
ATOM 2818 C CA . VAL C 1 46 ? -20.462 39.594 11.180 1.00 13.35 47 VAL C CA 1
ATOM 2819 C C . VAL C 1 46 ? -21.496 39.609 12.300 1.00 13.24 47 VAL C C 1
ATOM 2820 O O . VAL C 1 46 ? -22.654 39.241 12.112 1.00 13.26 47 VAL C O 1
ATOM 2824 N N . VAL C 1 47 ? -21.032 39.958 13.505 1.00 13.62 48 VAL C N 1
ATOM 2825 C CA . VAL C 1 47 ? -21.873 40.090 14.690 1.00 12.65 48 VAL C CA 1
ATOM 2826 C C . VAL C 1 47 ? -21.426 41.383 15.397 1.00 12.87 48 VAL C C 1
ATOM 2827 O O . VAL C 1 47 ? -20.317 41.451 15.929 1.00 12.81 48 VAL C O 1
ATOM 2831 N N . SER C 1 48 ? -22.287 42.414 15.367 1.00 12.68 49 SER C N 1
ATOM 2832 C CA . SER C 1 48 ? -21.966 43.731 15.911 1.00 12.47 49 SER C CA 1
ATOM 2833 C C . SER C 1 48 ? -22.525 43.868 17.320 1.00 11.94 49 SER C C 1
ATOM 2834 O O . SER C 1 48 ? -23.725 43.681 17.546 1.00 11.65 49 SER C O 1
ATOM 2837 N N . ALA C 1 49 ? -21.652 44.241 18.260 1.00 11.47 50 ALA C N 1
ATOM 2838 C CA . ALA C 1 49 ? -22.077 44.493 19.639 1.00 11.28 50 ALA C CA 1
ATOM 2839 C C . ALA C 1 49 ? -23.164 45.568 19.693 1.00 11.14 50 ALA C C 1
ATOM 2840 O O . ALA C 1 49 ? -24.064 45.470 20.507 1.00 11.02 50 ALA C O 1
ATOM 2842 N N . HIS C 1 50 ? -23.034 46.606 18.871 1.00 11.24 51 HIS C N 1
ATOM 2843 C CA . HIS C 1 50 ? -23.908 47.783 19.007 1.00 11.57 51 HIS C CA 1
ATOM 2844 C C . HIS C 1 50 ? -25.104 47.775 18.059 1.00 11.91 51 HIS C C 1
ATOM 2845 O O . HIS C 1 50 ? -26.150 48.337 18.384 1.00 11.92 51 HIS C O 1
ATOM 2852 N N . ARG C 1 51 ? -24.961 47.149 16.895 1.00 12.40 52 ARG C N 1
ATOM 2853 C CA . ARG C 1 51 ? -26.046 47.084 15.890 1.00 13.44 52 ARG C CA 1
ATOM 2854 C C . ARG C 1 51 ? -26.798 45.757 15.949 1.00 12.38 52 ARG C C 1
ATOM 2855 O O . ARG C 1 51 ? -27.907 45.656 15.442 1.00 12.23 52 ARG C O 1
ATOM 2863 N N . MET C 1 52 ? -26.179 44.739 16.564 1.00 11.83 53 MET C N 1
ATOM 2864 C CA . MET C 1 52 ? -26.771 43.397 16.706 1.00 11.50 53 MET C CA 1
ATOM 2865 C C . MET C 1 52 ? -26.610 42.868 18.153 1.00 11.41 53 MET C C 1
ATOM 2866 O O . MET C 1 52 ? -26.163 41.750 18.363 1.00 11.29 53 MET C O 1
ATOM 2871 N N . PRO C 1 53 ? -26.995 43.663 19.156 1.00 11.47 54 PRO C N 1
ATOM 2872 C CA . PRO C 1 53 ? -26.751 43.260 20.555 1.00 11.74 54 PRO C CA 1
ATOM 2873 C C . PRO C 1 53 ? -27.411 41.928 20.936 1.00 12.13 54 PRO C C 1
ATOM 2874 O O . PRO C 1 53 ? -26.774 41.078 21.567 1.00 12.01 54 PRO C O 1
ATOM 2878 N N . ASP C 1 54 ? -28.661 41.750 20.540 1.00 12.91 55 ASP C N 1
ATOM 2879 C CA . ASP C 1 54 ? -29.383 40.509 20.855 1.00 14.50 55 ASP C CA 1
ATOM 2880 C C . ASP C 1 54 ? -28.740 39.291 20.195 1.00 13.54 55 ASP C C 1
ATOM 2881 O O . ASP C 1 54 ? -28.628 38.232 20.808 1.00 13.68 55 ASP C O 1
ATOM 2886 N N . GLU C 1 55 ? -28.365 39.442 18.930 1.00 12.89 56 GLU C N 1
ATOM 2887 C CA . GLU C 1 55 ? -27.693 38.385 18.173 1.00 12.97 56 GLU C CA 1
ATOM 2888 C C . GLU C 1 55 ? -26.345 38.025 18.788 1.00 12.24 56 GLU C C 1
ATOM 2889 O O . GLU C 1 55 ? -25.959 36.855 18.781 1.00 12.16 56 GLU C O 1
ATOM 2895 N N . MET C 1 56 ? -25.596 39.026 19.273 1.00 11.63 57 MET C N 1
ATOM 2896 C CA . MET C 1 56 ? -24.349 38.774 19.985 1.00 11.25 57 MET C CA 1
ATOM 2897 C C . MET C 1 56 ? -24.607 37.886 21.205 1.00 11.40 57 MET C C 1
ATOM 2898 O O . MET C 1 56 ? -23.879 36.910 21.440 1.00 10.76 57 MET C O 1
ATOM 2903 N N . PHE C 1 57 ? -25.614 38.255 22.004 1.00 11.81 58 PHE C N 1
ATOM 2904 C CA . PHE C 1 57 ? -25.937 37.475 23.218 1.00 12.40 58 PHE C CA 1
ATOM 2905 C C . PHE C 1 57 ? -26.332 36.043 22.844 1.00 12.79 58 PHE C C 1
ATOM 2906 O O . PHE C 1 57 ? -25.944 35.094 23.523 1.00 13.15 58 PHE C O 1
ATOM 2914 N N . ASP C 1 58 ? -27.081 35.888 21.756 1.00 13.60 59 ASP C N 1
ATOM 2915 C CA . ASP C 1 58 ? -27.559 34.563 21.325 1.00 14.18 59 ASP C CA 1
ATOM 2916 C C . ASP C 1 58 ? -26.368 33.694 20.902 1.00 13.36 59 ASP C C 1
ATOM 2917 O O . ASP C 1 58 ? -26.304 32.508 21.228 1.00 12.92 59 ASP C O 1
ATOM 2922 N N . TYR C 1 59 ? -25.425 34.288 20.174 1.00 12.38 60 TYR C N 1
ATOM 2923 C CA . TYR C 1 59 ? -24.244 33.548 19.717 1.00 11.86 60 TYR C CA 1
ATOM 2924 C C . TYR C 1 59 ? -23.437 33.015 20.914 1.00 11.96 60 TYR C C 1
ATOM 2925 O O . TYR C 1 59 ? -23.036 31.838 20.952 1.00 11.73 60 TYR C O 1
ATOM 2934 N N . ALA C 1 60 ? -23.154 33.893 21.873 1.00 11.77 61 ALA C N 1
ATOM 2935 C CA . ALA C 1 60 ? -22.404 33.504 23.074 1.00 12.14 61 ALA C CA 1
ATOM 2936 C C . ALA C 1 60 ? -23.177 32.413 23.857 1.00 12.56 61 ALA C C 1
ATOM 2937 O O . ALA C 1 60 ? -22.590 31.422 24.252 1.00 12.69 61 ALA C O 1
ATOM 2939 N N . GLU C 1 61 ? -24.470 32.613 24.066 1.00 13.18 62 GLU C N 1
ATOM 2940 C CA . GLU C 1 61 ? -25.306 31.617 24.799 1.00 14.35 62 GLU C CA 1
ATOM 2941 C C . GLU C 1 61 ? -25.144 30.212 24.229 1.00 13.80 62 GLU C C 1
ATOM 2942 O O . GLU C 1 61 ? -25.024 29.221 24.981 1.00 14.65 62 GLU C O 1
ATOM 2948 N N . LYS C 1 62 ? -25.118 30.125 22.904 1.00 13.12 63 LYS C N 1
ATOM 2949 C CA . LYS C 1 62 ? -25.070 28.834 22.193 1.00 13.44 63 LYS C CA 1
ATOM 2950 C C . LYS C 1 62 ? -23.674 28.241 21.951 1.00 12.68 63 LYS C C 1
ATOM 2951 O O . LYS C 1 62 ? -23.550 27.089 21.547 1.00 12.21 63 LYS C O 1
ATOM 2957 N N . ALA C 1 63 ? -22.624 29.016 22.220 1.00 11.93 64 ALA C N 1
ATOM 2958 C CA . ALA C 1 63 ? -21.260 28.631 21.850 1.00 11.86 64 ALA C CA 1
ATOM 2959 C C . ALA C 1 63 ? -20.832 27.312 22.481 1.00 12.14 64 ALA C C 1
ATOM 2960 O O . ALA C 1 63 ? -20.290 26.455 21.802 1.00 11.69 64 ALA C O 1
ATOM 2962 N N . ARG C 1 64 ? -21.111 27.144 23.768 1.00 12.83 65 ARG C N 1
ATOM 2963 C CA . ARG C 1 64 ? -20.638 25.952 24.463 1.00 14.31 65 ARG C CA 1
ATOM 2964 C C . ARG C 1 64 ? -21.359 24.689 23.964 1.00 13.62 65 ARG C C 1
ATOM 2965 O O . ARG C 1 64 ? -20.716 23.736 23.547 1.00 13.38 65 ARG C O 1
ATOM 2973 N N . GLU C 1 65 ? -22.679 24.707 23.940 1.00 14.19 66 GLU C N 1
ATOM 2974 C CA . GLU C 1 65 ? -23.438 23.506 23.488 1.00 14.47 66 GLU C CA 1
ATOM 2975 C C . GLU C 1 65 ? -23.131 23.161 22.019 1.00 13.98 66 GLU C C 1
ATOM 2976 O O . GLU C 1 65 ? -23.246 21.996 21.620 1.00 13.80 66 GLU C O 1
ATOM 2982 N N . ARG C 1 66 ? -22.763 24.166 21.215 1.00 13.37 67 ARG C N 1
ATOM 2983 C CA . ARG C 1 66 ? -22.408 23.935 19.826 1.00 13.44 67 ARG C CA 1
ATOM 2984 C C . ARG C 1 66 ? -21.045 23.283 19.635 1.00 13.17 67 ARG C C 1
ATOM 2985 O O . ARG C 1 66 ? -20.713 22.859 18.524 1.00 13.29 67 ARG C O 1
ATOM 2993 N N . GLY C 1 67 ? -20.246 23.200 20.686 1.00 12.65 68 GLY C N 1
ATOM 2994 C CA . GLY C 1 67 ? -18.929 22.569 20.582 1.00 12.59 68 GLY C CA 1
ATOM 2995 C C . GLY C 1 67 ? -17.775 23.532 20.294 1.00 12.32 68 GLY C C 1
ATOM 2996 O O . GLY C 1 67 ? -16.646 23.088 20.079 1.00 12.74 68 GLY C O 1
ATOM 2997 N N . LEU C 1 68 ? -18.038 24.844 20.284 1.00 11.88 69 LEU C N 1
ATOM 2998 C CA . LEU C 1 68 ? -16.946 25.813 20.061 1.00 11.87 69 LEU C CA 1
ATOM 2999 C C . LEU C 1 68 ? -15.932 25.707 21.187 1.00 11.67 69 LEU C C 1
ATOM 3000 O O . LEU C 1 68 ? -16.322 25.646 22.361 1.00 11.61 69 LEU C O 1
ATOM 3005 N N . ARG C 1 69 ? -14.643 25.729 20.820 1.00 11.35 70 ARG C N 1
ATOM 3006 C CA . ARG C 1 69 ? -13.565 25.695 21.783 1.00 11.24 70 ARG C CA 1
ATOM 3007 C C . ARG C 1 69 ? -12.895 27.070 22.003 1.00 10.69 70 ARG C C 1
ATOM 3008 O O . ARG C 1 69 ? -12.174 27.262 22.980 1.00 10.30 70 ARG C O 1
ATOM 3016 N N . ALA C 1 70 ? -13.135 28.011 21.079 1.00 10.43 71 ALA C N 1
ATOM 3017 C CA . ALA C 1 70 ? -12.684 29.399 21.222 1.00 9.96 71 ALA C CA 1
ATOM 3018 C C . ALA C 1 70 ? -13.528 30.288 20.327 1.00 9.86 71 ALA C C 1
ATOM 3019 O O . ALA C 1 70 ? -14.003 29.845 19.260 1.00 9.83 71 ALA C O 1
ATOM 3021 N N . ILE C 1 71 ? -13.733 31.529 20.760 1.00 9.61 72 ILE C N 1
ATOM 3022 C CA . ILE C 1 71 ? -14.338 32.560 19.896 1.00 9.56 72 ILE C CA 1
ATOM 3023 C C . ILE C 1 71 ? -13.300 33.667 19.725 1.00 9.58 72 ILE C C 1
ATOM 3024 O O . ILE C 1 71 ? -12.841 34.220 20.731 1.00 9.62 72 ILE C O 1
ATOM 3029 N N . ILE C 1 72 ? -12.866 33.900 18.494 1.00 9.65 73 ILE C N 1
ATOM 3030 C CA . ILE C 1 72 ? -11.986 35.027 18.150 1.00 9.70 73 ILE C CA 1
ATOM 3031 C C . ILE C 1 72 ? -12.874 36.174 17.769 1.00 9.93 73 ILE C C 1
ATOM 3032 O O . ILE C 1 72 ? -13.702 36.021 16.880 1.00 10.77 73 ILE C O 1
ATOM 3037 N N . ALA C 1 73 ? -12.738 37.306 18.435 1.00 9.87 74 ALA C N 1
ATOM 3038 C CA . ALA C 1 73 ? -13.603 38.457 18.193 1.00 9.95 74 ALA C CA 1
ATOM 3039 C C . ALA C 1 73 ? -12.758 39.712 17.992 1.00 10.06 74 ALA C C 1
ATOM 3040 O O . ALA C 1 73 ? -11.937 40.059 18.831 1.00 9.62 74 ALA C O 1
ATOM 3042 N N . GLY C 1 74 ? -12.959 40.383 16.862 1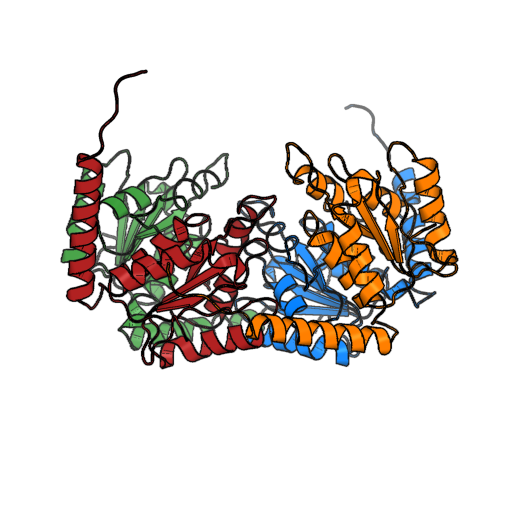.00 10.43 75 GLY C N 1
ATOM 3043 C CA . GLY C 1 74 ? -12.224 41.612 16.533 1.00 10.57 75 GLY C CA 1
ATOM 3044 C C . GLY C 1 74 ? -13.133 42.800 16.629 1.00 11.03 75 GLY C C 1
ATOM 3045 O O . GLY C 1 74 ? -14.280 42.739 16.157 1.00 10.99 75 GLY C O 1
ATOM 3046 N N . ALA C 1 75 ? -12.634 43.893 17.207 1.00 11.06 76 ALA C N 1
ATOM 3047 C CA . ALA C 1 75 ? -13.375 45.144 17.246 1.00 11.49 76 ALA C CA 1
ATOM 3048 C C . ALA C 1 75 ? -12.424 46.320 17.440 1.00 11.71 76 ALA C C 1
ATOM 3049 O O . ALA C 1 75 ? -11.333 46.170 18.015 1.00 11.41 76 ALA C O 1
ATOM 3051 N N . GLY C 1 76 ? -12.902 47.492 17.065 1.00 11.76 77 GLY C N 1
ATOM 3052 C CA . GLY C 1 76 ? -12.104 48.724 17.161 1.00 12.29 77 GLY C CA 1
ATOM 3053 C C . GLY C 1 76 ? -12.862 49.867 17.817 1.00 12.51 77 GLY C C 1
ATOM 3054 O O . GLY C 1 76 ? -14.105 49.865 17.899 1.00 12.84 77 GLY C O 1
ATOM 3055 N N . GLY C 1 77 ? -12.105 50.862 18.281 1.00 12.39 78 GLY C N 1
ATOM 3056 C CA . GLY C 1 77 ? -12.699 52.014 18.928 1.00 12.45 78 GLY C CA 1
ATOM 3057 C C . GLY C 1 77 ? -13.150 51.642 20.326 1.00 12.21 78 GLY C C 1
ATOM 3058 O O . GLY C 1 77 ? -12.384 51.070 21.105 1.00 11.82 78 GLY C O 1
ATOM 3059 N N . ALA C 1 78 ? -14.410 51.963 20.630 1.00 12.43 79 ALA C N 1
ATOM 3060 C CA . ALA C 1 78 ? -15.082 51.510 21.855 1.00 12.11 79 ALA C CA 1
ATOM 3061 C C . ALA C 1 78 ? -15.445 50.051 21.532 1.00 12.09 79 ALA C C 1
ATOM 3062 O O . ALA C 1 78 ? -16.519 49.754 21.014 1.00 12.53 79 ALA C O 1
ATOM 3064 N N . ALA C 1 79 ? -14.469 49.161 21.733 1.00 11.48 80 ALA C N 1
ATOM 3065 C CA . ALA C 1 79 ? -14.521 47.798 21.250 1.00 11.35 80 ALA C CA 1
ATOM 3066 C C . ALA C 1 79 ? -15.122 46.916 22.352 1.00 11.28 80 ALA C C 1
ATOM 3067 O O . ALA C 1 79 ? -14.445 46.557 23.319 1.00 12.34 80 ALA C O 1
ATOM 3069 N N . HIS C 1 80 ? -16.413 46.630 22.241 1.00 10.67 81 HIS C N 1
ATOM 3070 C CA . HIS C 1 80 ? -17.143 45.934 23.288 1.00 10.32 81 HIS C CA 1
ATOM 3071 C C . HIS C 1 80 ? -17.448 44.501 22.966 1.00 10.02 81 HIS C C 1
ATOM 3072 O O . HIS C 1 80 ? -17.844 43.731 23.839 1.00 10.11 81 HIS C O 1
ATOM 3079 N N . LEU C 1 81 ? -17.304 44.121 21.705 1.00 9.68 82 LEU C N 1
ATOM 3080 C CA . LEU C 1 81 ? -17.720 42.781 21.272 1.00 9.31 82 LEU C CA 1
ATOM 3081 C C . LEU C 1 81 ? -17.022 41.631 22.063 1.00 8.97 82 LEU C C 1
ATOM 3082 O O . LEU C 1 81 ? -17.706 40.727 22.575 1.00 8.77 82 LEU C O 1
ATOM 3087 N N . PRO C 1 82 ? -15.678 41.646 22.161 1.00 8.69 83 PRO C N 1
ATOM 3088 C CA . PRO C 1 82 ? -15.051 40.552 22.930 1.00 8.71 83 PRO C CA 1
ATOM 3089 C C . PRO C 1 82 ? -15.546 40.445 24.386 1.00 8.81 83 PRO C C 1
ATOM 3090 O O . PRO C 1 82 ? -15.885 39.347 24.855 1.00 8.76 83 PRO C O 1
ATOM 3094 N N . GLY C 1 83 ? -15.599 41.581 25.090 1.00 9.00 84 GLY C N 1
ATOM 3095 C CA . GLY C 1 83 ? -15.986 41.572 26.493 1.00 9.15 84 GLY C CA 1
ATOM 3096 C C . GLY C 1 83 ? -17.407 41.102 26.730 1.00 9.34 84 GLY C C 1
ATOM 3097 O O . GLY C 1 83 ? -17.690 40.389 27.698 1.00 9.08 84 GLY C O 1
ATOM 3098 N N . MET C 1 84 ? -18.322 41.516 25.845 1.00 9.72 85 MET C N 1
ATOM 3099 C CA . MET C 1 84 ? -19.744 41.185 26.008 1.00 9.73 85 MET C CA 1
ATOM 3100 C C . MET C 1 84 ? -20.036 39.746 25.589 1.00 9.90 85 MET C C 1
ATOM 3101 O O . MET C 1 84 ? -20.898 39.091 26.185 1.00 10.03 85 MET C O 1
ATOM 3106 N N . LEU C 1 85 ? -19.322 39.226 24.587 1.00 9.68 86 LEU C N 1
ATOM 3107 C CA . LEU C 1 85 ? -19.317 37.777 24.334 1.00 9.84 86 LEU C CA 1
ATOM 3108 C C . LEU C 1 85 ? -18.858 37.012 25.592 1.00 9.82 86 LEU C C 1
ATOM 3109 O O . LEU C 1 85 ? -19.537 36.067 26.055 1.00 10.18 86 LEU C O 1
ATOM 3114 N N . ALA C 1 86 ? -17.749 37.449 26.167 1.00 9.69 87 ALA C N 1
ATOM 3115 C CA . ALA C 1 86 ? -17.178 36.765 27.328 1.00 9.95 87 ALA C CA 1
ATOM 3116 C C . ALA C 1 86 ? -18.148 36.830 28.534 1.00 10.27 87 ALA C C 1
ATOM 3117 O O . ALA C 1 86 ? -18.221 35.891 29.369 1.00 10.65 87 ALA C O 1
ATOM 3119 N N . ALA C 1 87 ? -18.915 37.928 28.624 1.00 10.40 88 ALA C N 1
ATOM 3120 C CA . ALA C 1 87 ? -19.910 38.077 29.692 1.00 10.66 88 ALA C CA 1
ATOM 3121 C C . ALA C 1 87 ? -21.021 37.013 29.603 1.00 11.05 88 ALA C C 1
ATOM 3122 O O . ALA C 1 87 ? -21.644 36.671 30.616 1.00 11.52 88 ALA C O 1
ATOM 3124 N N . LYS C 1 88 ? -21.220 36.458 28.413 1.00 11.13 89 LYS C N 1
ATOM 3125 C CA . LYS C 1 88 ? -22.343 35.581 28.116 1.00 11.51 89 LYS C CA 1
ATOM 3126 C C . LYS C 1 88 ? -21.978 34.129 27.776 1.00 11.80 89 LYS C C 1
ATOM 3127 O O . LYS C 1 88 ? -22.868 33.316 27.475 1.00 11.59 89 LYS C O 1
ATOM 3133 N N . THR C 1 89 ? -20.689 33.802 27.850 1.00 11.84 90 THR C N 1
ATOM 3134 C CA . THR C 1 89 ? -20.219 32.424 27.655 1.00 12.20 90 THR C CA 1
ATOM 3135 C C . THR C 1 89 ? -18.976 32.132 28.501 1.00 12.54 90 THR C C 1
ATOM 3136 O O . THR C 1 89 ? -18.218 33.047 28.842 1.00 11.78 90 THR C O 1
ATOM 3140 N N . THR C 1 90 ? -18.792 30.850 28.837 1.00 13.30 91 THR C N 1
ATOM 3141 C CA . THR C 1 90 ? -17.558 30.361 29.478 1.00 13.64 91 THR C CA 1
ATOM 3142 C C . THR C 1 90 ? -16.522 29.768 28.493 1.00 12.99 91 THR C C 1
ATOM 3143 O O . THR C 1 90 ? -15.428 29.412 28.903 1.00 13.18 91 THR C O 1
ATOM 3147 N N . VAL C 1 91 ? -16.873 29.696 27.210 1.00 11.97 92 VAL C N 1
ATOM 3148 C CA . VAL C 1 91 ? -15.924 29.356 26.157 1.00 11.29 92 VAL C CA 1
ATOM 3149 C C . VAL C 1 91 ? -14.855 30.472 26.106 1.00 10.92 92 VAL C C 1
ATOM 3150 O O . VAL C 1 91 ? -15.204 31.675 26.216 1.00 10.79 92 VAL C O 1
ATOM 3154 N N . PRO C 1 92 ? -13.579 30.087 26.000 1.00 10.55 93 PRO C N 1
ATOM 3155 C CA . PRO C 1 92 ? -12.505 31.102 25.852 1.00 10.42 93 PRO C CA 1
ATOM 3156 C C . PRO C 1 92 ? -12.793 32.147 24.744 1.00 10.16 93 PRO C C 1
ATOM 3157 O O . PRO C 1 92 ? -13.041 31.771 23.567 1.00 9.93 93 PRO C O 1
ATOM 3161 N N . VAL C 1 93 ? -12.720 33.431 25.114 1.00 9.66 94 VAL C N 1
ATOM 3162 C CA . VAL C 1 93 ? -12.828 34.520 24.157 1.00 9.41 94 VAL C CA 1
ATOM 3163 C C . VAL C 1 93 ? -11.469 35.181 23.958 1.00 9.30 94 VAL C C 1
ATOM 3164 O O . VAL C 1 93 ? -10.768 35.527 24.914 1.00 9.20 94 VAL C O 1
ATOM 3168 N N . LEU C 1 94 ? -11.111 35.304 22.694 1.00 9.37 95 LEU C N 1
ATOM 3169 C CA . LEU C 1 94 ? -9.827 35.787 22.221 1.00 9.64 95 LEU C CA 1
ATOM 3170 C C . LEU C 1 94 ? -10.083 37.096 21.471 1.00 9.53 95 LEU C C 1
ATOM 3171 O O . LEU C 1 94 ? -10.668 37.092 20.400 1.00 9.76 95 LEU C O 1
ATOM 3176 N N . GLY C 1 95 ? -9.621 38.213 22.042 1.00 9.40 96 GLY C N 1
ATOM 3177 C CA . GLY C 1 95 ? -9.937 39.531 21.536 1.00 9.36 96 GLY C CA 1
ATOM 3178 C C . GLY C 1 95 ? -8.816 40.085 20.660 1.00 9.48 96 GLY C C 1
ATOM 3179 O O . GLY C 1 95 ? -7.640 40.048 21.041 1.00 9.41 96 GLY C O 1
ATOM 3180 N N . VAL C 1 96 ? -9.196 40.624 19.512 1.00 9.39 97 VAL C N 1
ATOM 3181 C CA . VAL C 1 96 ? -8.268 41.236 18.567 1.00 9.48 97 VAL C CA 1
ATOM 3182 C C . VAL C 1 96 ? -8.628 42.728 18.438 1.00 9.62 97 VAL C C 1
ATOM 3183 O O . VAL C 1 96 ? -9.715 43.073 17.958 1.00 9.80 97 VAL C O 1
ATOM 3187 N N . PRO C 1 97 ? -7.757 43.627 18.943 1.00 9.64 98 PRO C N 1
ATOM 3188 C CA . PRO C 1 97 ? -8.004 45.052 18.745 1.00 9.84 98 PRO C CA 1
ATOM 3189 C C . PRO C 1 97 ? -7.776 45.443 17.283 1.00 10.54 98 PRO C C 1
ATOM 3190 O O . PRO C 1 97 ? -6.721 45.167 16.728 1.00 10.63 98 PRO C O 1
ATOM 3194 N N . VAL C 1 98 ? -8.775 46.049 16.668 1.00 10.79 99 VAL C N 1
ATOM 3195 C CA . VAL C 1 98 ? -8.644 46.500 15.292 1.00 11.60 99 VAL C CA 1
ATOM 3196 C C . VAL C 1 98 ? -8.303 47.977 15.369 1.00 12.30 99 VAL C C 1
ATOM 3197 O O . VAL C 1 98 ? -8.950 48.741 16.137 1.00 12.42 99 VAL C O 1
ATOM 3201 N N . ALA C 1 99 ? -7.316 48.391 14.584 1.00 13.28 100 ALA C N 1
ATOM 3202 C CA . ALA C 1 99 ? -6.874 49.776 14.629 1.00 14.08 100 ALA C CA 1
ATOM 3203 C C . ALA C 1 99 ? -7.984 50.678 14.168 1.00 14.96 100 ALA C C 1
ATOM 3204 O O . ALA C 1 99 ? -8.745 50.378 13.239 1.00 15.19 100 ALA C O 1
ATOM 3206 N N . SER C 1 100 ? -8.068 51.788 14.878 1.00 15.43 101 SER C N 1
ATOM 3207 C CA . SER C 1 100 ? -9.031 52.806 14.653 1.00 16.04 101 SER C CA 1
ATOM 3208 C C . SER C 1 100 ? -8.352 53.934 13.852 1.00 16.02 101 SER C C 1
ATOM 3209 O O . SER C 1 100 ? -7.121 54.068 13.855 1.00 16.11 101 SER C O 1
ATOM 3212 N N . LYS C 1 101 ? -9.163 54.764 13.211 1.00 16.28 102 LYS C N 1
ATOM 3213 C CA . LYS C 1 101 ? -8.646 55.760 12.264 1.00 16.32 102 LYS C CA 1
ATOM 3214 C C . LYS C 1 101 ? -7.756 56.794 12.928 1.00 15.44 102 LYS C C 1
ATOM 3215 O O . LYS C 1 101 ? -6.692 57.122 12.408 1.00 14.98 102 LYS C O 1
ATOM 3221 N N . TYR C 1 102 ? -8.172 57.302 14.087 1.00 14.24 103 TYR C N 1
ATOM 3222 C CA . TYR C 1 102 ? -7.423 58.390 14.715 1.00 13.87 103 TYR C CA 1
ATOM 3223 C C . TYR C 1 102 ? -6.493 57.949 15.840 1.00 13.57 103 TYR C C 1
ATOM 3224 O O . TYR C 1 102 ? -5.345 58.417 15.913 1.00 13.61 103 TYR C O 1
ATOM 3233 N N . LEU C 1 103 ? -6.983 57.056 16.697 1.00 13.03 104 LEU C N 1
ATOM 3234 C CA . LEU C 1 103 ? -6.211 56.596 17.848 1.00 13.03 104 LEU C CA 1
ATOM 3235 C C . LEU C 1 103 ? -5.377 55.330 17.572 1.00 13.77 104 LEU C C 1
ATOM 3236 O O . LEU C 1 103 ? -4.699 54.843 18.472 1.00 13.80 104 LEU C O 1
ATOM 3241 N N . LYS C 1 104 ? -5.458 54.812 16.352 1.00 14.54 105 LYS C N 1
ATOM 3242 C CA . LYS C 1 104 ? -4.568 53.722 15.863 1.00 15.36 105 LYS C CA 1
ATOM 3243 C C . LYS C 1 104 ? -4.665 52.446 16.711 1.00 14.04 105 LYS C C 1
ATOM 3244 O O . LYS C 1 104 ? -3.719 51.677 16.807 1.00 13.80 105 LYS C O 1
ATOM 3250 N N . GLY C 1 105 ? -5.811 52.223 17.314 1.00 12.64 106 GLY C N 1
ATOM 3251 C CA . GLY C 1 105 ? -6.026 51.017 18.114 1.00 12.31 106 GLY C CA 1
ATOM 3252 C C . GLY C 1 105 ? -5.680 51.105 19.590 1.00 11.74 106 GLY C C 1
ATOM 3253 O O . GLY C 1 105 ? -5.877 50.138 20.295 1.00 11.29 106 GLY C O 1
ATOM 3254 N N . VAL C 1 106 ? -5.206 52.260 20.050 1.00 11.62 107 VAL C N 1
ATOM 3255 C CA . VAL C 1 106 ? -5.006 52.491 21.480 1.00 11.36 107 VAL C CA 1
ATOM 3256 C C . VAL C 1 106 ? -6.320 52.379 22.241 1.00 10.99 107 VAL C C 1
ATOM 3257 O O . VAL C 1 106 ? -6.396 51.702 23.294 1.00 10.88 107 VAL C O 1
ATOM 3261 N N . ASP C 1 107 ? -7.365 52.984 21.684 1.00 10.50 108 ASP C N 1
ATOM 3262 C CA . ASP C 1 107 ? -8.725 52.845 22.246 1.00 10.32 108 ASP C CA 1
ATOM 3263 C C . ASP C 1 107 ? -9.222 51.390 22.205 1.00 9.95 108 ASP C C 1
ATOM 3264 O O . ASP C 1 107 ? -9.741 50.863 23.184 1.00 9.76 108 ASP C O 1
ATOM 3269 N N . SER C 1 108 ? -9.008 50.739 21.074 1.00 9.89 109 SER C N 1
ATOM 3270 C CA . SER C 1 108 ? -9.418 49.371 20.880 1.00 9.88 109 SER C CA 1
ATOM 3271 C C . SER C 1 108 ? -8.762 48.491 21.927 1.00 9.81 109 SER C C 1
ATOM 3272 O O . SER C 1 108 ? -9.432 47.651 22.543 1.00 9.85 109 SER C O 1
ATOM 3275 N N . LEU C 1 109 ? -7.449 48.686 22.112 1.00 9.62 110 LEU C N 1
ATOM 3276 C CA . LEU C 1 109 ? -6.680 47.851 23.048 1.00 9.52 110 LEU C CA 1
ATOM 3277 C C . LEU C 1 109 ? -7.197 48.038 24.480 1.00 9.46 110 LEU C C 1
ATOM 3278 O O . LEU C 1 109 ? -7.489 47.057 25.181 1.00 9.10 110 LEU C O 1
ATOM 3283 N N . HIS C 1 110 ? -7.332 49.288 24.904 1.00 9.62 111 HIS C N 1
ATOM 3284 C CA . HIS C 1 110 ? -7.871 49.572 26.257 1.00 9.81 111 HIS C CA 1
ATOM 3285 C C . HIS C 1 110 ? -9.204 48.939 26.497 1.00 9.91 111 HIS C C 1
ATOM 3286 O O . HIS C 1 110 ? -9.421 48.361 27.562 1.00 10.04 111 HIS C O 1
ATOM 3293 N N . SER C 1 111 ? -10.092 49.075 25.512 1.00 9.93 112 SER C N 1
ATOM 3294 C CA A SER C 1 111 ? -11.486 48.597 25.559 0.50 10.06 112 SER C CA 1
ATOM 3295 C CA B SER C 1 111 ? -11.466 48.615 25.656 0.50 10.18 112 SER C CA 1
ATOM 3296 C C . SER C 1 111 ? -11.614 47.079 25.674 1.00 10.07 112 SER C C 1
ATOM 3297 O O . SER C 1 111 ? -12.637 46.565 26.147 1.00 10.88 112 SER C O 1
ATOM 3302 N N . ILE C 1 112 ? -10.593 46.345 25.207 1.00 9.87 113 ILE 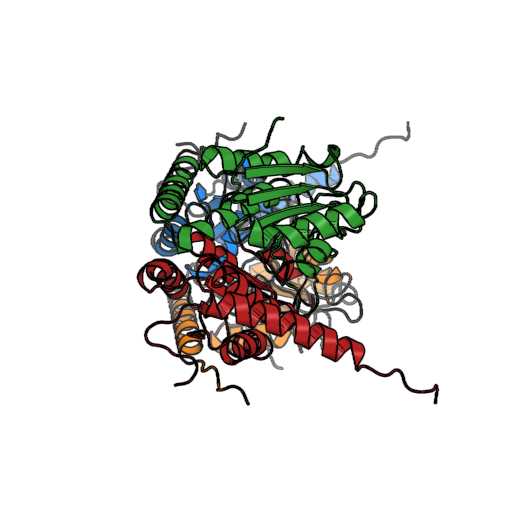C N 1
ATOM 3303 C CA . ILE C 1 112 ? -10.611 44.886 25.200 1.00 9.49 113 ILE C CA 1
ATOM 3304 C C . ILE C 1 112 ? -9.806 44.288 26.380 1.00 9.53 113 ILE C C 1
ATOM 3305 O O . ILE C 1 112 ? -10.303 43.426 27.090 1.00 9.67 113 ILE C O 1
ATOM 3310 N N . VAL C 1 113 ? -8.596 44.770 26.611 1.00 9.24 114 VAL C N 1
ATOM 3311 C CA . VAL C 1 113 ? -7.692 44.080 27.547 1.00 9.30 114 VAL C CA 1
ATOM 3312 C C . VAL C 1 113 ? -8.061 44.370 29.003 1.00 9.55 114 VAL C C 1
ATOM 3313 O O . VAL C 1 113 ? -7.922 43.491 29.836 1.00 9.89 114 VAL C O 1
ATOM 3317 N N . GLN C 1 114 ? -8.604 45.542 29.295 1.00 9.81 115 GLN C N 1
ATOM 3318 C CA . GLN C 1 114 ? -8.785 46.000 30.676 1.00 10.18 115 GLN C CA 1
ATOM 3319 C C . GLN C 1 114 ? -10.051 45.472 31.374 1.00 10.69 115 GLN C C 1
ATOM 3320 O O . GLN C 1 114 ? -10.716 46.198 32.123 1.00 10.94 115 GLN C O 1
ATOM 3326 N N . MET C 1 115 ? -10.359 44.203 31.141 1.00 11.05 116 MET C N 1
ATOM 3327 C CA . MET C 1 115 ? -11.546 43.596 31.712 1.00 11.38 116 MET C CA 1
ATOM 3328 C C . MET C 1 115 ? -11.355 43.443 33.231 1.00 12.26 116 MET C C 1
ATOM 3329 O O . MET C 1 115 ? -10.320 42.966 33.677 1.00 12.29 116 MET C O 1
ATOM 3334 N N . PRO C 1 116 ? -12.366 43.818 34.023 1.00 13.35 117 PRO C N 1
ATOM 3335 C CA A PRO C 1 116 ? -12.303 43.581 35.462 0.50 13.77 117 PRO C CA 1
ATOM 3336 C CA B PRO C 1 116 ? -12.343 43.602 35.468 0.50 13.73 117 PRO C CA 1
ATOM 3337 C C . PRO C 1 116 ? -12.327 42.106 35.840 1.00 14.07 117 PRO C C 1
ATOM 3338 O O . PRO C 1 116 ? -12.747 41.248 35.036 1.00 13.59 117 PRO C O 1
ATOM 3345 N N . LYS C 1 117 ? -11.870 41.805 37.058 1.00 14.29 118 LYS C N 1
ATOM 3346 C CA . LYS C 1 117 ? -11.868 40.442 37.582 1.00 15.03 118 LYS C CA 1
ATOM 3347 C C . LYS C 1 117 ? -13.218 39.800 37.403 1.00 14.38 118 LYS C C 1
ATOM 3348 O O . LYS C 1 117 ? -14.255 40.411 37.701 1.00 14.15 118 LYS C O 1
ATOM 3354 N N . GLY C 1 118 ? -13.199 38.584 36.879 1.00 13.59 119 GLY C N 1
ATOM 3355 C CA . GLY C 1 118 ? -14.396 37.760 36.751 1.00 13.19 119 GLY C CA 1
ATOM 3356 C C . GLY C 1 118 ? -14.803 37.334 35.365 1.00 12.55 119 GLY C C 1
ATOM 3357 O O . GLY C 1 118 ? -15.456 36.296 35.196 1.00 13.00 119 GLY C O 1
ATOM 3358 N N . VAL C 1 119 ? -14.443 38.136 34.375 1.00 11.82 120 VAL C N 1
ATOM 3359 C CA . VAL C 1 119 ? -14.836 37.903 32.995 1.00 11.53 120 VAL C CA 1
ATOM 3360 C C . VAL C 1 119 ? -13.615 38.181 32.108 1.00 11.04 120 VAL C C 1
ATOM 3361 O O . VAL C 1 119 ? -13.362 39.315 31.690 1.00 11.27 120 VAL C O 1
ATOM 3365 N N . PRO C 1 120 ? -12.798 37.148 31.855 1.00 10.77 121 PRO C N 1
ATOM 3366 C CA . PRO C 1 120 ? -11.539 37.339 31.122 1.00 10.52 121 PRO C CA 1
ATOM 3367 C C . PRO C 1 120 ? -11.714 37.468 29.634 1.00 9.97 121 PRO C C 1
ATOM 3368 O O . PRO C 1 120 ? -12.602 36.797 29.051 1.00 9.81 121 PRO C O 1
ATOM 3372 N N . VAL C 1 121 ? -10.858 38.287 29.007 1.00 9.36 122 VAL C N 1
ATOM 3373 C CA . VAL C 1 121 ? -10.673 38.225 27.539 1.00 9.14 122 VAL C CA 1
ATOM 3374 C C . VAL C 1 121 ? -9.183 38.118 27.266 1.00 8.92 122 VAL C C 1
ATOM 3375 O O . VAL C 1 121 ? -8.400 38.995 27.661 1.00 8.94 122 VAL C O 1
ATOM 3379 N N . ALA C 1 122 ? -8.783 37.053 26.583 1.00 8.80 123 ALA C N 1
ATOM 3380 C CA . ALA C 1 122 ? -7.390 36.895 26.164 1.00 8.73 123 ALA C CA 1
ATOM 3381 C C . ALA C 1 122 ? -7.118 37.855 25.016 1.00 8.56 123 ALA C C 1
ATOM 3382 O O . ALA C 1 122 ? -7.731 37.745 23.970 1.00 8.81 123 ALA C O 1
ATOM 3384 N N . THR C 1 123 ? -6.206 38.799 25.205 1.00 8.26 124 THR C N 1
ATOM 3385 C CA . THR C 1 123 ? -6.021 39.882 24.218 1.00 8.23 124 THR C CA 1
ATOM 3386 C C . THR C 1 123 ? -4.698 39.716 23.486 1.00 8.16 124 THR C C 1
ATOM 3387 O O . THR C 1 123 ? -3.670 39.352 24.097 1.00 8.00 124 THR C O 1
ATOM 3391 N N . PHE C 1 124 ? -4.733 40.008 22.189 1.00 8.20 125 PHE C N 1
ATOM 3392 C CA . PHE C 1 124 ? -3.561 39.911 21.292 1.00 8.07 125 PHE C CA 1
ATOM 3393 C C . PHE C 1 124 ? -3.241 41.261 20.670 1.00 8.21 125 PHE C C 1
ATOM 3394 O O . PHE C 1 124 ? -3.913 42.275 20.944 1.00 8.06 125 PHE C O 1
ATOM 3402 N N . ALA C 1 125 ? -2.176 41.297 19.854 1.00 8.24 126 ALA C N 1
ATOM 3403 C CA . ALA C 1 125 ? -1.662 42.536 19.348 1.00 8.44 126 ALA C CA 1
ATOM 3404 C C . ALA C 1 125 ? -2.669 43.314 18.516 1.00 8.73 126 ALA C C 1
ATOM 3405 O O . ALA C 1 125 ? -3.549 42.717 17.910 1.00 8.81 126 ALA C O 1
ATOM 3407 N N . ILE C 1 126 ? -2.471 44.631 18.438 1.00 9.13 127 ILE C N 1
ATOM 3408 C CA . ILE C 1 126 ? -3.293 45.469 17.546 1.00 9.39 127 ILE C CA 1
ATOM 3409 C C . ILE C 1 126 ? -3.110 45.011 16.094 1.00 9.80 127 ILE C C 1
ATOM 3410 O O . ILE C 1 126 ? -2.001 44.893 15.589 1.00 10.16 127 ILE C O 1
ATOM 3415 N N . GLY C 1 127 ? -4.224 44.751 15.433 1.00 10.03 128 GLY C N 1
ATOM 3416 C CA . GLY C 1 127 ? -4.221 44.473 13.996 1.00 10.37 128 GLY C CA 1
ATOM 3417 C C . GLY C 1 127 ? -3.957 43.056 13.558 1.00 10.68 128 GLY C C 1
ATOM 3418 O O . GLY C 1 127 ? -4.258 42.100 14.266 1.00 10.74 128 GLY C O 1
ATOM 3419 N N . GLU C 1 128 ? -3.437 42.950 12.332 1.00 10.97 129 GLU C N 1
ATOM 3420 C CA A GLU C 1 128 ? -3.239 41.674 11.629 0.50 11.11 129 GLU C CA 1
ATOM 3421 C CA B GLU C 1 128 ? -3.286 41.670 11.653 0.50 11.13 129 GLU C CA 1
ATOM 3422 C C . GLU C 1 128 ? -2.421 40.676 12.417 1.00 10.93 129 GLU C C 1
ATOM 3423 O O . GLU C 1 128 ? -2.683 39.499 12.343 1.00 11.23 129 GLU C O 1
ATOM 3434 N N . ALA C 1 129 ? -1.405 41.150 13.130 1.00 10.77 130 ALA C N 1
ATOM 3435 C CA . ALA C 1 129 ? -0.570 40.252 13.973 1.00 10.35 130 ALA C CA 1
ATOM 3436 C C . ALA C 1 129 ? -1.397 39.595 15.066 1.00 9.90 130 ALA C C 1
ATOM 3437 O O . ALA C 1 129 ? -1.277 38.406 15.320 1.00 9.55 130 ALA C O 1
ATOM 3439 N N . GLY C 1 130 ? -2.277 40.376 15.676 1.00 9.82 131 GLY C N 1
ATOM 3440 C CA . GLY C 1 130 ? -3.147 39.846 16.714 1.00 9.43 131 GLY C CA 1
ATOM 3441 C C . GLY C 1 130 ? -4.167 38.876 16.182 1.00 9.38 131 GLY C C 1
ATOM 3442 O O . GLY C 1 130 ? -4.491 37.905 16.851 1.00 9.38 131 GLY C O 1
ATOM 3443 N N . ALA C 1 131 ? -4.674 39.122 14.971 1.00 9.36 132 ALA C N 1
ATOM 3444 C CA . ALA C 1 131 ? -5.667 38.227 14.381 1.00 9.33 132 ALA C CA 1
ATOM 3445 C C . ALA C 1 131 ? -5.018 36.886 14.087 1.00 9.40 132 ALA C C 1
ATOM 3446 O O . ALA C 1 131 ? -5.542 35.847 14.482 1.00 9.49 132 ALA C O 1
ATOM 3448 N N . ALA C 1 132 ? -3.871 36.885 13.435 1.00 9.43 133 ALA C N 1
ATOM 3449 C CA . ALA C 1 132 ? -3.155 35.629 13.195 1.00 9.54 133 ALA C CA 1
ATOM 3450 C C . ALA C 1 132 ? -2.810 34.921 14.513 1.00 9.53 133 ALA C C 1
ATOM 3451 O O . ALA C 1 132 ? -3.002 33.700 14.653 1.00 9.72 133 ALA C O 1
ATOM 3453 N N . ASN C 1 133 ? -2.311 35.675 15.484 1.00 9.39 134 ASN C N 1
ATOM 3454 C CA . ASN C 1 133 ? -1.951 35.055 16.767 1.00 9.43 134 ASN C CA 1
ATOM 3455 C C . ASN C 1 133 ? -3.108 34.501 17.594 1.00 9.22 134 ASN C C 1
ATOM 3456 O O . ASN C 1 133 ? -2.950 33.496 18.268 1.00 8.92 134 ASN C O 1
ATOM 3461 N N . ALA C 1 134 ? -4.268 35.137 17.517 1.00 9.04 135 ALA C N 1
ATOM 3462 C CA . ALA C 1 134 ? -5.454 34.626 18.196 1.00 8.96 135 ALA C CA 1
ATOM 3463 C C . ALA C 1 134 ? -5.792 33.252 17.620 1.00 9.06 135 ALA C C 1
ATOM 3464 O O . ALA C 1 134 ? -6.152 32.327 18.371 1.00 8.81 135 ALA C O 1
ATOM 3466 N N . ALA C 1 135 ? -5.689 33.116 16.290 1.00 9.04 136 ALA C N 1
ATOM 3467 C CA . ALA C 1 135 ? -5.958 31.840 15.665 1.00 9.55 136 ALA C CA 1
ATOM 3468 C C . ALA C 1 135 ? -4.903 30.793 16.089 1.00 9.51 136 ALA C C 1
ATOM 3469 O O . ALA C 1 135 ? -5.232 29.650 16.424 1.00 9.71 136 ALA C O 1
ATOM 3471 N N . LEU C 1 136 ? -3.634 31.189 16.066 1.00 9.49 137 LEU C N 1
ATOM 3472 C CA . LEU C 1 136 ? -2.558 30.265 16.512 1.00 9.51 137 LEU C CA 1
ATOM 3473 C C . LEU C 1 136 ? -2.754 29.855 17.970 1.00 9.77 137 LEU C C 1
ATOM 3474 O O . LEU C 1 136 ? -2.468 28.708 18.348 1.00 10.15 137 LEU C O 1
ATOM 3479 N N . PHE C 1 137 ? -3.238 30.793 18.790 1.00 9.77 138 PHE C N 1
ATOM 3480 C CA . PHE C 1 137 ? -3.515 30.513 20.183 1.00 9.75 138 PHE C CA 1
ATOM 3481 C C . PHE C 1 137 ? -4.696 29.536 20.294 1.00 9.79 138 PHE C C 1
ATOM 3482 O O . PHE C 1 137 ? -4.696 28.642 21.153 1.00 9.57 138 PHE C O 1
ATOM 3490 N N . ALA C 1 138 ? -5.711 29.709 19.453 1.00 9.77 139 ALA C N 1
ATOM 3491 C CA . ALA C 1 138 ? -6.816 28.730 19.446 1.00 10.02 139 ALA C CA 1
ATOM 3492 C C . ALA C 1 138 ? -6.295 27.331 19.165 1.00 10.32 139 ALA C C 1
ATOM 3493 O O . ALA C 1 138 ? -6.735 26.360 19.788 1.00 10.64 139 ALA C O 1
ATOM 3495 N N . VAL C 1 139 ? -5.379 27.218 18.213 1.00 10.59 140 VAL C N 1
ATOM 3496 C CA . VAL C 1 139 ? -4.746 25.931 17.915 1.00 10.78 140 VAL C CA 1
ATOM 3497 C C . VAL C 1 139 ? -4.013 25.404 19.143 1.00 11.18 140 VAL C C 1
ATOM 3498 O O . VAL C 1 139 ? -4.094 24.196 19.422 1.00 11.22 140 VAL C O 1
ATOM 3502 N N . SER C 1 140 ? -3.336 26.267 19.917 1.00 11.41 141 SER C N 1
ATOM 3503 C CA A SER C 1 140 ? -2.690 25.799 21.150 0.50 11.51 141 SER C CA 1
ATOM 3504 C CA B SER C 1 140 ? -2.675 25.763 21.119 0.50 11.60 141 SER C CA 1
ATOM 3505 C C . SER C 1 140 ? -3.710 25.254 22.137 1.00 11.59 141 SER C C 1
ATOM 3506 O O . SER C 1 140 ? -3.452 24.264 22.795 1.00 11.66 141 SER C O 1
ATOM 3511 N N . ILE C 1 141 ? -4.868 25.905 22.239 1.00 11.55 142 ILE C N 1
ATOM 3512 C CA . ILE C 1 141 ? -5.951 25.408 23.086 1.00 11.85 142 ILE C CA 1
ATOM 3513 C C . ILE C 1 141 ? -6.345 23.989 22.633 1.00 12.17 142 ILE C C 1
ATOM 3514 O O . ILE C 1 141 ? -6.430 23.052 23.448 1.00 12.42 142 ILE C O 1
ATOM 3519 N N . LEU C 1 142 ? -6.557 23.807 21.335 1.00 12.46 143 LEU C N 1
ATOM 3520 C CA . LEU C 1 142 ? -6.947 22.487 20.822 1.00 13.00 143 LEU C CA 1
ATOM 3521 C C . LEU C 1 142 ? -5.844 21.456 21.035 1.00 13.67 143 LEU C C 1
ATOM 3522 O O . LEU C 1 142 ? -6.136 20.270 21.242 1.00 14.18 143 LEU C O 1
ATOM 3527 N N . SER C 1 143 ? -4.592 21.906 21.007 1.00 13.66 144 SER C N 1
ATOM 3528 C CA . SER C 1 143 ? -3.444 21.024 21.206 1.00 14.02 144 SER C CA 1
ATOM 3529 C C . SER C 1 143 ? -3.362 20.431 22.633 1.00 14.71 144 SER C C 1
ATOM 3530 O O . SER C 1 143 ? -2.589 19.479 22.872 1.00 14.71 144 SER C O 1
ATOM 3533 N N . GLY C 1 144 ? -4.154 20.958 23.560 1.00 15.06 145 GLY C N 1
ATOM 3534 C CA . GLY C 1 144 ? -4.167 20.458 24.918 1.00 16.51 145 GLY C CA 1
ATOM 3535 C C . GLY C 1 144 ? -4.671 19.032 25.024 1.00 17.80 145 GLY C C 1
ATOM 3536 O O . GLY C 1 144 ? -4.228 18.274 25.908 1.00 18.35 145 GLY C O 1
ATOM 3537 N N . ASN C 1 145 ? -5.573 18.669 24.116 1.00 18.69 146 ASN C N 1
ATOM 3538 C CA . ASN C 1 145 ? -6.094 17.298 24.047 1.00 20.08 146 ASN C CA 1
ATOM 3539 C C . ASN C 1 145 ? -6.141 16.741 22.617 1.00 20.08 146 ASN C C 1
ATOM 3540 O O . ASN C 1 145 ? -6.950 15.873 22.321 1.00 20.69 146 ASN C O 1
ATOM 3545 N N . SER C 1 146 ? -5.265 17.233 21.738 1.00 18.16 147 SER C N 1
ATOM 3546 C CA . SER C 1 146 ? -5.119 16.710 20.384 1.00 18.52 147 SER C CA 1
ATOM 3547 C C . SER C 1 146 ? -3.663 16.583 20.005 1.00 18.57 147 SER C C 1
ATOM 3548 O O . SER C 1 146 ? -2.979 17.596 19.833 1.00 17.09 147 SER C O 1
ATOM 3551 N N . VAL C 1 147 ? -3.193 15.347 19.808 1.00 19.35 148 VAL C N 1
ATOM 3552 C CA . VAL C 1 147 ? -1.847 15.141 19.323 1.00 20.09 148 VAL C CA 1
ATOM 3553 C C . VAL C 1 147 ? -1.658 15.693 17.900 1.00 19.94 148 VAL C C 1
ATOM 3554 O O . VAL C 1 147 ? -0.610 16.285 17.611 1.00 19.46 148 VAL C O 1
ATOM 3558 N N . ASP C 1 148 ? -2.661 15.530 17.039 1.00 20.09 149 ASP C N 1
ATOM 3559 C CA . ASP C 1 148 ? -2.622 16.136 15.698 1.00 20.73 149 ASP C CA 1
ATOM 3560 C C . ASP C 1 148 ? -2.377 17.639 15.737 1.00 18.45 149 ASP C C 1
ATOM 3561 O O . ASP C 1 148 ? -1.486 18.128 15.043 1.00 17.78 149 ASP C O 1
ATOM 3566 N N . TYR C 1 149 ? -3.142 18.390 16.541 1.00 16.96 150 TYR C N 1
ATOM 3567 C CA . TYR C 1 149 ? -2.914 19.839 16.601 1.00 15.97 150 TYR C CA 1
ATOM 3568 C C . TYR C 1 149 ? -1.570 20.182 17.259 1.00 15.72 150 TYR C C 1
ATOM 3569 O O . TYR C 1 149 ? -0.916 21.133 16.834 1.00 14.87 150 TYR C O 1
ATOM 3578 N N . ALA C 1 150 ? -1.131 19.412 18.254 1.00 15.66 151 ALA C N 1
ATOM 3579 C CA . ALA C 1 150 ? 0.202 19.625 18.824 1.00 15.51 151 ALA C CA 1
ATOM 3580 C C . ALA C 1 150 ? 1.255 19.410 17.743 1.00 15.59 151 ALA C C 1
ATOM 3581 O O . ALA C 1 150 ? 2.160 20.220 17.572 1.00 15.16 151 ALA C O 1
ATOM 3583 N N . ASN C 1 151 ? 1.121 18.342 16.973 1.00 16.19 152 ASN C N 1
ATOM 3584 C CA . ASN C 1 151 ? 2.098 18.095 15.904 1.00 16.87 152 ASN C CA 1
ATOM 3585 C C . ASN C 1 151 ? 2.098 19.181 14.825 1.00 16.07 152 ASN C C 1
ATOM 3586 O O . ASN C 1 151 ? 3.156 19.590 14.363 1.00 15.41 152 ASN C O 1
ATOM 3591 N N . ARG C 1 152 ? 0.919 19.670 14.459 1.00 16.01 153 ARG C N 1
ATOM 3592 C CA . ARG C 1 152 ? 0.829 20.757 13.476 1.00 16.49 153 ARG C CA 1
ATOM 3593 C C . ARG C 1 152 ? 1.521 22.029 13.955 1.00 15.52 153 ARG C C 1
ATOM 3594 O O . ARG C 1 152 ? 2.181 22.696 13.190 1.00 14.89 153 ARG C O 1
ATOM 3602 N N . LEU C 1 153 ? 1.346 22.360 15.234 1.00 15.10 154 LEU C N 1
ATOM 3603 C CA . LEU C 1 153 ? 2.001 23.521 15.801 1.00 14.93 154 LEU C CA 1
ATOM 3604 C C . LEU C 1 153 ? 3.512 23.387 15.779 1.00 14.77 154 LEU C C 1
ATOM 3605 O O . LEU C 1 153 ? 4.223 24.355 15.479 1.00 14.29 154 LEU C O 1
ATOM 3610 N N . ALA C 1 154 ? 3.997 22.192 16.124 1.00 14.84 155 ALA C N 1
ATOM 3611 C CA . ALA C 1 154 ? 5.440 21.927 16.157 1.00 14.77 155 ALA C CA 1
ATOM 3612 C C . ALA C 1 154 ? 6.028 22.095 14.752 1.00 15.18 155 ALA C C 1
ATOM 3613 O O . ALA C 1 154 ? 7.056 22.754 14.577 1.00 15.23 155 ALA C O 1
ATOM 3615 N N . ALA C 1 155 ? 5.333 21.554 13.751 1.00 15.06 156 ALA C N 1
ATOM 3616 C CA . ALA C 1 155 ? 5.749 21.696 12.357 1.00 15.43 156 ALA C CA 1
ATOM 3617 C C . ALA C 1 155 ? 5.747 23.159 11.877 1.00 15.29 156 ALA C C 1
ATOM 3618 O O . ALA C 1 155 ? 6.681 23.595 11.203 1.00 15.31 156 ALA C O 1
ATOM 3620 N N . PHE C 1 156 ? 4.713 23.927 12.254 1.00 15.34 157 PHE C N 1
ATOM 3621 C CA . PHE C 1 156 ? 4.646 25.355 11.985 1.00 15.84 157 PHE C CA 1
ATOM 3622 C C . PHE C 1 156 ? 5.868 26.075 12.530 1.00 15.60 157 PHE C C 1
ATOM 3623 O O . PHE C 1 156 ? 6.472 26.894 11.839 1.00 15.14 157 PHE C O 1
ATOM 3631 N N . ARG C 1 157 ? 6.254 25.744 13.756 1.00 16.08 158 ARG C N 1
ATOM 3632 C CA . ARG C 1 157 ? 7.369 26.429 14.389 1.00 16.01 158 ARG C CA 1
ATOM 3633 C C . ARG C 1 157 ? 8.695 26.098 13.725 1.00 14.93 158 ARG C C 1
ATOM 3634 O O . ARG C 1 157 ? 9.565 26.970 13.615 1.00 14.05 158 ARG C O 1
ATOM 3642 N N . VAL C 1 158 ? 8.839 24.855 13.278 1.00 15.51 159 VAL C N 1
ATOM 3643 C CA . VAL C 1 158 ? 10.017 24.472 12.488 1.00 16.06 159 VAL C CA 1
ATOM 3644 C C . VAL C 1 158 ? 10.056 25.282 11.177 1.00 16.53 159 VAL C C 1
ATOM 3645 O O . VAL C 1 158 ? 11.093 25.853 10.823 1.00 15.75 159 VAL C O 1
ATOM 3649 N N . ARG C 1 159 ? 8.934 25.348 10.473 1.00 17.22 160 ARG C N 1
ATOM 3650 C CA . ARG C 1 159 ? 8.865 26.169 9.255 1.00 18.76 160 ARG C CA 1
ATOM 3651 C C . ARG C 1 159 ? 9.246 27.638 9.488 1.00 17.02 160 ARG C C 1
ATOM 3652 O O . ARG C 1 159 ? 9.989 28.203 8.691 1.00 16.92 160 ARG C O 1
ATOM 3660 N N . GLN C 1 160 ? 8.715 28.250 10.553 1.00 16.43 161 GLN C N 1
ATOM 3661 C CA A GLN C 1 160 ? 9.011 29.627 10.953 0.50 16.19 161 GLN C CA 1
ATOM 3662 C CA B GLN C 1 160 ? 9.011 29.634 10.870 0.50 15.98 161 GLN C CA 1
ATOM 3663 C C . GLN C 1 160 ? 10.492 29.838 11.182 1.00 14.94 161 GLN C C 1
ATOM 3664 O O . GLN C 1 160 ? 11.096 30.851 10.772 1.00 14.17 161 GLN C O 1
ATOM 3675 N N . ASN C 1 161 ? 11.084 28.901 11.905 1.00 14.27 162 ASN C N 1
ATOM 3676 C CA . ASN C 1 161 ? 12.506 28.959 12.213 1.00 13.91 162 ASN C CA 1
ATOM 3677 C C . ASN C 1 161 ? 13.362 28.853 10.940 1.00 14.37 162 ASN C C 1
ATOM 3678 O O . ASN C 1 161 ? 14.323 29.618 10.714 1.00 13.53 162 ASN C O 1
ATOM 3683 N N . GLU C 1 162 ? 13.001 27.899 10.086 1.00 15.28 163 GLU C N 1
ATOM 3684 C CA . GLU C 1 162 ? 13.672 27.759 8.799 1.00 17.07 163 GLU C CA 1
ATOM 3685 C C . GLU C 1 162 ? 13.565 29.031 7.949 1.00 16.21 163 GLU C C 1
ATOM 3686 O O . GLU C 1 162 ? 14.555 29.460 7.338 1.00 16.25 163 GLU C O 1
ATOM 3692 N N . ALA C 1 163 ? 12.387 29.642 7.924 1.00 16.16 164 ALA C N 1
ATOM 3693 C CA . ALA C 1 163 ? 12.180 30.868 7.125 1.00 16.10 164 ALA C CA 1
ATOM 3694 C C . ALA C 1 163 ? 13.027 32.010 7.651 1.00 15.38 164 ALA C C 1
ATOM 3695 O O . ALA C 1 163 ? 13.589 32.787 6.870 1.00 15.17 164 ALA C O 1
ATOM 3697 N N . ALA C 1 164 ? 13.180 32.089 8.978 1.00 14.56 165 ALA C N 1
ATOM 3698 C CA . ALA C 1 164 ? 14.035 33.123 9.576 1.00 14.23 165 ALA C CA 1
ATOM 3699 C C . ALA C 1 164 ? 15.508 32.932 9.219 1.00 14.35 165 ALA C C 1
ATOM 3700 O O . ALA C 1 164 ? 16.216 33.877 8.864 1.00 13.66 165 ALA C O 1
ATOM 3702 N N . HIS C 1 165 ? 15.965 31.687 9.267 1.00 14.81 166 HIS C N 1
ATOM 3703 C CA . HIS C 1 165 ? 17.299 31.354 8.809 1.00 15.16 166 HIS C CA 1
ATOM 3704 C C . HIS C 1 165 ? 17.555 31.693 7.365 1.00 15.93 166 HIS C C 1
ATOM 3705 O O . HIS C 1 165 ? 18.694 32.000 7.003 1.00 16.55 166 HIS C O 1
ATOM 3712 N N . ALA C 1 166 ? 16.531 31.617 6.520 1.00 15.58 167 ALA C N 1
ATOM 3713 C CA . ALA C 1 166 ? 16.706 31.856 5.093 1.00 16.25 167 ALA C CA 1
ATOM 3714 C C . ALA C 1 166 ? 16.735 33.343 4.706 1.00 15.95 167 ALA C C 1
ATOM 3715 O O . ALA C 1 166 ? 17.111 33.677 3.585 1.00 15.92 167 ALA C O 1
ATOM 3717 N N . MET C 1 167 ? 16.328 34.218 5.609 1.00 15.66 168 MET C N 1
ATOM 3718 C CA . MET C 1 167 ? 16.349 35.652 5.350 1.00 16.89 168 MET C CA 1
ATOM 3719 C C . MET C 1 167 ? 17.738 36.170 5.056 1.00 16.55 168 MET C C 1
ATOM 3720 O O . MET C 1 167 ? 18.726 35.700 5.619 1.00 16.56 168 MET C O 1
ATOM 3725 N N . VAL C 1 168 ? 17.788 37.174 4.200 1.00 16.47 169 VAL C N 1
ATOM 3726 C CA . VAL C 1 168 ? 19.073 37.714 3.737 1.00 16.70 169 VAL C CA 1
ATOM 3727 C C . VAL C 1 168 ? 19.092 39.224 3.868 1.00 16.05 169 VAL C C 1
ATOM 3728 O O . VAL C 1 168 ? 18.060 39.890 3.721 1.00 16.06 169 VAL C O 1
ATOM 3732 N N . LEU C 1 169 ? 20.267 39.757 4.211 1.00 15.35 170 LEU C N 1
ATOM 3733 C CA . LEU C 1 169 ? 20.480 41.194 4.296 1.00 14.84 170 LEU C CA 1
ATOM 3734 C C . LEU C 1 169 ? 21.312 41.622 3.095 1.00 15.15 170 LEU C C 1
ATOM 3735 O O . LEU C 1 169 ? 22.410 41.119 2.895 1.00 14.57 170 LEU C O 1
ATOM 3740 N N . PRO C 1 170 ? 20.785 42.541 2.271 1.00 15.53 171 PRO C N 1
ATOM 3741 C CA . PRO C 1 170 ? 21.506 42.896 1.060 1.00 15.86 171 PRO C CA 1
ATOM 3742 C C . PRO C 1 170 ? 22.613 43.916 1.336 1.00 15.72 171 PRO C C 1
ATOM 3743 O O . PRO C 1 170 ? 22.616 44.553 2.395 1.00 15.10 171 PRO C O 1
ATOM 3747 N N . PRO C 1 171 ? 23.535 44.094 0.382 1.00 16.26 172 PRO C N 1
ATOM 3748 C CA . PRO C 1 171 ? 24.511 45.189 0.453 1.00 16.47 172 PRO C CA 1
ATOM 3749 C C . PRO C 1 171 ? 23.862 46.554 0.563 1.00 17.37 172 PRO C C 1
ATOM 3750 O O . PRO C 1 171 ? 22.744 46.743 0.116 1.00 17.93 172 PRO C O 1
ATOM 3754 N N . LEU C 1 172 ? 24.581 47.509 1.139 1.00 18.14 173 LEU C N 1
ATOM 3755 C CA . LEU C 1 172 ? 24.171 48.903 1.076 1.00 19.87 173 LEU C CA 1
ATOM 3756 C C . LEU C 1 172 ? 24.154 49.330 -0.389 1.00 21.71 173 LEU C C 1
ATOM 3757 O O . LEU C 1 172 ? 24.977 48.873 -1.167 1.00 20.43 173 LEU C O 1
ATOM 3762 N N . GLU C 1 173 ? 23.204 50.185 -0.743 1.00 25.17 174 GLU C N 1
ATOM 3763 C CA . GLU C 1 173 ? 22.999 50.600 -2.139 1.00 29.84 174 GLU C CA 1
ATOM 3764 C C . GLU C 1 173 ? 23.858 51.794 -2.459 1.00 34.22 174 GLU C C 1
ATOM 3765 O O . GLU C 1 173 ? 24.628 52.286 -1.635 1.00 36.71 174 GLU C O 1
ATOM 3768 N N . THR D 1 6 ? 8.408 25.036 49.593 1.00 42.50 7 THR D N 1
ATOM 3769 C CA . THR D 1 6 ? 7.355 24.260 50.328 1.00 40.51 7 THR D CA 1
ATOM 3770 C C . THR D 1 6 ? 5.962 24.477 49.697 1.00 37.94 7 THR D C 1
ATOM 3771 O O . THR D 1 6 ? 5.305 23.526 49.255 1.00 39.35 7 THR D O 1
ATOM 3773 N N . ALA D 1 7 ? 5.520 25.731 49.636 1.00 34.00 8 ALA D N 1
ATOM 3774 C CA . ALA D 1 7 ? 4.185 26.049 49.159 1.00 30.74 8 ALA D CA 1
ATOM 3775 C C . ALA D 1 7 ? 4.174 26.041 47.634 1.00 27.43 8 ALA D C 1
ATOM 3776 O O . ALA D 1 7 ? 5.230 26.226 46.994 1.00 29.13 8 ALA D O 1
ATOM 3778 N N . HIS D 1 8 ? 3.000 25.815 47.061 1.00 22.47 9 HIS D N 1
ATOM 3779 C CA . HIS D 1 8 ? 2.783 26.010 45.618 1.00 20.02 9 HIS D CA 1
ATOM 3780 C C . HIS D 1 8 ? 3.570 25.044 44.760 1.00 20.42 9 HIS D C 1
ATOM 3781 O O . HIS D 1 8 ? 4.125 25.415 43.718 1.00 18.27 9 HIS D O 1
ATOM 3788 N N . THR D 1 9 ? 3.649 23.790 45.219 1.00 20.70 10 THR D N 1
ATOM 3789 C CA . THR D 1 9 ? 4.210 22.706 44.436 1.00 21.01 10 THR D CA 1
ATOM 3790 C C . THR D 1 9 ? 3.131 21.644 44.202 1.00 21.04 10 THR D C 1
ATOM 3791 O O . THR D 1 9 ? 2.121 21.593 44.903 1.00 20.35 10 THR D O 1
ATOM 3795 N N . HIS D 1 10 ? 3.346 20.812 43.200 1.00 21.42 11 HIS D N 1
ATOM 3796 C CA . HIS D 1 10 ? 2.463 19.711 42.891 1.00 21.70 11 HIS D CA 1
ATOM 3797 C C . HIS D 1 10 ? 3.226 18.726 42.041 1.00 22.44 11 HIS D C 1
ATOM 3798 O O . HIS D 1 10 ? 4.073 19.113 41.241 1.00 22.92 11 HIS D O 1
ATOM 3805 N N . SER D 1 11 ? 2.908 17.447 42.176 1.00 23.37 12 SER D N 1
ATOM 3806 C CA . SER D 1 11 ? 3.580 16.408 41.381 1.00 24.09 12 SER D CA 1
ATOM 3807 C C . SER D 1 11 ? 3.024 16.328 39.955 1.00 22.53 12 SER D C 1
ATOM 3808 O O . SER D 1 11 ? 3.696 15.840 39.052 1.00 22.49 12 SER D O 1
ATOM 3811 N N . ALA D 1 12 ? 1.805 16.828 39.754 1.00 19.93 13 ALA D N 1
ATOM 3812 C CA . ALA D 1 12 ? 1.139 16.776 38.445 1.00 18.83 13 ALA D CA 1
ATO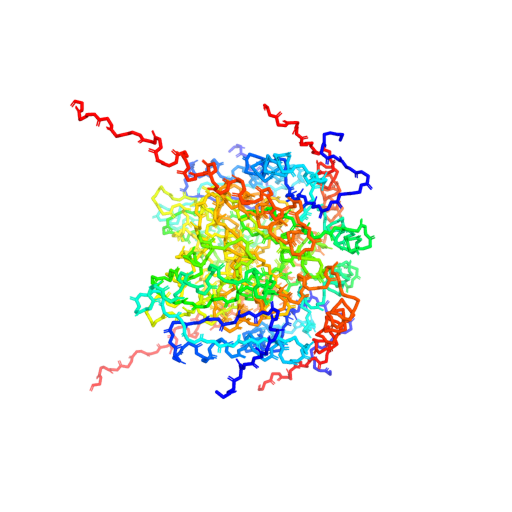M 3813 C C . ALA D 1 12 ? 0.316 18.066 38.220 1.00 17.08 13 ALA D C 1
ATOM 3814 O O . ALA D 1 12 ? -0.902 18.028 38.096 1.00 15.97 13 ALA D O 1
ATOM 3816 N N . PRO D 1 13 ? 1.002 19.214 38.150 1.00 16.06 14 PRO D N 1
ATOM 3817 C CA . PRO D 1 13 ? 0.292 20.463 37.962 1.00 15.13 14 PRO D CA 1
ATOM 3818 C C . PRO D 1 13 ? -0.296 20.572 36.558 1.00 14.74 14 PRO D C 1
ATOM 3819 O O . PRO D 1 13 ? 0.307 20.075 35.590 1.00 14.97 14 PRO D O 1
ATOM 3823 N N . LEU D 1 14 ? -1.459 21.220 36.449 1.00 14.06 15 LEU D N 1
ATOM 3824 C CA . LEU D 1 14 ? -2.044 21.559 35.128 1.00 13.85 15 LEU D CA 1
ATOM 3825 C C . LEU D 1 14 ? -1.755 23.006 34.714 1.00 13.30 15 LEU D C 1
ATOM 3826 O O . LEU D 1 14 ? -1.797 23.326 33.516 1.00 13.32 15 LEU D O 1
ATOM 3831 N N . VAL D 1 15 ? -1.464 23.875 35.687 1.00 12.49 16 VAL D N 1
ATOM 3832 C CA . VAL D 1 15 ? -1.167 25.299 35.434 1.00 12.19 16 VAL D CA 1
ATOM 3833 C C . VAL D 1 15 ? 0.046 25.689 36.225 1.00 12.03 16 VAL D C 1
ATOM 3834 O O . VAL D 1 15 ? 0.189 25.320 37.401 1.00 12.05 16 VAL D O 1
ATOM 3838 N N . GLY D 1 16 ? 0.968 26.378 35.562 1.00 12.18 17 GLY D N 1
ATOM 3839 C CA . GLY D 1 16 ? 2.115 26.966 36.227 1.00 12.02 17 GLY D CA 1
ATOM 3840 C C . GLY D 1 16 ? 1.950 28.473 36.291 1.00 12.03 17 GLY D C 1
ATOM 3841 O O . GLY D 1 16 ? 1.486 29.103 35.302 1.00 12.79 17 GLY D O 1
ATOM 3842 N N . VAL D 1 17 ? 2.309 29.051 37.435 1.00 11.63 18 VAL D N 1
ATOM 3843 C CA . VAL D 1 17 ? 2.262 30.479 37.663 1.00 11.63 18 VAL D CA 1
ATOM 3844 C C . VAL D 1 17 ? 3.670 31.010 37.909 1.00 12.20 18 VAL D C 1
ATOM 3845 O O . VAL D 1 17 ? 4.270 30.766 38.966 1.00 12.68 18 VAL D O 1
ATOM 3849 N N . LEU D 1 18 ? 4.207 31.738 36.930 1.00 12.32 19 LEU D N 1
ATOM 3850 C CA . LEU D 1 18 ? 5.577 32.213 36.974 1.00 12.76 19 LEU D CA 1
ATOM 3851 C C . LEU D 1 18 ? 5.667 33.743 37.104 1.00 13.04 19 LEU D C 1
ATOM 3852 O O . LEU D 1 18 ? 4.774 34.464 36.660 1.00 12.73 19 LEU D O 1
ATOM 3857 N N . MET D 1 19 ? 6.739 34.208 37.740 1.00 13.32 20 MET D N 1
ATOM 3858 C CA . MET D 1 19 ? 7.044 35.627 37.868 1.00 13.98 20 MET D CA 1
ATOM 3859 C C . MET D 1 19 ? 8.526 35.822 38.123 1.00 14.58 20 MET D C 1
ATOM 3860 O O . MET D 1 19 ? 9.191 34.936 38.628 1.00 15.04 20 MET D O 1
ATOM 3865 N N . GLY D 1 20 ? 9.042 36.988 37.767 1.00 15.42 21 GLY D N 1
ATOM 3866 C CA . GLY D 1 20 ? 10.451 37.270 37.860 1.00 16.17 21 GLY D CA 1
ATOM 3867 C C . GLY D 1 20 ? 11.005 37.505 39.237 1.00 16.39 21 GLY D C 1
ATOM 3868 O O . GLY D 1 20 ? 12.217 37.386 39.449 1.00 16.38 21 GLY D O 1
ATOM 3869 N N . SER D 1 21 ? 10.132 37.860 40.172 1.00 16.94 22 SER D N 1
ATOM 3870 C CA . SER D 1 21 ? 10.561 38.201 41.522 1.00 18.18 22 SER D CA 1
ATOM 3871 C C . SER D 1 21 ? 9.469 37.935 42.532 1.00 18.13 22 SER D C 1
ATOM 3872 O O . SER D 1 21 ? 8.286 37.983 42.202 1.00 16.55 22 SER D O 1
ATOM 3875 N N . SER D 1 22 ? 9.861 37.667 43.778 1.00 18.27 23 SER D N 1
ATOM 3876 C CA . SER D 1 22 ? 8.888 37.561 44.838 1.00 18.73 23 SER D CA 1
ATOM 3877 C C . SER D 1 22 ? 8.133 38.895 45.021 1.00 19.23 23 SER D C 1
ATOM 3878 O O . SER D 1 22 ? 7.010 38.883 45.527 1.00 19.00 23 SER D O 1
ATOM 3881 N N . SER D 1 23 ? 8.704 40.026 44.571 1.00 19.49 24 SER D N 1
ATOM 3882 C CA . SER D 1 23 ? 7.981 41.311 44.588 1.00 20.94 24 SER D CA 1
ATOM 3883 C C . SER D 1 23 ? 6.694 41.319 43.739 1.00 20.54 24 SER D C 1
ATOM 3884 O O . SER D 1 23 ? 5.783 42.096 44.000 1.00 21.12 24 SER D O 1
ATOM 3887 N N . ASP D 1 24 ? 6.615 40.439 42.742 1.00 19.40 25 ASP D N 1
ATOM 3888 C CA . ASP D 1 24 ? 5.436 40.299 41.889 1.00 18.53 25 ASP D CA 1
ATOM 3889 C C . ASP D 1 24 ? 4.321 39.508 42.578 1.00 17.32 25 ASP D C 1
ATOM 3890 O O . ASP D 1 24 ? 3.194 39.435 42.064 1.00 16.54 25 ASP D O 1
ATOM 3895 N N . TRP D 1 25 ? 4.609 38.913 43.735 1.00 16.97 26 TRP D N 1
ATOM 3896 C CA . TRP D 1 25 ? 3.620 38.051 44.390 1.00 16.65 26 TRP D CA 1
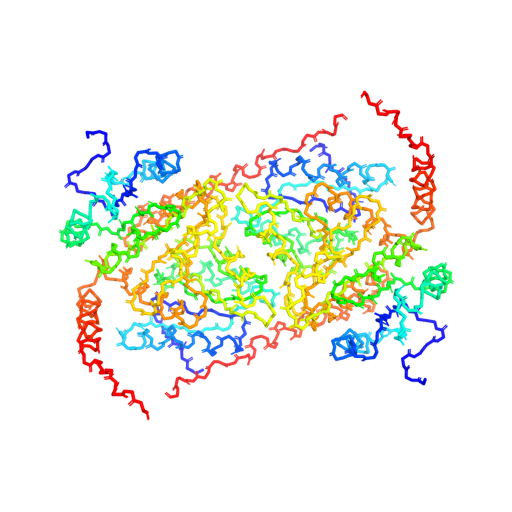ATOM 3897 C C . TRP D 1 25 ? 2.369 38.831 44.802 1.00 17.13 26 TRP D C 1
ATOM 3898 O O . TRP D 1 25 ? 1.266 38.293 44.759 1.00 16.55 26 TRP D O 1
ATOM 3909 N N . ASP D 1 26 ? 2.528 40.100 45.179 1.00 18.24 27 ASP D N 1
ATOM 3910 C CA A ASP D 1 26 ? 1.384 40.954 45.542 0.50 19.18 27 ASP D CA 1
ATOM 3911 C CA B ASP D 1 26 ? 1.378 40.938 45.546 0.50 19.11 27 ASP D CA 1
ATOM 3912 C C . ASP D 1 26 ? 0.282 40.888 44.481 1.00 18.38 27 ASP D C 1
ATOM 3913 O O . ASP D 1 26 ? -0.907 40.881 44.797 1.00 18.51 27 ASP D O 1
ATOM 3922 N N . VAL D 1 27 ? 0.699 40.862 43.227 1.00 16.24 28 VAL D N 1
ATOM 3923 C CA . VAL D 1 27 ? -0.212 40.725 42.092 1.00 15.30 28 VAL D CA 1
ATOM 3924 C C . VAL D 1 27 ? -0.535 39.265 41.771 1.00 14.48 28 VAL D C 1
ATOM 3925 O O . VAL D 1 27 ? -1.696 38.893 41.665 1.00 13.93 28 VAL D O 1
ATOM 3929 N N . MET D 1 28 ? 0.489 38.436 41.618 1.00 14.33 29 MET D N 1
ATOM 3930 C CA . MET D 1 28 ? 0.306 37.079 41.102 1.00 13.91 29 MET D CA 1
ATOM 3931 C C . MET D 1 28 ? -0.395 36.117 42.066 1.00 14.46 29 MET D C 1
ATOM 3932 O O . MET D 1 28 ? -0.974 35.113 41.640 1.00 14.67 29 MET D O 1
ATOM 3937 N N . LYS D 1 29 ? -0.391 36.437 43.355 1.00 14.94 30 LYS D N 1
ATOM 3938 C CA . LYS D 1 29 ? -1.125 35.634 44.321 1.00 15.33 30 LYS D CA 1
ATOM 3939 C C . LYS D 1 29 ? -2.619 35.569 43.992 1.00 14.61 30 LYS D C 1
ATOM 3940 O O . LYS D 1 29 ? -3.309 34.620 44.393 1.00 14.18 30 LYS D O 1
ATOM 3946 N N . HIS D 1 30 ? -3.135 36.588 43.305 1.00 14.67 31 HIS D N 1
ATOM 3947 C CA . HIS D 1 30 ? -4.545 36.589 42.858 1.00 14.73 31 HIS D CA 1
ATOM 3948 C C . HIS D 1 30 ? -4.837 35.520 41.836 1.00 13.83 31 HIS D C 1
ATOM 3949 O O . HIS D 1 30 ? -5.958 35.024 41.773 1.00 14.32 31 HIS D O 1
ATOM 3956 N N . ALA D 1 31 ? -3.847 35.158 41.014 1.00 13.29 32 ALA D N 1
ATOM 3957 C CA . ALA D 1 31 ? -3.968 34.012 40.116 1.00 12.82 32 ALA D CA 1
ATOM 3958 C C . ALA D 1 31 ? -4.048 32.713 40.932 1.00 12.84 32 ALA D C 1
ATOM 3959 O O . ALA D 1 31 ? -4.924 31.863 40.721 1.00 12.84 32 ALA D O 1
ATOM 3961 N N . VAL D 1 32 ? -3.140 32.591 41.899 1.00 13.07 33 VAL D N 1
ATOM 3962 C CA . VAL D 1 32 ? -3.071 31.396 42.743 1.00 12.98 33 VAL D CA 1
ATOM 3963 C C . VAL D 1 32 ? -4.351 31.235 43.558 1.00 12.83 33 VAL D C 1
ATOM 3964 O O . VAL D 1 32 ? -4.829 30.116 43.696 1.00 13.07 33 VAL D O 1
ATOM 3968 N N . ALA D 1 33 ? -4.950 32.335 44.032 1.00 13.11 34 ALA D N 1
ATOM 3969 C CA . ALA D 1 33 ? -6.185 32.242 44.814 1.00 13.69 34 ALA D CA 1
ATOM 3970 C C . ALA D 1 33 ? -7.296 31.591 43.974 1.00 13.37 34 ALA D C 1
ATOM 3971 O O . ALA D 1 33 ? -8.049 30.751 44.467 1.00 13.67 34 ALA D O 1
ATOM 3973 N N . ILE D 1 34 ? -7.392 31.976 42.695 1.00 12.82 35 ILE D N 1
ATOM 3974 C CA . ILE D 1 34 ? -8.405 31.403 41.817 1.00 12.46 35 ILE D CA 1
ATOM 3975 C C . ILE D 1 34 ? -8.144 29.920 41.604 1.00 12.29 35 ILE D C 1
ATOM 3976 O O . ILE D 1 34 ? -9.060 29.099 41.711 1.00 12.22 35 ILE D O 1
ATOM 3981 N N . LEU D 1 35 ? -6.899 29.570 41.320 1.00 12.17 36 LEU D N 1
ATOM 3982 C CA . LEU D 1 35 ? -6.565 28.161 41.088 1.00 12.42 36 LEU D CA 1
ATOM 3983 C C . LEU D 1 35 ? -6.876 27.270 42.325 1.00 13.23 36 LEU D C 1
ATOM 3984 O O . LEU D 1 35 ? -7.436 26.191 42.181 1.00 13.14 36 LEU D O 1
ATOM 3989 N N . GLN D 1 36 ? -6.586 27.768 43.520 1.00 14.19 37 GLN D N 1
ATOM 3990 C CA . GLN D 1 36 ? -6.944 27.066 44.745 1.00 15.31 37 GLN D CA 1
ATOM 3991 C C . GLN D 1 36 ? -8.452 26.922 44.884 1.00 15.68 37 GLN D C 1
ATOM 3992 O O . GLN D 1 36 ? -8.960 25.828 45.193 1.00 16.28 37 GLN D O 1
ATOM 3998 N N . GLU D 1 37 ? -9.178 28.010 44.655 1.00 16.04 38 GLU D N 1
ATOM 3999 C CA . GLU D 1 37 ? -10.632 27.985 44.761 1.00 17.65 38 GLU D CA 1
ATOM 4000 C C . GLU D 1 37 ? -11.253 26.959 43.823 1.00 16.85 38 GLU D C 1
ATOM 4001 O O . GLU D 1 37 ? -12.241 26.311 44.186 1.00 17.27 38 GLU D O 1
ATOM 4007 N N . PHE D 1 38 ? -10.696 26.821 42.616 1.00 15.40 39 PHE D N 1
ATOM 4008 C CA . PHE D 1 38 ? -11.234 25.906 41.609 1.00 15.01 39 PHE D CA 1
ATOM 4009 C C . PHE D 1 38 ? -10.673 24.484 41.722 1.00 14.91 39 PHE D C 1
ATOM 4010 O O . PHE D 1 38 ? -11.037 23.601 40.926 1.00 14.13 39 PHE D O 1
ATOM 4018 N N . GLY D 1 39 ? -9.789 24.267 42.699 1.00 14.96 40 GLY D N 1
ATOM 4019 C CA . GLY D 1 39 ? -9.172 22.960 42.885 1.00 15.21 40 GLY D CA 1
ATOM 4020 C C . GLY D 1 39 ? -8.260 22.522 41.744 1.00 15.25 40 GLY D C 1
ATOM 4021 O O . GLY D 1 39 ? -8.101 21.330 41.496 1.00 15.83 40 GLY D O 1
ATOM 4022 N N . VAL D 1 40 ? -7.624 23.474 41.062 1.00 14.07 41 VAL D N 1
ATOM 4023 C CA . VAL D 1 40 ? -6.766 23.143 39.946 1.00 13.72 41 VAL D CA 1
ATOM 4024 C C . VAL D 1 40 ? -5.363 22.824 40.463 1.00 13.94 41 VAL D C 1
ATOM 4025 O O . VAL D 1 40 ? -4.774 23.650 41.152 1.00 13.32 41 VAL D O 1
ATOM 4029 N N . PRO D 1 41 ? -4.834 21.628 40.150 1.00 14.37 42 PRO D N 1
ATOM 4030 C CA . PRO D 1 41 ? -3.438 21.334 40.481 1.00 14.68 42 PRO D CA 1
ATOM 4031 C C . PRO D 1 41 ? -2.514 22.356 39.822 1.00 14.36 42 PRO D C 1
ATOM 4032 O O . PRO D 1 41 ? -2.603 22.572 38.600 1.00 13.97 42 PRO D O 1
ATOM 4036 N N . TYR D 1 42 ? -1.672 22.999 40.621 1.00 14.28 43 TYR D N 1
ATOM 4037 C CA . TYR D 1 42 ? -0.803 24.090 40.123 1.00 13.85 43 TYR D CA 1
ATOM 4038 C C . TYR D 1 42 ? 0.537 24.142 40.843 1.00 14.36 43 TYR D C 1
ATOM 4039 O O . TYR D 1 42 ? 0.701 23.600 41.949 1.00 14.58 43 TYR D O 1
ATOM 4048 N N . GLU D 1 43 ? 1.466 24.882 40.235 1.00 13.68 44 GLU D N 1
ATOM 4049 C CA . GLU D 1 43 ? 2.712 25.264 40.876 1.00 14.08 44 GLU D CA 1
ATOM 4050 C C . GLU D 1 43 ? 2.933 26.760 40.635 1.00 13.86 44 GLU D C 1
ATOM 4051 O O . GLU D 1 43 ? 2.475 27.292 39.608 1.00 13.14 44 GLU D O 1
ATOM 4057 N N . ALA D 1 44 ? 3.647 27.414 41.554 1.00 14.37 45 ALA D N 1
ATOM 4058 C CA . ALA D 1 44 ? 4.029 28.833 41.413 1.00 14.77 45 ALA D CA 1
ATOM 4059 C C . ALA D 1 44 ? 5.522 28.939 41.702 1.00 15.81 45 ALA D C 1
ATOM 4060 O O . ALA D 1 44 ? 6.000 28.367 42.689 1.00 16.78 45 ALA D O 1
ATOM 4062 N N A LYS D 1 45 ? 6.263 29.627 40.837 0.50 15.37 46 LYS D N 1
ATOM 4063 N N B LYS D 1 45 ? 6.236 29.686 40.868 0.50 15.40 46 LYS D N 1
ATOM 4064 C CA A LYS D 1 45 ? 7.727 29.627 40.882 0.50 16.01 46 LYS D CA 1
ATOM 4065 C CA B LYS D 1 45 ? 7.686 29.711 40.900 0.50 16.06 46 LYS D CA 1
ATOM 4066 C C A LYS D 1 45 ? 8.235 31.005 40.455 0.50 15.34 46 LYS D C 1
ATOM 4067 C C B LYS D 1 45 ? 8.187 31.080 40.513 0.50 15.36 46 LYS D C 1
ATOM 4068 O O A LYS D 1 45 ? 7.633 31.670 39.600 0.50 14.19 46 LYS D O 1
ATOM 4069 O O B LYS D 1 45 ? 7.558 31.796 39.721 0.50 14.22 46 LYS D O 1
ATOM 4080 N N . VAL D 1 46 ? 9.343 31.428 41.054 1.00 15.14 47 VAL D N 1
ATOM 4081 C CA . VAL D 1 46 ? 10.063 32.615 40.603 1.00 14.86 47 VAL D CA 1
ATOM 4082 C C . VAL D 1 46 ? 10.984 32.144 39.478 1.00 14.40 47 VAL D C 1
ATOM 4083 O O . VAL D 1 46 ? 11.855 31.293 39.687 1.00 14.60 47 VAL D O 1
ATOM 4087 N N . VAL D 1 47 ? 10.701 32.638 38.271 1.00 13.88 48 VAL D N 1
ATOM 4088 C CA . VAL D 1 47 ? 11.498 32.385 37.075 1.00 13.81 48 VAL D CA 1
ATOM 4089 C C . VAL D 1 47 ? 11.650 33.730 36.375 1.00 13.40 48 VAL D C 1
ATOM 4090 O O . VAL D 1 47 ? 10.688 34.269 35.791 1.00 13.89 48 VAL D O 1
ATOM 4094 N N . SER D 1 48 ? 12.852 34.296 36.457 1.00 13.33 49 SER D N 1
ATOM 4095 C CA . SER D 1 48 ? 13.179 35.600 35.859 1.00 12.52 49 SER D CA 1
ATOM 4096 C C . SER D 1 48 ? 13.716 35.496 34.418 1.00 12.53 49 SER D C 1
ATOM 4097 O O . SER D 1 48 ? 14.700 34.777 34.177 1.00 12.57 49 SER D O 1
ATOM 4100 N N . ALA D 1 49 ? 13.077 36.189 33.460 1.00 11.71 50 ALA D N 1
ATOM 4101 C CA . ALA D 1 49 ? 13.568 36.216 32.061 1.00 11.88 50 ALA D CA 1
ATOM 4102 C C . ALA D 1 49 ? 14.999 36.727 31.992 1.00 11.88 50 ALA D C 1
ATOM 4103 O O . ALA D 1 49 ? 15.817 36.220 31.198 1.00 12.32 50 ALA D O 1
ATOM 4105 N N . HIS D 1 50 ? 15.325 37.709 32.835 1.00 11.75 51 HIS D N 1
ATOM 4106 C CA . HIS D 1 50 ? 16.615 38.410 32.716 1.00 12.37 51 HIS D CA 1
ATOM 4107 C C . HIS D 1 50 ? 17.700 37.878 33.640 1.00 12.90 51 HIS D C 1
ATOM 4108 O O . HIS D 1 50 ? 18.865 37.948 33.282 1.00 12.79 51 HIS D O 1
ATOM 4115 N N . ARG D 1 51 ? 17.327 37.376 34.818 1.00 13.19 52 ARG D N 1
ATOM 4116 C CA . ARG D 1 51 ? 18.281 36.784 35.773 1.00 14.07 52 ARG D CA 1
ATOM 4117 C C . ARG D 1 51 ? 18.365 35.268 35.717 1.00 13.31 52 ARG D C 1
ATOM 4118 O O . ARG D 1 51 ? 19.356 34.669 36.217 1.00 13.25 52 ARG D O 1
ATOM 4126 N N . MET D 1 52 ? 17.335 34.640 35.139 1.00 12.49 53 MET D N 1
ATOM 4127 C CA . MET D 1 52 ? 17.284 33.178 34.974 1.00 12.41 53 MET D CA 1
ATOM 4128 C C . MET D 1 52 ? 16.932 32.753 33.534 1.00 11.96 53 MET D C 1
ATOM 4129 O O . MET D 1 52 ? 16.039 31.924 33.323 1.00 11.69 53 MET D O 1
ATOM 4134 N N . PRO D 1 53 ? 17.640 33.304 32.523 1.00 11.67 54 PRO D N 1
ATOM 4135 C CA . PRO D 1 53 ? 17.249 33.020 31.139 1.00 11.73 54 PRO D CA 1
ATOM 4136 C C . PRO D 1 53 ? 17.276 31.536 30.778 1.00 12.59 54 PRO D C 1
ATOM 4137 O O . PRO D 1 53 ? 16.350 31.043 30.102 1.00 12.49 54 PRO D O 1
ATOM 4141 N N . ASP D 1 54 ? 18.311 30.817 31.227 1.00 13.44 55 ASP D N 1
ATOM 4142 C CA . ASP D 1 54 ? 18.407 29.386 30.893 1.00 14.71 55 ASP D CA 1
ATOM 4143 C C . ASP D 1 54 ? 17.298 28.579 31.550 1.00 14.11 55 ASP D C 1
ATOM 4144 O O . ASP D 1 54 ? 16.701 27.695 30.929 1.00 13.76 55 ASP D O 1
ATOM 4149 N N . GLU D 1 55 ? 16.989 28.927 32.788 1.00 13.73 56 GLU D N 1
ATOM 4150 C CA . GLU D 1 55 ? 15.976 28.224 33.543 1.00 13.94 56 GLU D CA 1
ATOM 4151 C C . GLU D 1 55 ? 14.600 28.492 32.919 1.00 13.40 56 GLU D C 1
ATOM 4152 O O . GLU D 1 55 ? 13.713 27.620 32.914 1.00 13.18 56 GLU D O 1
ATOM 4158 N N . MET D 1 56 ? 14.384 29.718 32.444 1.00 12.62 57 MET D N 1
ATOM 4159 C CA . MET D 1 56 ? 13.152 30.038 31.736 1.00 12.27 57 MET D CA 1
ATOM 4160 C C . MET D 1 56 ? 12.974 29.161 30.500 1.00 12.08 57 MET D C 1
ATOM 4161 O O . MET D 1 56 ? 11.894 28.590 30.271 1.00 11.47 57 MET D O 1
ATOM 4166 N N . PHE D 1 57 ? 14.025 29.055 29.692 1.00 12.21 58 PHE D N 1
ATOM 4167 C CA . PHE D 1 57 ? 13.964 28.200 28.507 1.00 12.72 58 PHE D CA 1
ATOM 4168 C C . PHE D 1 57 ? 13.693 26.737 28.898 1.00 13.04 58 PHE D C 1
ATOM 4169 O O . PHE D 1 57 ? 12.891 26.037 28.259 1.00 12.81 58 PHE D O 1
ATOM 4177 N N . ASP D 1 58 ? 14.354 26.276 29.951 1.00 13.66 59 ASP D N 1
ATOM 4178 C CA . ASP D 1 58 ? 14.175 24.882 30.409 1.00 14.86 59 ASP D CA 1
ATOM 4179 C C . ASP D 1 58 ? 12.745 24.601 30.813 1.00 14.01 59 ASP D C 1
ATOM 4180 O O . ASP D 1 58 ? 12.183 23.548 30.450 1.00 14.65 59 ASP D O 1
ATOM 4185 N N . TYR D 1 59 ? 12.160 25.529 31.575 1.00 13.24 60 TYR D N 1
ATOM 4186 C CA . TYR D 1 59 ? 10.778 25.388 32.034 1.00 13.08 60 TYR D CA 1
ATOM 4187 C C . TYR D 1 59 ? 9.838 25.246 30.852 1.00 12.79 60 TYR D C 1
ATOM 4188 O O . TYR D 1 59 ? 8.961 24.363 30.861 1.00 12.42 60 TYR D O 1
ATOM 4197 N N . ALA D 1 60 ? 9.986 26.147 29.858 1.00 12.68 61 ALA D N 1
ATOM 4198 C CA . ALA D 1 60 ? 9.111 26.150 28.687 1.00 12.62 61 ALA D CA 1
ATOM 4199 C C . ALA D 1 60 ? 9.300 24.821 27.911 1.00 13.31 61 ALA D C 1
ATOM 4200 O O . ALA D 1 60 ? 8.323 24.182 27.508 1.00 13.38 61 ALA D O 1
ATOM 4202 N N . GLU D 1 61 ? 10.542 24.422 27.713 1.00 13.99 62 GLU D N 1
ATOM 4203 C CA . GLU D 1 61 ? 10.857 23.161 26.998 1.00 15.65 62 GLU D CA 1
ATOM 4204 C C . GLU D 1 61 ? 10.126 21.936 27.596 1.00 15.55 62 GLU D C 1
ATOM 4205 O O . GLU D 1 61 ? 9.567 21.116 26.855 1.00 15.98 62 GLU D O 1
ATOM 4211 N N . LYS D 1 62 ? 10.093 21.854 28.918 1.00 15.43 63 LYS D N 1
ATOM 4212 C CA . LYS D 1 62 ? 9.535 20.692 29.619 1.00 15.96 63 LYS D CA 1
ATOM 4213 C C . LYS D 1 62 ? 8.036 20.767 29.895 1.00 15.37 63 LYS D C 1
ATOM 4214 O O . LYS D 1 62 ? 7.463 19.779 30.332 1.00 15.21 63 LYS D O 1
ATOM 4220 N N . ALA D 1 63 ? 7.403 21.924 29.646 1.00 14.66 64 ALA D N 1
ATOM 4221 C CA . ALA D 1 63 ? 6.020 22.169 30.044 1.00 14.74 64 ALA D CA 1
ATOM 4222 C C . ALA D 1 63 ? 5.034 21.126 29.524 1.00 15.28 64 ALA D C 1
ATOM 4223 O O . ALA D 1 63 ? 4.235 20.574 30.303 1.00 15.97 64 ALA D O 1
ATOM 4225 N N . ARG D 1 64 ? 5.059 20.861 28.223 1.00 15.62 65 ARG D N 1
ATOM 4226 C CA . ARG D 1 64 ? 4.063 19.961 27.638 1.00 16.39 65 ARG D CA 1
ATOM 4227 C C . ARG D 1 64 ? 4.207 18.530 28.172 1.00 17.52 65 ARG D C 1
ATOM 4228 O O . ARG D 1 64 ? 3.204 17.922 28.558 1.00 16.57 65 ARG D O 1
ATOM 4236 N N . GLU D 1 65 ? 5.440 18.013 28.184 1.00 18.43 66 GLU D N 1
ATOM 4237 C CA . GLU D 1 65 ? 5.689 16.645 28.640 1.00 20.70 66 GLU D CA 1
ATOM 4238 C C . GLU D 1 65 ? 5.372 16.489 30.134 1.00 20.01 66 GLU D C 1
ATOM 4239 O O . GLU D 1 65 ? 5.021 15.395 30.610 1.00 20.31 66 GLU D O 1
ATOM 4245 N N . ARG D 1 66 ? 5.440 17.576 30.885 1.00 18.25 67 ARG D N 1
ATOM 4246 C CA . ARG D 1 66 ? 5.069 17.519 32.296 1.00 18.17 67 ARG D CA 1
ATOM 4247 C C . ARG D 1 66 ? 3.552 17.546 32.487 1.00 18.05 67 ARG D C 1
ATOM 4248 O O . ARG D 1 66 ? 3.085 17.298 33.591 1.00 19.14 67 ARG D O 1
ATOM 4256 N N . GLY D 1 67 ? 2.796 17.840 31.421 1.00 16.91 68 GLY D N 1
ATOM 4257 C CA . GLY D 1 67 ? 1.340 17.891 31.487 1.00 15.90 68 GLY D CA 1
ATOM 4258 C C . GLY D 1 67 ? 0.739 19.266 31.745 1.00 15.16 68 GLY D C 1
ATOM 4259 O O . GLY D 1 67 ? -0.459 19.374 31.998 1.00 14.62 68 GLY D O 1
ATOM 4260 N N . LEU D 1 68 ? 1.553 20.335 31.712 1.00 14.28 69 LEU D N 1
ATOM 4261 C CA . LEU D 1 68 ? 0.988 21.677 31.858 1.00 13.58 69 LEU D CA 1
ATOM 4262 C C . LEU D 1 68 ? 0.056 21.988 30.684 1.00 13.15 69 LEU D C 1
ATOM 4263 O O . LEU D 1 68 ? 0.407 21.756 29.537 1.00 13.01 69 LEU D O 1
ATOM 4268 N N . ARG D 1 69 ? -1.081 22.603 31.000 1.00 12.80 70 ARG D N 1
ATOM 4269 C CA . ARG D 1 69 ? -2.086 23.004 30.037 1.00 12.91 70 ARG D CA 1
ATOM 4270 C C . ARG D 1 69 ? -2.104 24.525 29.813 1.00 12.38 70 ARG D C 1
ATOM 4271 O O . ARG D 1 69 ? -2.715 25.008 28.833 1.00 12.02 70 ARG D O 1
ATOM 4279 N N . ALA D 1 70 ? -1.478 25.270 30.733 1.00 11.84 71 ALA D N 1
ATOM 4280 C CA . ALA D 1 70 ? -1.349 26.711 30.615 1.00 11.44 71 ALA D CA 1
ATOM 4281 C C . ALA D 1 70 ? -0.229 27.189 31.520 1.00 11.26 71 ALA D C 1
ATOM 4282 O O . ALA D 1 70 ? -0.034 26.653 32.621 1.00 11.39 71 ALA D O 1
ATOM 4284 N N . ILE D 1 71 ? 0.501 28.200 31.059 1.00 10.64 72 ILE D N 1
ATOM 4285 C CA . ILE D 1 71 ? 1.474 28.902 31.876 1.00 10.69 72 ILE D CA 1
ATOM 4286 C C . ILE D 1 71 ? 1.034 30.360 32.023 1.00 10.47 72 ILE D C 1
ATOM 4287 O O . ILE D 1 71 ? 0.872 31.076 31.020 1.00 10.21 72 ILE D O 1
ATOM 4292 N N . ILE D 1 72 ? 0.823 30.773 33.269 1.00 10.25 73 ILE D N 1
ATOM 4293 C CA . ILE D 1 72 ? 0.480 32.151 33.616 1.00 10.10 73 ILE D CA 1
ATOM 4294 C C . ILE D 1 72 ? 1.785 32.812 34.026 1.00 10.18 73 ILE D C 1
ATOM 4295 O O . ILE D 1 72 ? 2.509 32.301 34.867 1.00 10.50 73 ILE D O 1
ATOM 4300 N N . ALA D 1 73 ? 2.115 33.918 33.387 1.00 9.84 74 ALA D N 1
ATOM 4301 C CA . ALA D 1 73 ? 3.377 34.567 33.606 1.00 9.96 74 ALA D CA 1
ATOM 4302 C C . ALA D 1 73 ? 3.163 36.055 33.775 1.00 10.02 74 ALA D C 1
ATOM 4303 O O . ALA D 1 73 ? 2.555 36.703 32.911 1.00 9.51 74 ALA D O 1
ATOM 4305 N N . GLY D 1 74 ? 3.648 36.570 34.905 1.00 10.37 75 GLY D N 1
ATOM 4306 C CA . GLY D 1 74 ? 3.586 37.981 35.216 1.00 10.70 75 GLY D CA 1
ATOM 4307 C C . GLY D 1 74 ? 4.923 38.669 35.089 1.00 11.07 75 GLY D C 1
ATOM 4308 O O . GLY D 1 74 ? 5.947 38.128 35.544 1.00 11.34 75 GLY D O 1
ATOM 4309 N N . ALA D 1 75 ? 4.908 39.879 34.547 1.00 10.97 76 ALA D N 1
ATOM 4310 C CA . ALA D 1 75 ? 6.119 40.673 34.430 1.00 11.49 76 ALA D CA 1
ATOM 4311 C C . ALA D 1 75 ? 5.789 42.136 34.234 1.00 11.47 76 ALA D C 1
ATOM 4312 O O . ALA D 1 75 ? 4.725 42.488 33.694 1.00 10.94 76 ALA D O 1
ATOM 4314 N N . GLY D 1 76 ? 6.718 42.995 34.652 1.00 11.97 77 GLY D N 1
ATOM 4315 C CA . GLY D 1 76 ? 6.531 44.430 34.512 1.00 12.23 77 GLY D CA 1
ATOM 4316 C C . GLY D 1 76 ? 7.720 45.112 33.865 1.00 12.41 77 GLY D C 1
ATOM 4317 O O . GLY D 1 76 ? 8.830 44.539 33.759 1.00 12.73 77 GLY D O 1
ATOM 4318 N N . GLY D 1 77 ? 7.501 46.347 33.436 1.00 12.20 78 GLY D N 1
ATOM 4319 C CA . GLY D 1 77 ? 8.531 47.109 32.731 1.00 12.26 78 GLY D CA 1
ATOM 4320 C C . GLY D 1 77 ? 8.775 46.560 31.335 1.00 12.16 78 GLY D C 1
ATOM 4321 O O . GLY D 1 77 ? 7.819 46.305 30.583 1.00 12.20 78 GLY D O 1
ATOM 4322 N N . ALA D 1 78 ? 10.057 46.345 31.002 1.00 11.81 79 ALA D N 1
ATOM 4323 C CA . ALA D 1 78 ? 10.445 45.631 29.800 1.00 11.76 79 ALA D CA 1
ATOM 4324 C C . ALA D 1 78 ? 10.124 44.176 30.113 1.00 11.63 79 ALA D C 1
ATOM 4325 O O . ALA D 1 78 ? 10.975 43.401 30.578 1.00 11.64 79 ALA D O 1
ATOM 4327 N N . ALA D 1 79 ? 8.865 43.811 29.874 1.00 11.14 80 ALA D N 1
ATOM 4328 C CA . ALA D 1 79 ? 8.298 42.575 30.385 1.00 11.24 80 ALA D CA 1
ATOM 4329 C C . ALA D 1 79 ? 8.433 41.485 29.320 1.00 11.25 80 ALA D C 1
ATOM 4330 O O . ALA D 1 79 ? 7.687 41.474 28.328 1.00 12.40 80 ALA D O 1
ATOM 4332 N N . HIS D 1 80 ? 9.439 40.626 29.463 1.00 10.50 81 HIS D N 1
ATOM 4333 C CA . HIS D 1 80 ? 9.800 39.676 28.414 1.00 10.18 81 HIS D CA 1
ATOM 4334 C C . HIS D 1 80 ? 9.480 38.228 28.771 1.00 9.92 81 HIS D C 1
ATOM 4335 O O . HIS D 1 80 ? 9.514 37.350 27.922 1.00 9.61 81 HIS D O 1
ATOM 4342 N N . LEU D 1 81 ? 9.149 37.958 30.028 1.00 9.72 82 LEU D N 1
ATOM 4343 C CA . LEU D 1 81 ? 8.973 36.582 30.471 1.00 9.59 82 LEU D CA 1
ATOM 4344 C C . LEU D 1 81 ? 7.838 35.872 29.694 1.00 9.56 82 LEU D C 1
ATOM 4345 O O . LEU D 1 81 ? 8.041 34.773 29.184 1.00 9.59 82 LEU D O 1
ATOM 4350 N N . PRO D 1 82 ? 6.649 36.505 29.538 1.00 9.50 83 PRO D N 1
ATOM 4351 C CA . PRO D 1 82 ? 5.597 35.751 28.790 1.00 9.42 83 PRO D CA 1
ATOM 4352 C C . PRO D 1 82 ? 5.990 35.421 27.348 1.00 9.38 83 PRO D C 1
ATOM 4353 O O . PRO D 1 82 ? 5.791 34.281 26.863 1.00 9.17 83 PRO D O 1
ATOM 4357 N N . GLY D 1 83 ? 6.564 36.401 26.656 1.00 9.23 84 GLY D N 1
ATOM 4358 C CA . GLY D 1 83 ? 6.827 36.237 25.214 1.00 9.28 84 GLY D CA 1
ATOM 4359 C C . GLY D 1 83 ? 7.936 35.219 24.969 1.00 9.53 84 GLY D C 1
ATOM 4360 O O . GLY D 1 83 ? 7.877 34.416 24.023 1.00 9.57 84 GLY D O 1
ATOM 4361 N N . MET D 1 84 ? 8.932 35.213 25.845 1.00 9.64 85 MET D N 1
ATOM 4362 C CA . MET D 1 84 ? 10.043 34.237 25.734 1.00 9.87 85 MET D CA 1
ATOM 4363 C C . MET D 1 84 ? 9.664 32.813 26.168 1.00 10.00 85 MET D C 1
ATOM 4364 O O . MET D 1 84 ? 10.172 31.852 25.585 1.00 10.36 85 MET D O 1
ATOM 4369 N N . LEU D 1 85 ? 8.774 32.662 27.151 1.00 9.82 86 LEU D N 1
ATOM 4370 C CA . LEU D 1 85 ? 8.184 31.357 27.434 1.00 9.90 86 LEU D CA 1
ATOM 4371 C C . LEU D 1 85 ? 7.446 30.866 26.167 1.00 9.90 86 LEU D C 1
ATOM 4372 O O . LEU D 1 85 ? 7.668 29.751 25.713 1.00 9.90 86 LEU D O 1
ATOM 4377 N N . ALA D 1 86 ? 6.627 31.747 25.579 1.00 9.89 87 ALA D N 1
ATOM 4378 C CA . ALA D 1 86 ? 5.808 31.408 24.411 1.00 10.08 87 ALA D CA 1
ATOM 4379 C C . ALA D 1 86 ? 6.687 31.010 23.228 1.00 10.40 87 ALA D C 1
ATOM 4380 O O . ALA D 1 86 ? 6.286 30.187 22.402 1.00 10.84 87 ALA D O 1
ATOM 4382 N N . ALA D 1 87 ? 7.863 31.614 23.127 1.00 10.36 88 ALA D N 1
ATOM 4383 C CA . ALA D 1 87 ? 8.822 31.279 22.065 1.00 10.71 88 ALA D CA 1
ATOM 4384 C C . ALA D 1 87 ? 9.364 29.869 22.161 1.00 11.13 88 ALA D C 1
ATOM 4385 O O . ALA D 1 87 ? 9.843 29.321 21.155 1.00 11.46 88 ALA D O 1
ATOM 4387 N N . LYS D 1 88 ? 9.272 29.273 23.353 1.00 11.29 89 LYS D N 1
ATOM 4388 C CA . LYS D 1 88 ? 9.911 28.002 23.658 1.00 11.80 89 LYS D CA 1
ATOM 4389 C C . LYS D 1 88 ? 8.949 26.877 24.039 1.00 11.99 89 LYS D C 1
ATOM 4390 O O . LYS D 1 88 ? 9.389 25.770 24.349 1.00 12.22 89 LYS D O 1
ATOM 4396 N N . THR D 1 89 ? 7.653 27.125 23.959 1.00 11.98 90 THR D N 1
ATOM 4397 C CA . THR D 1 89 ? 6.634 26.070 24.145 1.00 12.25 90 THR D CA 1
ATOM 4398 C C . THR D 1 89 ? 5.392 26.418 23.325 1.00 12.84 90 THR D C 1
ATOM 4399 O O . THR D 1 89 ? 5.136 27.591 23.059 1.00 13.06 90 THR D O 1
ATOM 4403 N N . THR D 1 90 ? 4.637 25.398 22.900 1.00 13.43 91 THR D N 1
ATOM 4404 C CA . THR D 1 90 ? 3.359 25.623 22.245 1.00 13.57 91 THR D CA 1
ATOM 4405 C C . THR D 1 90 ? 2.172 25.509 23.211 1.00 13.14 91 THR D C 1
ATOM 4406 O O . THR D 1 90 ? 1.027 25.580 22.777 1.00 12.92 91 THR D O 1
ATOM 4410 N N . VAL D 1 91 ? 2.453 25.288 24.483 1.00 12.49 92 VAL D N 1
ATOM 4411 C CA . VAL D 1 91 ? 1.437 25.287 25.524 1.00 12.05 92 VAL D CA 1
ATOM 4412 C C . VAL D 1 91 ? 0.973 26.743 25.661 1.00 11.54 92 VAL D C 1
ATOM 4413 O O . VAL D 1 91 ? 1.813 27.667 25.566 1.00 11.06 92 VAL D O 1
ATOM 4417 N N . PRO D 1 92 ? -0.327 26.958 25.883 1.00 11.16 93 PRO D N 1
ATOM 4418 C CA . PRO D 1 92 ? -0.843 28.333 26.027 1.00 10.93 93 PRO D CA 1
ATOM 4419 C C . PRO D 1 92 ? -0.113 29.129 27.107 1.00 10.70 93 PRO D C 1
ATOM 4420 O O . PRO D 1 92 ? 0.035 28.654 28.236 1.00 10.66 93 PRO D O 1
ATOM 4424 N N . VAL D 1 93 ? 0.371 30.318 26.742 1.00 10.39 94 VAL D N 1
ATOM 4425 C CA . VAL D 1 93 ? 0.967 31.268 27.688 1.00 10.04 94 VAL D CA 1
ATOM 4426 C C . VAL D 1 93 ? 0.041 32.477 27.871 1.00 9.96 94 VAL D C 1
ATOM 4427 O O . VAL D 1 93 ? -0.399 33.113 26.887 1.00 10.10 94 VAL D O 1
ATOM 4431 N N . LEU D 1 94 ? -0.232 32.770 29.140 1.00 9.86 95 LEU D N 1
ATOM 4432 C CA . LEU D 1 94 ? -1.193 33.762 29.581 1.00 9.80 95 LEU D CA 1
ATOM 4433 C C . LEU D 1 94 ? -0.394 34.815 30.302 1.00 9.86 95 LEU D C 1
ATOM 4434 O O . LEU D 1 94 ? 0.144 34.562 31.411 1.00 10.31 95 LEU D O 1
ATOM 4439 N N . GLY D 1 95 ? -0.300 36.005 29.687 1.00 9.62 96 GLY D N 1
ATOM 4440 C CA . GLY D 1 95 ? 0.566 37.078 30.197 1.00 9.32 96 GLY D CA 1
ATOM 4441 C C . GLY D 1 95 ? -0.176 38.073 31.070 1.00 9.33 96 GLY D C 1
ATOM 4442 O O . GLY D 1 95 ? -1.293 38.546 30.700 1.00 9.05 96 GLY D O 1
ATOM 4443 N N . VAL D 1 96 ? 0.427 38.406 32.216 1.00 9.25 97 VAL D N 1
ATOM 4444 C CA . VAL D 1 96 ? -0.171 39.358 33.175 1.00 9.37 97 VAL D CA 1
ATOM 4445 C C . VAL D 1 96 ? 0.805 40.523 33.304 1.00 9.49 97 VAL D C 1
ATOM 4446 O O . VAL D 1 96 ? 1.902 40.346 33.820 1.00 9.51 97 VAL D O 1
ATOM 4450 N N . PRO D 1 97 ? 0.408 41.717 32.832 1.00 9.60 98 PRO D N 1
ATOM 4451 C CA . PRO D 1 97 ? 1.243 42.915 32.995 1.00 9.98 98 PRO D CA 1
ATOM 4452 C C . PRO D 1 97 ? 1.216 43.384 34.439 1.00 10.50 98 PRO D C 1
ATOM 4453 O O . PRO D 1 97 ? 0.154 43.638 34.969 1.00 10.60 98 PRO D O 1
ATOM 4457 N N . VAL D 1 98 ? 2.377 43.417 35.088 1.00 11.05 99 VAL D N 1
ATOM 4458 C CA . VAL D 1 98 ? 2.491 43.926 36.443 1.00 12.03 99 VAL D CA 1
ATOM 4459 C C . VAL D 1 98 ? 2.842 45.416 36.336 1.00 12.65 99 VAL D C 1
ATOM 4460 O O . VAL D 1 98 ? 3.716 45.786 35.551 1.00 13.18 99 VAL D O 1
ATOM 4464 N N . ALA D 1 99 ? 2.147 46.251 37.098 1.00 13.62 100 ALA D N 1
ATOM 4465 C CA . ALA D 1 99 ? 2.363 47.675 37.067 1.00 14.56 100 ALA D CA 1
ATOM 4466 C C . ALA D 1 99 ? 3.738 48.003 37.574 1.00 15.99 100 ALA D C 1
ATOM 4467 O O . ALA D 1 99 ? 4.237 47.450 38.567 1.00 15.91 100 ALA D O 1
ATOM 4469 N N . SER D 1 100 ? 4.355 48.887 36.808 1.00 17.09 101 SER D N 1
ATOM 4470 C CA . SER D 1 100 ? 5.637 49.470 37.054 1.00 17.22 101 SER D CA 1
ATOM 4471 C C . SER D 1 100 ? 5.496 50.780 37.860 1.00 17.38 101 SER D C 1
ATOM 4472 O O . SER D 1 100 ? 4.422 51.425 37.869 1.00 16.52 101 SER D O 1
ATOM 4475 N N . LYS D 1 101 ? 6.592 51.200 38.501 1.00 17.77 102 LYS D N 1
ATOM 4476 C CA . LYS D 1 101 ? 6.537 52.322 39.441 1.00 17.59 102 LYS D CA 1
ATOM 4477 C C . LYS D 1 101 ? 6.158 53.655 38.775 1.00 17.22 102 LYS D C 1
ATOM 4478 O O . LYS D 1 101 ? 5.313 54.400 39.291 1.00 17.05 102 LYS D O 1
ATOM 4484 N N . TYR D 1 102 ? 6.774 53.946 37.631 1.00 15.66 103 TYR D N 1
ATOM 4485 C CA . TYR D 1 102 ? 6.591 55.222 36.948 1.00 15.73 103 TYR D CA 1
ATOM 4486 C C . TYR D 1 102 ? 5.572 55.177 35.816 1.00 15.47 103 TYR D C 1
ATOM 4487 O O . TYR D 1 102 ? 4.731 56.102 35.690 1.00 15.82 103 TYR D O 1
ATOM 4496 N N . LEU D 1 103 ? 5.612 54.125 34.999 1.00 14.64 104 LEU D N 1
ATOM 4497 C CA . LEU D 1 103 ? 4.694 54.064 33.854 1.00 14.36 104 LEU D CA 1
ATOM 4498 C C . LEU D 1 103 ? 3.389 53.293 34.115 1.00 14.80 104 LEU D C 1
ATOM 4499 O O . LEU D 1 103 ? 2.581 53.146 33.203 1.00 14.10 104 LEU D O 1
ATOM 4504 N N . LYS D 1 104 ? 3.221 52.786 35.345 1.00 15.04 105 LYS D N 1
ATOM 4505 C CA . LYS D 1 104 ? 1.967 52.205 35.843 1.00 16.13 105 LYS D CA 1
ATOM 4506 C C . LYS D 1 104 ? 1.483 51.041 34.995 1.00 14.77 105 LYS D C 1
ATOM 4507 O O . LYS D 1 104 ? 0.282 50.798 34.857 1.00 14.77 105 LYS D O 1
ATOM 4513 N N . GLY D 1 105 ? 2.428 50.311 34.432 1.00 13.64 106 GLY D N 1
ATOM 4514 C CA . GLY D 1 105 ? 2.116 49.159 33.611 1.00 13.04 106 GLY D CA 1
ATOM 4515 C C . GLY D 1 105 ? 1.824 49.385 32.134 1.00 12.27 106 GLY D C 1
ATOM 4516 O O . GLY D 1 105 ? 1.536 48.416 31.421 1.00 11.70 106 GLY D O 1
ATOM 4517 N N . VAL D 1 106 ? 1.908 50.624 31.661 1.00 11.85 107 VAL D N 1
ATOM 4518 C CA . VAL D 1 106 ? 1.759 50.889 30.230 1.00 11.49 107 VAL D CA 1
ATOM 4519 C C . VAL D 1 106 ? 2.892 50.168 29.470 1.00 11.22 107 VAL D C 1
ATOM 4520 O O . VAL D 1 106 ? 2.661 49.534 28.438 1.00 10.40 107 VAL D O 1
ATOM 4524 N N . ASP D 1 107 ? 4.108 50.307 29.985 1.00 10.97 108 ASP D N 1
ATOM 4525 C CA . ASP D 1 107 ? 5.277 49.591 29.428 1.00 10.84 108 ASP D CA 1
ATOM 4526 C C . ASP D 1 107 ? 5.121 48.064 29.502 1.00 10.77 108 ASP D C 1
ATOM 4527 O O . ASP D 1 107 ? 5.360 47.359 28.495 1.00 10.87 108 ASP D O 1
ATOM 4532 N N . SER D 1 108 ? 4.644 47.572 30.651 1.00 10.53 109 SER D N 1
ATOM 4533 C CA . SER D 1 108 ? 4.402 46.151 30.845 1.00 10.32 109 SER D CA 1
ATOM 4534 C C . SER D 1 108 ? 3.409 45.633 29.790 1.00 10.01 109 SER D C 1
ATOM 4535 O O . SER D 1 108 ? 3.638 44.593 29.137 1.00 9.50 109 SER D O 1
ATOM 4538 N N . LEU D 1 109 ? 2.317 46.385 29.595 1.00 9.63 110 LEU D N 1
ATOM 4539 C CA . LEU D 1 109 ? 1.287 45.952 28.664 1.00 9.49 110 LEU D CA 1
ATOM 4540 C C . LEU D 1 109 ? 1.817 45.909 27.224 1.00 9.52 110 LEU D C 1
ATOM 4541 O O . LEU D 1 109 ? 1.596 44.933 26.509 1.00 9.27 110 LEU D O 1
ATOM 4546 N N . HIS D 1 110 ? 2.536 46.952 26.818 1.00 9.61 111 HIS D N 1
ATOM 4547 C CA . HIS D 1 110 ? 3.096 47.026 25.469 1.00 9.97 111 HIS D CA 1
ATOM 4548 C C . HIS D 1 110 ? 4.047 45.868 25.205 1.00 9.97 111 HIS D C 1
ATOM 4549 O O . HIS D 1 110 ? 4.006 45.265 24.138 1.00 9.91 111 HIS D O 1
ATOM 4556 N N . SER D 1 111 ? 4.889 45.552 26.185 1.00 10.16 112 SER D N 1
ATOM 4557 C CA . SER D 1 111 ? 5.928 44.523 26.049 1.00 10.67 112 SER D CA 1
ATOM 4558 C C . SER D 1 111 ? 5.351 43.122 25.990 1.00 10.29 112 SER D C 1
ATOM 4559 O O . SER D 1 111 ? 6.012 42.201 25.547 1.00 10.64 112 SER D O 1
ATOM 4562 N N . ILE D 1 112 ? 4.136 42.947 26.494 1.00 9.82 113 ILE D N 1
ATOM 4563 C CA . ILE D 1 112 ? 3.495 41.647 26.525 1.00 9.36 113 ILE D CA 1
ATOM 4564 C C . ILE D 1 112 ? 2.529 41.466 25.350 1.00 9.25 113 ILE D C 1
ATOM 4565 O O . ILE D 1 112 ? 2.583 40.454 24.648 1.00 9.32 113 ILE D O 1
ATOM 4570 N N . VAL D 1 113 ? 1.637 42.428 25.116 1.00 8.96 114 VAL D N 1
ATOM 4571 C CA . VAL D 1 113 ? 0.540 42.180 24.172 1.00 9.01 114 VAL D CA 1
ATOM 4572 C C . VAL D 1 113 ? 0.981 42.247 22.712 1.00 9.18 114 VAL D C 1
ATOM 4573 O O . VAL D 1 113 ? 0.416 41.552 21.851 1.00 9.05 114 VAL D O 1
ATOM 4577 N N . GLN D 1 114 ? 1.985 43.078 22.429 1.00 9.22 115 GLN D N 1
ATOM 4578 C CA . GLN D 1 114 ? 2.337 43.409 21.046 1.00 9.43 115 GLN D CA 1
ATOM 4579 C C . GLN D 1 114 ? 3.206 42.361 20.324 1.00 9.75 115 GLN D C 1
ATOM 4580 O O . GLN D 1 114 ? 4.059 42.720 19.508 1.00 9.84 115 GLN D O 1
ATOM 4586 N N . MET D 1 115 ? 2.999 41.095 20.632 1.00 10.11 116 MET D N 1
ATOM 4587 C CA . MET D 1 115 ? 3.752 39.999 20.012 1.00 10.75 116 MET D CA 1
ATOM 4588 C C . MET D 1 115 ? 3.517 39.924 18.500 1.00 11.75 116 MET D C 1
ATOM 4589 O O . MET D 1 115 ? 2.347 39.987 18.038 1.00 11.82 116 MET D O 1
ATOM 4594 N N . PRO D 1 116 ? 4.617 39.792 17.717 1.00 12.74 117 PRO D N 1
ATOM 4595 C CA A PRO D 1 116 ? 4.417 39.665 16.282 0.50 13.11 117 PRO D CA 1
ATOM 4596 C CA B PRO D 1 116 ? 4.517 39.630 16.271 0.50 13.12 117 PRO D CA 1
ATOM 4597 C C . PRO D 1 116 ? 3.855 38.296 15.887 1.00 13.34 117 PRO D C 1
ATOM 4598 O O . PRO D 1 116 ? 3.848 37.358 16.688 1.00 13.19 117 PRO D O 1
ATOM 4605 N N . LYS D 1 117 ? 3.341 38.219 14.665 1.00 13.62 118 LYS D N 1
ATOM 4606 C CA . LYS D 1 117 ? 2.731 36.983 14.151 1.00 14.31 118 LYS D CA 1
ATOM 4607 C C . LYS D 1 117 ? 3.666 35.790 14.336 1.00 13.59 118 LYS D C 1
ATOM 4608 O O . LYS D 1 117 ? 4.839 35.839 13.960 1.00 13.63 118 LYS D O 1
ATOM 4614 N N . GLY D 1 118 ? 3.130 34.717 14.907 1.00 12.98 119 GLY D N 1
ATOM 4615 C CA . GLY D 1 118 ? 3.812 33.446 14.993 1.00 12.97 119 GLY D CA 1
ATOM 4616 C C . GLY D 1 118 ? 3.962 32.912 16.394 1.00 12.80 119 GLY D C 1
ATOM 4617 O O . GLY D 1 118 ? 4.024 31.703 16.580 1.00 13.68 119 GLY D O 1
ATOM 4618 N N . VAL D 1 119 ? 4.057 33.811 17.381 1.00 12.24 120 VAL D N 1
ATOM 4619 C CA . VAL D 1 119 ? 4.235 33.464 18.787 1.00 11.82 120 VAL D CA 1
ATOM 4620 C C . VAL D 1 119 ? 3.239 34.253 19.647 1.00 11.33 120 VAL D C 1
ATOM 4621 O O . VAL D 1 119 ? 3.501 35.370 20.043 1.00 11.07 120 VAL D O 1
ATOM 4625 N N . PRO D 1 120 ? 2.082 33.661 19.926 1.00 10.86 121 PRO D N 1
ATOM 4626 C CA . PRO D 1 120 ? 1.030 34.383 20.656 1.00 10.59 121 PRO D CA 1
ATOM 4627 C C . PRO D 1 120 ? 1.255 34.406 22.149 1.00 10.26 121 PRO D C 1
ATOM 4628 O O . PRO D 1 120 ? 1.790 33.430 22.705 1.00 9.81 121 PRO D O 1
ATOM 4632 N N . VAL D 1 121 ? 0.829 35.497 22.798 1.00 9.73 122 VAL D N 1
ATOM 4633 C CA . VAL D 1 121 ? 0.641 35.524 24.241 1.00 9.47 122 VAL D CA 1
ATOM 4634 C C . VAL D 1 121 ? -0.733 36.123 24.527 1.00 9.29 122 VAL D C 1
ATOM 4635 O O . VAL D 1 121 ? -1.012 37.251 24.096 1.00 9.36 122 VAL D O 1
ATOM 4639 N N . ALA D 1 122 ? -1.590 35.363 25.203 1.00 8.97 123 ALA D N 1
ATOM 4640 C CA . ALA D 1 122 ? -2.903 35.823 25.607 1.00 8.96 123 ALA D CA 1
ATOM 4641 C C . ALA D 1 122 ? -2.688 36.807 26.746 1.00 8.90 123 ALA D C 1
ATOM 4642 O O . ALA D 1 122 ? -2.148 36.428 27.753 1.00 8.88 123 ALA D O 1
ATOM 4644 N N . THR D 1 123 ? -3.073 38.076 26.573 1.00 8.80 124 THR D N 1
ATOM 4645 C CA . THR D 1 123 ? -2.750 39.103 27.554 1.00 8.72 124 THR D CA 1
ATOM 4646 C C . THR D 1 123 ? -3.969 39.584 28.301 1.00 8.85 124 THR D C 1
ATOM 4647 O O . THR D 1 123 ? -5.028 39.739 27.717 1.00 8.79 124 THR D O 1
ATOM 4651 N N . PHE D 1 124 ? -3.818 39.795 29.608 1.00 8.85 125 PHE D N 1
ATOM 4652 C CA . PHE D 1 124 ? -4.903 40.237 30.464 1.00 8.89 125 PHE D CA 1
ATOM 4653 C C . PHE D 1 124 ? -4.650 41.615 31.071 1.00 8.84 125 PHE D C 1
ATOM 4654 O O . PHE D 1 124 ? -3.630 42.249 30.758 1.00 8.81 125 PHE D O 1
ATOM 4662 N N . ALA D 1 125 ? -5.609 42.119 31.855 1.00 8.89 126 ALA D N 1
ATOM 4663 C CA . ALA D 1 125 ? -5.547 43.491 32.389 1.00 9.09 126 ALA D CA 1
ATOM 4664 C C . ALA D 1 125 ? -4.315 43.716 33.241 1.00 9.34 126 ALA D C 1
ATOM 4665 O O . ALA D 1 125 ? -3.765 42.780 33.802 1.00 9.45 126 ALA D O 1
ATOM 4667 N N . ILE D 1 126 ? -3.877 44.966 33.299 1.00 9.69 127 ILE D N 1
ATOM 4668 C CA . ILE D 1 126 ? -2.765 45.345 34.170 1.00 10.07 127 ILE D CA 1
ATOM 4669 C C . ILE D 1 126 ? -3.119 45.028 35.627 1.00 10.56 127 ILE D C 1
ATOM 4670 O O . ILE D 1 126 ? -4.176 45.409 36.110 1.00 10.65 127 ILE D O 1
ATOM 4675 N N . GLY D 1 127 ? -2.247 44.292 36.292 1.00 10.85 128 GLY D N 1
ATOM 4676 C CA . GLY D 1 127 ? -2.356 44.093 37.733 1.00 11.59 128 GLY D CA 1
ATOM 4677 C C . GLY D 1 127 ? -3.222 42.948 38.232 1.00 11.99 128 GLY D C 1
ATOM 4678 O O . GLY D 1 127 ? -3.464 41.952 37.516 1.00 11.95 128 GLY D O 1
ATOM 4679 N N A GLU D 1 128 ? -3.691 43.083 39.471 0.50 12.50 129 GLU D N 1
ATOM 4680 N N B GLU D 1 128 ? -3.697 43.092 39.471 0.50 12.30 129 GLU D N 1
ATOM 4681 C CA A GLU D 1 128 ? -4.415 42.009 40.138 0.50 12.87 129 GLU D CA 1
ATOM 4682 C CA B GLU D 1 128 ? -4.471 42.053 40.154 0.50 12.53 129 GLU D CA 1
ATOM 4683 C C A GLU D 1 128 ? -5.642 41.501 39.377 0.50 12.61 129 GLU D C 1
ATOM 4684 C C B GLU D 1 128 ? -5.608 41.494 39.328 0.50 12.34 129 GLU D C 1
ATOM 4685 O O A GLU D 1 128 ? -5.973 40.325 39.498 0.50 12.93 129 GLU D O 1
ATOM 4686 O O B GLU D 1 128 ? -5.859 40.293 39.369 0.50 12.75 129 GLU D O 1
ATOM 4697 N N . ALA D 1 129 ? -6.328 42.364 38.621 1.00 12.26 130 ALA D N 1
ATOM 4698 C CA . ALA D 1 129 ? -7.466 41.922 37.807 1.00 11.91 130 ALA D CA 1
ATOM 4699 C C . ALA D 1 129 ? -7.030 40.936 36.715 1.00 11.29 130 ALA D C 1
ATOM 4700 O O . ALA D 1 129 ? -7.679 39.919 36.495 1.00 10.83 130 ALA D O 1
ATOM 4702 N N . GLY D 1 130 ? -5.933 41.254 36.018 1.00 10.91 131 GLY D N 1
ATOM 4703 C CA . GLY D 1 130 ? -5.395 40.375 35.007 1.00 10.51 131 GLY D CA 1
ATOM 4704 C C . GLY D 1 130 ? -4.857 39.053 35.557 1.00 10.55 131 GLY D C 1
ATOM 4705 O O . GLY D 1 130 ? -4.959 38.011 34.912 1.00 10.52 131 GLY D O 1
ATOM 4706 N N . ALA D 1 131 ? -4.282 39.088 36.752 1.00 10.35 132 ALA D N 1
ATOM 4707 C CA . ALA D 1 131 ? -3.814 37.869 37.401 1.00 10.40 132 ALA D CA 1
ATOM 4708 C C . ALA D 1 131 ? -4.967 36.917 37.692 1.00 10.33 132 ALA D C 1
ATOM 4709 O O . ALA D 1 131 ? -4.928 35.736 37.300 1.00 10.55 132 ALA D O 1
ATOM 4711 N N . ALA D 1 132 ? -6.013 37.430 38.344 1.00 10.32 133 ALA D N 1
ATOM 4712 C CA . ALA D 1 132 ? -7.225 36.642 38.587 1.00 10.33 133 ALA D CA 1
ATOM 4713 C C . ALA D 1 132 ? -7.829 36.148 37.274 1.00 10.28 133 ALA D C 1
ATOM 4714 O O . ALA D 1 132 ? -8.173 34.973 37.113 1.00 10.20 133 ALA D O 1
ATOM 4716 N N . ASN D 1 133 ? -7.924 37.035 36.302 1.00 10.12 134 ASN D N 1
ATOM 4717 C CA . ASN D 1 133 ? -8.526 36.653 35.014 1.00 9.88 134 ASN D CA 1
ATOM 4718 C C . ASN D 1 133 ? -7.705 35.663 34.216 1.00 9.83 134 ASN D C 1
ATOM 4719 O O . ASN D 1 133 ? -8.279 34.834 33.549 1.00 9.87 134 ASN D O 1
ATOM 4724 N N . ALA D 1 134 ? -6.379 35.732 34.279 1.00 9.73 135 ALA D N 1
ATOM 4725 C CA . ALA D 1 134 ? -5.550 34.712 33.628 1.00 9.89 135 ALA D CA 1
ATOM 4726 C C . ALA D 1 134 ? -5.852 33.318 34.180 1.00 9.91 135 ALA D C 1
ATOM 4727 O O . ALA D 1 134 ? -5.907 32.333 33.419 1.00 9.94 135 ALA D O 1
ATOM 4729 N N . ALA D 1 135 ? -6.028 33.233 35.490 1.00 9.91 136 ALA D N 1
ATOM 4730 C CA . ALA D 1 135 ? -6.371 31.965 36.151 1.00 10.01 136 ALA D CA 1
ATOM 4731 C C . ALA D 1 135 ? -7.787 31.487 35.768 1.00 9.83 136 ALA D C 1
ATOM 4732 O O . ALA D 1 135 ? -7.994 30.337 35.477 1.00 9.65 136 ALA D O 1
ATOM 4734 N N . LEU D 1 136 ? -8.747 32.397 35.761 1.00 9.72 137 LEU D N 1
ATOM 4735 C CA . LEU D 1 136 ? -10.079 32.065 35.314 1.00 9.77 137 LEU D CA 1
ATOM 4736 C C . LEU D 1 136 ? -10.066 31.575 33.857 1.00 9.63 137 LEU D C 1
ATOM 4737 O O . LEU D 1 136 ? -10.787 30.643 33.497 1.00 9.52 137 LEU D O 1
ATOM 4742 N N . PHE D 1 137 ? -9.254 32.207 33.038 1.00 9.51 138 PHE D N 1
ATOM 4743 C CA . PHE D 1 137 ? -9.081 31.807 31.653 1.00 9.53 138 PHE D CA 1
ATOM 4744 C C . PHE D 1 137 ? -8.462 30.422 31.545 1.00 9.70 138 PHE D C 1
ATOM 4745 O O . PHE D 1 137 ? -8.939 29.602 30.761 1.00 9.78 138 PHE D O 1
ATOM 4753 N N . ALA D 1 138 ? -7.459 30.131 32.371 1.00 9.99 139 ALA D N 1
ATOM 4754 C CA . ALA D 1 138 ? -6.906 28.774 32.441 1.00 10.18 139 ALA D CA 1
ATOM 4755 C C . ALA D 1 138 ? -8.011 27.750 32.757 1.00 10.44 139 ALA D C 1
ATOM 4756 O O . ALA D 1 138 ? -8.069 26.676 32.143 1.00 10.51 139 ALA D O 1
ATOM 4758 N N . VAL D 1 139 ? -8.890 28.084 33.698 1.00 10.73 140 VAL D N 1
ATOM 4759 C CA . VAL D 1 139 ? -10.007 27.168 34.029 1.00 10.98 140 VAL D CA 1
ATOM 4760 C C . VAL D 1 139 ? -10.906 26.987 32.792 1.00 11.23 140 VAL D C 1
ATOM 4761 O O . VAL D 1 139 ? -11.365 25.865 32.500 1.00 11.02 140 VAL D O 1
ATOM 4765 N N . SER D 1 140 ? -11.131 28.064 32.039 1.00 11.64 141 SER D N 1
ATOM 4766 C CA . SER D 1 140 ? -11.939 27.927 30.827 1.00 12.13 141 SER D CA 1
ATOM 4767 C C . SER D 1 140 ? -11.289 26.981 29.800 1.00 12.12 141 SER D C 1
ATOM 4768 O O . SER D 1 140 ? -11.999 26.255 29.117 1.00 12.33 141 SER D O 1
ATOM 4771 N N . ILE D 1 141 ? -9.957 27.004 29.690 1.00 11.90 142 ILE D N 1
ATOM 4772 C CA . ILE D 1 141 ? -9.211 26.039 28.868 1.00 11.69 142 ILE D CA 1
ATOM 4773 C C . ILE D 1 141 ? -9.452 24.596 29.369 1.00 11.68 142 ILE D C 1
ATOM 4774 O O . ILE D 1 141 ? -9.793 23.692 28.588 1.00 11.33 142 ILE D O 1
ATOM 4779 N N . LEU D 1 142 ? -9.271 24.394 30.673 1.00 11.35 143 LEU D N 1
ATOM 4780 C CA . LEU D 1 142 ? -9.437 23.078 31.265 1.00 11.99 143 LEU D CA 1
ATOM 4781 C C . LEU D 1 142 ? -10.882 22.553 31.104 1.00 12.44 143 LEU D C 1
ATOM 4782 O O . LEU D 1 142 ? -11.065 21.340 30.976 1.00 12.90 143 LEU D O 1
ATOM 4787 N N . SER D 1 143 ? -11.874 23.465 31.062 1.00 12.87 144 SER D N 1
ATOM 4788 C CA A SER D 1 143 ? -13.278 23.082 30.924 0.50 13.34 144 SER D CA 1
ATOM 4789 C CA B SER D 1 143 ? -13.277 23.095 30.932 0.50 13.33 144 SER D CA 1
ATOM 4790 C C . SER D 1 143 ? -13.601 22.515 29.556 1.00 14.07 144 SER D C 1
ATOM 4791 O O . SER D 1 143 ? -14.652 21.887 29.365 1.00 13.89 144 SER D O 1
ATOM 4796 N N . GLY D 1 144 ? -12.726 22.756 28.584 1.00 14.60 145 GLY D N 1
ATOM 4797 C CA . GLY D 1 144 ? -12.900 22.170 27.261 1.00 15.79 145 GLY D CA 1
ATOM 4798 C C . GLY D 1 144 ? -12.935 20.643 27.252 1.00 16.95 145 GLY D C 1
ATOM 4799 O O . GLY D 1 144 ? -13.496 20.043 26.327 1.00 18.73 145 GLY D O 1
ATOM 4800 N N . ASN D 1 145 ? -12.339 20.009 28.254 1.00 17.51 146 ASN D N 1
ATOM 4801 C CA . ASN D 1 145 ? -12.377 18.552 28.366 1.00 18.49 146 ASN D CA 1
ATOM 4802 C C . ASN D 1 145 ? -12.580 18.056 29.802 1.00 17.54 146 ASN D C 1
ATOM 4803 O O . ASN D 1 145 ? -12.091 16.988 30.167 1.00 17.91 146 ASN D O 1
ATOM 4808 N N . SER D 1 146 ? -13.284 18.838 30.623 1.00 16.19 147 SER D N 1
ATOM 4809 C CA . SER D 1 146 ? -13.602 18.439 31.999 1.00 16.03 147 SER D CA 1
ATOM 4810 C C . SER D 1 146 ? -14.962 18.969 32.410 1.00 16.31 147 SER D C 1
ATOM 4811 O O . SER D 1 146 ? -15.166 20.193 32.502 1.00 14.66 147 SER D O 1
ATOM 4814 N N . VAL D 1 147 ? -15.895 18.051 32.669 1.00 16.62 148 VAL D N 1
ATOM 4815 C CA . VAL D 1 147 ? -17.196 18.476 33.149 1.00 16.86 148 VAL D CA 1
ATOM 4816 C C . VAL D 1 147 ? -17.064 19.153 34.501 1.00 16.42 148 VAL D C 1
ATOM 4817 O O . VAL D 1 147 ? -17.793 20.122 34.765 1.00 16.00 148 VAL D O 1
ATOM 4821 N N . ASP D 1 148 ? -16.139 18.692 35.344 1.00 17.00 149 ASP D N 1
ATOM 4822 C CA . ASP D 1 148 ? -15.950 19.297 36.669 1.00 18.07 149 ASP D CA 1
ATOM 4823 C C . ASP D 1 148 ? -15.559 20.771 36.537 1.00 16.31 149 ASP D C 1
ATOM 4824 O O . ASP D 1 148 ? -16.136 21.628 37.195 1.00 15.87 149 ASP D O 1
ATOM 4829 N N . TYR D 1 149 ? -14.576 21.084 35.694 1.00 15.27 150 TYR D N 1
ATOM 4830 C CA . TYR D 1 149 ? -14.161 22.494 35.576 1.00 14.33 150 TYR D CA 1
ATOM 4831 C C . TYR D 1 149 ? -15.255 23.308 34.864 1.00 13.67 150 TYR D C 1
ATOM 4832 O O . TYR D 1 149 ? -15.512 24.451 35.219 1.00 13.46 150 TYR D O 1
ATOM 4841 N N . ALA D 1 150 ? -15.946 22.695 33.905 1.00 13.37 151 ALA D N 1
ATOM 4842 C CA . ALA D 1 150 ? -17.052 23.361 33.217 1.00 12.95 151 ALA D CA 1
ATOM 4843 C C . ALA D 1 150 ? -18.144 23.754 34.233 1.00 12.87 151 ALA D C 1
ATOM 4844 O O . ALA D 1 150 ? -18.623 24.885 34.249 1.00 12.34 151 ALA D O 1
ATOM 4846 N N . ASN D 1 151 ? -18.516 22.809 35.090 1.00 13.11 152 ASN D N 1
ATOM 4847 C CA . ASN D 1 151 ? -19.524 23.045 36.115 1.00 13.09 152 ASN D CA 1
ATOM 4848 C C . ASN D 1 151 ? -19.092 24.134 37.110 1.00 13.20 152 ASN D C 1
ATOM 4849 O O . ASN D 1 151 ? -19.859 25.029 37.408 1.00 13.32 152 ASN D O 1
ATOM 4854 N N . ARG D 1 152 ? -17.864 24.059 37.589 1.00 13.40 153 ARG D N 1
ATOM 4855 C CA . ARG D 1 152 ? -17.337 25.032 38.540 1.00 13.93 153 ARG D CA 1
ATOM 4856 C C . ARG D 1 152 ? -17.308 26.444 37.962 1.00 13.16 153 ARG D C 1
ATOM 4857 O O . ARG D 1 152 ? -17.642 27.417 38.634 1.00 12.37 153 ARG D O 1
ATOM 4865 N N . LEU D 1 153 ? -16.978 26.547 36.693 1.00 13.10 154 LEU D N 1
ATOM 4866 C CA . LEU D 1 153 ? -16.958 27.855 36.045 1.00 13.13 154 LEU D CA 1
ATOM 4867 C C . LEU D 1 153 ? -18.380 28.433 35.861 1.00 12.93 154 LEU D C 1
ATOM 4868 O O . LEU D 1 153 ? -18.622 29.619 36.134 1.00 12.24 154 LEU D O 1
ATOM 4873 N N . ALA D 1 154 ? -19.328 27.585 35.434 1.00 12.69 155 ALA D N 1
ATOM 4874 C CA . ALA D 1 154 ? -20.730 27.990 35.371 1.00 12.88 155 ALA D CA 1
ATOM 4875 C C . ALA D 1 154 ? -21.221 28.462 36.751 1.00 12.91 155 ALA D C 1
ATOM 4876 O O . ALA D 1 154 ? -21.888 29.486 36.855 1.00 12.81 155 ALA D O 1
ATOM 4878 N N . ALA D 1 155 ? -20.862 27.738 37.811 1.00 13.14 156 ALA D N 1
ATOM 4879 C CA . ALA D 1 155 ? -21.357 28.072 39.167 1.00 13.37 156 ALA D CA 1
ATOM 4880 C C . ALA D 1 155 ? -20.723 29.385 39.631 1.00 13.54 156 ALA D C 1
ATOM 4881 O O . ALA D 1 155 ? -21.382 30.215 40.279 1.00 13.60 156 ALA D O 1
ATOM 4883 N N . PHE D 1 156 ? -19.454 29.572 39.283 1.00 13.26 157 PHE D N 1
ATOM 4884 C CA . PHE D 1 156 ? -18.735 30.805 39.599 1.00 13.72 157 PHE D CA 1
ATOM 4885 C C . PHE D 1 156 ? -19.444 32.013 38.987 1.00 14.14 157 PHE D C 1
ATOM 4886 O O . PHE D 1 156 ? -19.631 33.037 39.658 1.00 14.55 157 PHE D O 1
ATOM 4894 N N . ARG D 1 157 ? -19.832 31.919 37.720 1.00 14.07 158 ARG D N 1
ATOM 4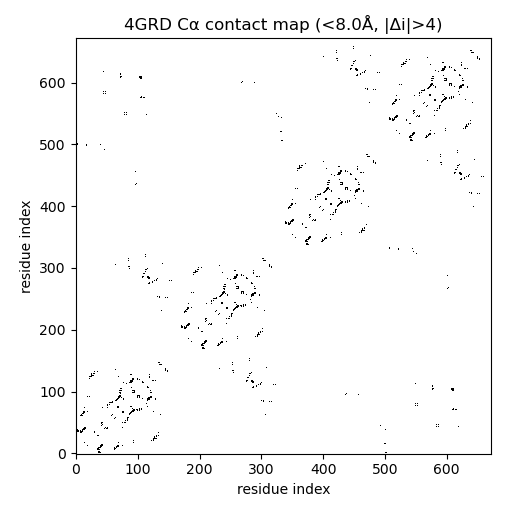895 C CA . ARG D 1 157 ? -20.525 33.044 37.063 1.00 14.44 158 ARG D CA 1
ATOM 4896 C C . ARG D 1 157 ? -21.856 33.388 37.703 1.00 14.41 158 ARG D C 1
ATOM 4897 O O . ARG D 1 157 ? -22.225 34.563 37.844 1.00 13.66 158 ARG D O 1
ATOM 4905 N N . VAL D 1 158 ? -22.609 32.355 38.060 1.00 14.33 159 VAL D N 1
ATOM 4906 C CA . VAL D 1 158 ? -23.896 32.565 38.728 1.00 15.71 159 VAL D CA 1
ATOM 4907 C C . VAL D 1 158 ? -23.685 33.200 40.098 1.00 16.34 159 VAL D C 1
ATOM 4908 O O . VAL D 1 158 ? -24.397 34.136 40.457 1.00 17.10 159 VAL D O 1
ATOM 4912 N N . ARG D 1 159 ? -22.695 32.721 40.851 1.00 16.81 160 ARG D N 1
ATOM 4913 C CA . ARG D 1 159 ? -22.367 33.336 42.153 1.00 17.87 160 ARG D CA 1
ATOM 4914 C C . ARG D 1 159 ? -21.972 34.828 42.018 1.00 16.72 160 ARG D C 1
ATOM 4915 O O . ARG D 1 159 ? -22.352 35.657 42.851 1.00 15.08 160 ARG D O 1
ATOM 4923 N N . GLN D 1 160 ? -21.179 35.142 40.995 1.00 16.18 161 GLN D N 1
ATOM 4924 C CA . GLN D 1 160 ? -20.781 36.504 40.695 1.00 16.48 161 GLN D CA 1
ATOM 4925 C C . GLN D 1 160 ? -21.973 37.400 40.404 1.00 15.05 161 GLN D C 1
ATOM 4926 O O . GLN D 1 160 ? -21.994 38.546 40.802 1.00 15.25 161 GLN D O 1
ATOM 4932 N N . ASN D 1 161 ? -22.906 36.883 39.612 1.00 14.78 162 ASN D N 1
ATOM 4933 C CA . ASN D 1 161 ? -24.141 37.568 39.309 1.00 14.57 162 ASN D CA 1
ATOM 4934 C C . ASN D 1 161 ? -24.964 37.813 40.578 1.00 15.30 162 ASN D C 1
ATOM 4935 O O . ASN D 1 161 ? -25.468 38.922 40.791 1.00 14.33 162 ASN D O 1
ATOM 4940 N N . GLU D 1 162 ? -25.102 36.788 41.428 1.00 16.67 163 GLU D N 1
ATOM 4941 C CA . GLU D 1 162 ? -25.780 36.952 42.728 1.00 18.72 163 GLU D CA 1
ATOM 4942 C C . GLU D 1 162 ? -25.131 38.017 43.617 1.00 18.40 163 GLU D C 1
ATOM 4943 O O . GLU D 1 162 ? -25.835 38.827 44.245 1.00 18.35 163 GLU D O 1
ATOM 4949 N N . ALA D 1 163 ? -23.803 37.984 43.707 1.00 17.36 164 ALA D N 1
ATOM 4950 C CA . ALA D 1 163 ? -23.059 38.968 44.486 1.00 17.61 164 ALA D CA 1
ATOM 4951 C C . ALA D 1 163 ? -23.323 40.396 43.963 1.00 17.16 164 ALA D C 1
ATOM 4952 O O . ALA D 1 163 ? -23.411 41.322 44.750 1.00 16.86 164 ALA D O 1
ATOM 4954 N N . ALA D 1 164 ? -23.467 40.576 42.647 1.00 16.63 165 ALA D N 1
ATOM 4955 C CA . ALA D 1 164 ? -23.689 41.930 42.119 1.00 17.10 165 ALA D CA 1
ATOM 4956 C C . ALA D 1 164 ? -25.096 42.379 42.466 1.00 17.71 165 ALA D C 1
ATOM 4957 O O . ALA D 1 164 ? -25.302 43.520 42.883 1.00 18.61 165 ALA D O 1
ATOM 4959 N N . HIS D 1 165 ? -26.053 41.454 42.360 1.00 18.37 166 HIS D N 1
ATOM 4960 C CA . HIS D 1 165 ? -27.429 41.715 42.809 1.00 19.30 166 HIS D CA 1
ATOM 4961 C C . HIS D 1 165 ? -27.542 42.125 44.256 1.00 19.97 166 HIS D C 1
ATOM 4962 O O . HIS D 1 165 ? -28.400 42.933 44.602 1.00 21.34 166 HIS D O 1
ATOM 4969 N N . ALA D 1 166 ? -26.685 41.582 45.115 1.00 20.50 167 ALA D N 1
ATOM 4970 C CA . ALA D 1 166 ? -26.765 41.850 46.554 1.00 21.55 167 ALA D CA 1
ATOM 4971 C C . ALA D 1 166 ? -26.110 43.171 46.971 1.00 21.30 167 ALA D C 1
ATOM 4972 O O . ALA D 1 166 ? -26.175 43.556 48.134 1.00 20.87 167 ALA D O 1
ATOM 4974 N N . MET D 1 167 ? -25.498 43.879 46.031 1.00 20.23 168 MET D N 1
ATOM 4975 C CA . MET D 1 167 ? -24.839 45.131 46.364 1.00 20.58 168 MET D CA 1
ATOM 4976 C C . MET D 1 167 ? -25.878 46.212 46.675 1.00 20.81 168 MET D C 1
ATOM 4977 O O . MET D 1 167 ? -26.948 46.241 46.075 1.00 22.54 168 MET D O 1
ATOM 4982 N N . VAL D 1 168 ? -25.545 47.100 47.601 1.00 20.65 169 VAL D N 1
ATOM 4983 C CA . VAL D 1 168 ? -26.469 48.132 48.055 1.00 20.82 169 VAL D CA 1
ATOM 4984 C C . VAL D 1 168 ? -25.795 49.490 47.944 1.00 19.27 169 VAL D C 1
ATOM 4985 O O . VAL D 1 168 ? -24.646 49.650 48.307 1.00 19.73 169 VAL D O 1
ATOM 4989 N N . LEU D 1 169 ? -26.512 50.473 47.417 1.00 18.30 170 LEU D N 1
ATOM 4990 C CA . LEU D 1 169 ? -26.007 51.839 47.405 1.00 17.30 170 LEU D CA 1
ATOM 4991 C C . LEU D 1 169 ? -26.608 52.589 48.596 1.00 18.00 170 LEU D C 1
ATOM 4992 O O . LEU D 1 169 ? -27.815 52.673 48.704 1.00 18.56 170 LEU D O 1
ATOM 4997 N N . PRO D 1 170 ? -25.765 53.180 49.442 1.00 18.88 171 PRO D N 1
ATOM 4998 C CA . PRO D 1 170 ? -26.228 53.776 50.682 1.00 20.04 171 PRO D CA 1
ATOM 4999 C C . PRO D 1 170 ? -26.817 55.169 50.424 1.00 19.92 171 PRO D C 1
ATOM 5000 O O . PRO D 1 170 ? -26.571 55.759 49.358 1.00 18.65 171 PRO D O 1
ATOM 5004 N N . PRO D 1 171 ? -27.582 55.693 51.391 1.00 21.16 172 PRO D N 1
ATOM 5005 C CA . PRO D 1 171 ? -28.064 57.062 51.247 1.00 21.21 172 PRO D CA 1
ATOM 5006 C C . PRO D 1 171 ? -26.896 58.023 51.213 1.00 21.85 172 PRO D C 1
ATOM 5007 O O . PRO D 1 171 ? -25.827 57.730 51.770 1.00 22.10 172 PRO D O 1
ATOM 5011 N N . LEU D 1 172 ? -27.089 59.164 50.564 1.00 24.05 173 LEU D N 1
ATOM 5012 C CA . LEU D 1 172 ? -26.131 60.264 50.634 1.00 26.09 173 LEU D CA 1
ATOM 5013 C C . LEU D 1 172 ? -25.967 60.694 52.082 1.00 30.00 173 LEU D C 1
ATOM 5014 O O . LEU D 1 172 ? -26.961 60.786 52.812 1.00 30.25 173 LEU D O 1
ATOM 5019 N N . GLU D 1 173 ? -24.722 60.943 52.493 1.00 34.36 174 GLU D N 1
ATOM 5020 C CA . GLU D 1 173 ? -24.407 61.331 53.878 1.00 39.25 174 GLU D CA 1
ATOM 5021 C C . GLU D 1 173 ? -24.515 62.847 54.038 1.00 43.47 174 GLU D C 1
ATOM 5022 O O . GLU D 1 173 ? -24.481 63.362 55.155 1.00 48.23 174 GLU D O 1
#

Organism: Burkholderia cenocepacia (strain ATCC BAA-245 / DSM 16553 / LMG 16656 / NCTC 13227 / J2315 / CF5610) (NCBI:txid216591)

InterPro domains:
  IPR000031 PurE domain [PF00731] (15-162)
  IPR000031 PurE domain [SM01001] (13-164)
  IPR000031 PurE domain [TIGR01162] (15-163)
  IPR024694 PurE, prokaryotic type [PIRSF001338] (12-164)
  IPR024694 PurE, prokaryotic type [PTHR23046] (7-164)
  IPR033747 Class I PurE [MF_01929] (15-168)

Sequence (672 aa):
TAHTHSAPLVGVLMGSSSDWDDVMKHAVAILQEFGVPYEAKVVSAHRMPDEMFDYAEKARERGLRAIIAGAGGAAHLPGMLAAKTTVPVLGVPVASKYLKGVDSLHSSIVQMPPKGVPVATFAIGEEAGAANAALFAVSSILSGNSVDDYANRLAAFRVRQQNEAAHAMVLPPLETAHTHSAPLVGVLMGSSSDWDDVMKHAVAILQEFGVPYEAKKVVSAHRMPDEMFDYAEKARERGLRAIIAGAGGAAHLPGMLAAKTTVPVLGVPVASKYLKGVDSLHSIVQMPPKGVPVATFAIGEEAGAANAALFAVSILSSGNSVDYANRLAAFRVRQNEAAHAMVLPPLETAHTHSAPLVGVLMGSSSDWDDVMKHAVAILQEFGVPYEAKVVSAHRMPDEMFDYAEKARERGLRAIIAGAGGAAHLPGMLAAKTTVPVLGVPVASKYLKGVDSLHSSIVQMPPKGVPVATFAIGEEAGAANAALFAVSSILSGNSVDYANRLAAFRVRQQNEAAHAMVLPPLETAHTHSAPLVGVLMGSSSDWDDVMKHAVAILQEFGVPYEAKKVVSAHRMPDEMFDYAEKARERGLRAIIAGAGGAAHLPGMLAAKTTVPVLGVPVASKYLKGVDSLHSIVQMPPKGVPVATFAIGEEAGAANAALFAVSILSSGNSVDYANRLAAFRVRQNEAAHAMVLPPLE

Radius of gyration: 25.82 Å; Cα contacts (8 Å, |Δi|>4): 1701; chains: 4; bounding box: 73×68×56 Å

Nearest PDB structures (foldseek):
  4grd-assembly1_A  TM=1.006E+00  e=4.110E-35  Burkholderia cenocepacia J2315
  4ay4-assembly1_D  TM=9.641E-01  e=1.293E-24  Bacillus anthracis
  5ctj-assembly1_A  TM=9.669E-01  e=2.204E-23  Acetobacter aceti 1023
  4ycj-assembly1_A  TM=9.591E-01  e=2.067E-23  Acetobacter aceti 1023
  5bor-assembly1_A  TM=9.602E-01  e=2.852E-23  Acetobacter aceti 1023

Secondary structure (DSSP, 8-state):
-TT--SS-SEEEEESSGGGHHHHHHHHHHHHHTT--EEEEE--TTTSHHHHHHHHHHHTTTT-SEEEEEEESS--HHHHHHHH--S-EEEEEEPPTTTTTHHHHHHHH-PPTTS--EE--SSHHHHHHHHHHHHHHHTTS-HHHHHHHHHHHHHHHHHHHH---PPP-/--S--SS-SEEEEES-GGGHHHHHHHHHHHHHTT--EEEEE--TTTSHHHHHHHHHHHTTTT-SEEEEEE-SS--HHHHHHHH--S-EEEEEPPPTTTTTHHHHHHHHTPPTTS--EE--STHHHHHHHHHHHHHHHGGG-HHHHHHHHHHHHHHHHHHHT--PPPP-/-TT--SS-SEEEEES-GGGHHHHHHHHHHHHHTT--EEEEE--TTTSHHHHHHHHHHHTTTT-SEEEEEEESS--HHHHHHHH-SS-EEEEEEPPTTTTTHHHHHHHH-PPTTS--EE--STHHHHHHHHHHHHHHHTTS-HHHHHHHHHHHHHHHHHHHH---PPP-/--S--SS-SEEEEES-GGGHHHHHHHHHHHHHTT--EEEEE--TTT-HHHHHHHHHHHHHHT-SEEEEEEESS--HHHHHHHH--S-EEEEEEPPTTTTTHHHHHHHHTPPTTS--EE--STHHHHHHHHHHHHHHHGGG-HHHHHHHHHHHHHHHHHHHT--PPPP-

Solvent-accessible surface area: 25766 Å² total; per-residue (Å²): 135,37,16,93,84,121,58,2,49,0,0,0,0,0,14,20,35,90,19,19,94,17,0,73,60,0,0,43,5,0,87,98,6,48,4,34,24,13,9,85,17,4,3,6,20,56,8,11,75,47,0,12,62,17,1,91,86,0,84,138,96,35,6,42,0,0,0,0,0,12,22,8,2,1,1,3,0,0,0,0,2,9,36,11,21,6,9,2,0,0,0,0,14,55,22,140,35,13,107,0,65,0,0,6,17,0,0,1,16,2,61,112,1,2,14,2,0,0,2,4,41,4,90,30,0,0,0,1,0,0,2,2,0,0,9,3,5,5,30,75,30,117,88,26,17,87,101,6,53,46,19,45,85,121,56,85,106,57,64,151,75,156,127,175,103,125,180,168,144,67,50,95,83,118,58,3,50,0,0,0,0,4,14,33,84,92,19,82,94,13,0,87,60,0,5,60,6,0,106,105,5,47,5,36,23,3,15,84,66,8,3,12,115,167,52,65,118,88,7,76,57,20,1,94,92,0,80,142,86,35,6,34,1,0,0,0,0,11,34,18,65,2,81,3,0,10,74,0,2,43,70,12,21,6,6,2,0,0,0,0,15,30,24,161,162,106,82,0,58,36,0,4,95,44,1,2,78,32,98,124,2,27,11,1,0,0,2,4,5,0,42,29,0,0,1,1,0,0,3,2,0,0,9,2,4,6,34,77,30,116,81,25,20,96,103,6,52,47,16,42,87,124,25,35,101,56,1,104,78,68,112,13,59,95,51,166,132,73,53,90,83,120,57,4,50,0,0,0,0,4,13,32,85,92,18,79,94,12,0,85,63,0,5,58,5,0,107,98,4,48,4,35,24,10,17,93,66,5,4,13,116,166,55,64,114,87,6,75,61,17,1,91,89,0,85,138,93,36,6,42,1,0,0,0,0,12,34,17,66,1,80,3,0,8,72,0,2,44,75,11,23,6,10,3,0,0,0,0,15,30,22,161,168,104,80,0,58,37,0,4,96,44,0,1,80,32,96,124,1,30,13,1,0,0,2,4,6,0,44,28,0,0,1,2,0,0,2,3,1,0,9,3,4,4,28,75,28,114,91,25,16,88,102,6,53,48,16,48,86,119,26,38,105,61,2,102,75,70,114,20,66,97,51,165,140,34,15,96,83,119,58,2,48,0,0,0,0,0,15,21,40,91,19,20,91,16,0,73,60,0,0,43,6,0,86,102,7,48,5,35,24,3,8,81,16,8,4,6,19,52,7,12,76,49,0,12,57,18,1,93,94,0,82,145,86,34,5,34,0,0,0,0,0,12,23,8,2,1,2,3,0,0,0,0,2,9,34,12,22,7,6,2,0,0,0,0,16,55,22,140,38,13,112,0,66,0,0,6,18,0,0,1,16,2,61,118,2,4,11,1,0,0,2,5,40,3,91,28,0,0,1,1,0,0,2,2,0,0,8,2,3,6,32,76,29,116,80,24,19,96,104,6,51,46,16,42,88,121,56,86,102,60,63,148,76,153,128,169,103,125,180,168

Foldseek 3Di:
DPFDDQQAQEEEEEQDPVCCQFQVLLVVLCVVLVGRYGYDHAHCPPHVVVLLVCLQCCVVSNHQEYEYEYEALGCSQQVSQVRHVRAYEYEYEQDDPPGRPNSQCNQCVDDPDRHHHYADYTNRSSNVSNLVSLVSVVVPDVSSVVVNVVVVVVVVVVVVPDDDDDDD/DPFDDQQAQEEEEEQDPVQCVFLVLLVVLCVVLVGRYGYDYAHCVPHVVVLLVCLQCQVVSNHQEYEYEDEALGCSQQSSQVRHVRAYEYEQEQDDPPGRPNSQCNQCVDDPPRHYHYADYTNRSSNVSNLVSLVSVVVPDVSSVVVNVVVVVVVVVVVVPDDDDDDD/DPFDDQQAQEEEEEQDPVCCQFQVLLVVLCVVLVGRYGYDHAHCVPHVVVLLVCLQCCVVSNHQEYEYEYEALGCSQQSSLVRHPRAYEYEQEQDDPNGRPNSQCNQCVDDPDRHHHYADYTNRSSNVSNLVSLVSVVVPDVSSVVVNVVVVVVVVVVVVPDDDDDDD/DPFDDQQAQEEEEEQDPVCCVFQVLLVVLCVVLVGRYGYDHAHCVPHVVVLLVCLQCQVVSNHQEYEYEDEALGCSQQSSQVRHVRAYEYEQEQDDPPGRPNSQCNQCVDDPDRHHHYADYTNRSSNVSNLVSLVSVVVPDVSSVVVNVVVVVVVVVVVVPDDDDDDD

CATH classification: 3.40.50.1970